Protein AF-A0A2H0IXY9-F1 (afdb_monomer)

Mean predicted aligned error: 14.64 Å

Solvent-accessible surface area (backbone atoms only — not comparable to full-atom values): 23800 Å² total; per-residue (Å²): 135,83,82,85,78,67,84,62,56,60,62,52,51,54,52,50,51,53,54,50,52,53,50,52,53,52,53,55,59,54,70,73,58,78,90,80,84,85,80,80,91,68,89,80,48,76,70,54,55,49,59,76,70,56,82,83,91,72,85,78,58,75,71,58,56,55,53,53,53,41,59,77,67,65,76,80,71,93,75,80,93,73,91,78,84,83,78,91,70,80,74,91,68,66,88,77,49,59,72,72,58,44,52,74,75,59,65,64,74,76,82,66,75,78,72,83,73,78,89,71,88,71,58,68,48,68,52,71,67,35,56,52,46,43,57,52,48,55,56,42,52,52,54,50,51,55,52,50,53,63,49,60,78,71,61,83,86,52,82,70,61,54,51,47,52,48,51,52,52,41,38,63,67,42,31,27,61,20,26,42,64,37,72,41,81,39,50,46,92,74,54,70,39,85,52,31,29,32,23,27,52,65,69,26,26,92,92,48,60,76,64,86,85,38,45,55,51,42,34,37,34,23,50,56,57,15,61,73,73,73,44,88,64,46,63,24,38,40,36,36,31,37,23,65,89,78,72,41,76,45,81,47,76,46,52,45,94,74,67,52,83,90,56,52,51,87,83,83,76,78,75,72,95,51,78,88,69,46,46,56,35,91,78,63,86,38,35,42,90,38,47,13,32,32,62,70,30,34,36,50,78,26,41,16,26,61,68,73,55,52,65,59,42,61,65,64,43,52,76,89,71,57,42,78,68,56,50,52,52,54,55,49,45,46,69,70,14,53,70,81,83,80,68,54,52,33,36,40,18,27,61,77,54,98,82,60,38,38,57,77,75,70,29,41,40,48,34,41,35,49,35,24,34,75,68,14,36,32,34,34,30,37,44,76,44,97,85,65,51,64,50,76,46,79,49,74,39,91,90

pLDDT: mean 74.06, std 23.23, range [24.92, 98.62]

Secondary structure (DSSP, 8-state):
-PPP-GGGHHHHHHHHHHHHHHHHHHHHHHHTSS-----------HHHHHHHH-S--S---HHHHHHHHHHHTT--------------PPPTTGGGS-HHHHHHH------S-PPPPP-----EE--HHHHHHHHHHHHHHHHHHHHHHHHHTT----HHHHHHHHHHHHHHHH-EEEEEEEEEEEETTT--TTS-EES-PPP--SSSPPPTT-EEEEEEEHHHHHHHHTS---SEEEEEEEETTTTEEEEEEEEGGG--GGGPPP--PPPPS-TTT--S-TT----TTSEEEEEEEEEEEEEE---SHHHHHHHHS-TTT--HHHHHHHHHHHHHT------SEEESS----SS--HHHHTSEEEEEEEEETTTEEEEEEEEE-TTS-EEEEEEEE--

Foldseek 3Di:
DDDDDPPVVVVVVVVVVVVVVLVVVVVVVVVPPDDDDDDDDDDCDPVNVCVVVDDDPDDDDPVVVVVVVCVSVVPDDDDDDDDDDDDDDPDPPLVPDDPVVNVVVPPPQPLPQADDDDDDDAFEDEDPLQVVLQVVLVVLLVVLVVLLVVVVVVDDDDPLQCVLSLLVNLQSVLWDWKKDFDWDKDWLVDDQQFAKWAFDVHFAAPVRHDDPQWTWGIKHQQSNLCNVRVHRQAHFIWTWTAHLVVRDIDIDTGHNVRRDSVRGDDRDDDDDPDLQRAQDQNPPPAHSNGIIITRPHIYTPHIATDQPCCVVSVVSNDPVSDDVVSNVSSVVSSVSHHDDDDDQKMAWGWDDFVPDTCSVVVFTWGMKGASRRNGKIKTKTWDQDPSRRIDIDIDIDDD

Radius of gyration: 26.02 Å; Cα contacts (8 Å, |Δi|>4): 540; chains: 1; bounding box: 67×64×70 Å

Structure (mmCIF, N/CA/C/O backbone):
data_AF-A0A2H0IXY9-F1
#
_entry.id   AF-A0A2H0IXY9-F1
#
loop_
_atom_site.group_PDB
_atom_site.id
_atom_site.type_symbol
_atom_site.label_atom_id
_atom_site.label_alt_id
_atom_site.label_comp_id
_atom_site.label_asym_id
_atom_site.label_entity_id
_atom_site.label_seq_id
_atom_site.pdbx_PDB_ins_code
_atom_site.Cartn_x
_atom_site.Cartn_y
_atom_site.Cartn_z
_atom_site.occupancy
_atom_site.B_iso_or_equiv
_atom_site.auth_seq_id
_atom_site.auth_comp_id
_atom_site.auth_asym_id
_atom_site.auth_atom_id
_atom_site.pdbx_PDB_model_num
ATOM 1 N N . MET A 1 1 ? -5.621 43.775 -9.502 1.00 34.19 1 MET A N 1
ATOM 2 C CA . MET A 1 1 ? -5.409 42.322 -9.393 1.00 34.19 1 MET A CA 1
ATOM 3 C C . MET A 1 1 ? -6.738 41.685 -9.758 1.00 34.19 1 MET A C 1
ATOM 5 O O . MET A 1 1 ? -7.696 41.844 -9.013 1.00 34.19 1 MET A O 1
ATOM 9 N N . ALA A 1 2 ? -6.846 41.213 -11.000 1.00 27.38 2 ALA A N 1
ATOM 10 C CA . ALA A 1 2 ? -8.076 40.659 -11.553 1.00 27.38 2 ALA A CA 1
ATOM 11 C C . ALA A 1 2 ? -8.278 39.252 -10.980 1.00 27.38 2 ALA A C 1
ATOM 13 O O . ALA A 1 2 ? -7.320 38.489 -10.911 1.00 27.38 2 ALA A O 1
ATOM 14 N N . ILE A 1 3 ? -9.492 38.957 -10.521 1.00 28.61 3 ILE A N 1
ATOM 15 C CA . ILE A 1 3 ? -9.887 37.609 -10.117 1.00 28.61 3 ILE A CA 1
ATOM 16 C C . ILE A 1 3 ? -10.249 36.868 -11.397 1.00 28.61 3 ILE A C 1
ATOM 18 O O . ILE A 1 3 ? -11.105 37.327 -12.160 1.00 28.61 3 ILE A O 1
ATOM 22 N N . ASP A 1 4 ? -9.539 35.773 -11.620 1.00 29.27 4 ASP A N 1
ATOM 23 C CA . ASP A 1 4 ? -9.689 34.886 -12.760 1.00 29.27 4 ASP A CA 1
ATOM 24 C C . ASP A 1 4 ? -11.053 34.177 -12.718 1.00 29.27 4 ASP A C 1
ATOM 26 O O . ASP A 1 4 ? -11.519 33.769 -11.651 1.00 29.27 4 ASP A O 1
ATOM 30 N N . LYS A 1 5 ? -11.736 34.104 -13.864 1.00 34.91 5 LYS A N 1
ATOM 31 C CA . LYS A 1 5 ? -13.136 33.650 -13.994 1.00 34.91 5 LYS A CA 1
ATOM 32 C C . LYS A 1 5 ? -13.269 32.213 -14.518 1.00 34.91 5 LYS A C 1
ATOM 34 O O . LYS A 1 5 ? -14.395 31.735 -14.670 1.00 34.91 5 LYS A O 1
ATOM 39 N N . ASP A 1 6 ? -12.160 31.513 -14.741 1.00 40.31 6 ASP A N 1
ATOM 40 C CA . ASP A 1 6 ? -12.168 30.304 -15.570 1.00 40.31 6 ASP A CA 1
ATOM 41 C C . ASP A 1 6 ? -12.428 28.971 -14.839 1.00 40.31 6 ASP A C 1
ATOM 43 O O . ASP A 1 6 ? -12.848 28.014 -15.483 1.00 40.31 6 ASP A O 1
ATOM 47 N N . CYS A 1 7 ? -12.385 28.899 -13.501 1.00 37.75 7 CYS A N 1
ATOM 48 C CA . CYS A 1 7 ? -12.698 27.649 -12.773 1.00 37.75 7 CYS A CA 1
ATOM 49 C C . CYS A 1 7 ? -14.184 27.225 -12.788 1.00 37.75 7 CYS A C 1
ATOM 51 O O . CYS A 1 7 ? -14.521 26.152 -12.295 1.00 37.75 7 CYS A O 1
ATOM 53 N N . SER A 1 8 ? -15.102 28.048 -13.308 1.00 46.91 8 SER A N 1
ATOM 54 C CA . SER A 1 8 ? -16.542 27.723 -13.319 1.00 46.91 8 SER A CA 1
ATOM 55 C C . SER A 1 8 ? -17.017 27.003 -14.586 1.00 46.91 8 SER A C 1
ATOM 57 O O . SER A 1 8 ? -18.101 26.421 -14.581 1.00 46.91 8 SER A O 1
ATOM 59 N N . ASN A 1 9 ? -16.213 27.000 -15.655 1.00 41.19 9 ASN A N 1
ATOM 60 C CA . ASN A 1 9 ? -16.624 26.443 -16.944 1.00 41.19 9 ASN A CA 1
ATOM 61 C C . ASN A 1 9 ? -16.416 24.924 -17.042 1.00 41.19 9 ASN A C 1
ATOM 63 O O . ASN A 1 9 ? -17.254 24.258 -17.645 1.00 41.19 9 ASN A O 1
ATOM 67 N N . GLU A 1 10 ? -15.383 24.356 -16.413 1.00 45.56 10 GLU A N 1
ATOM 68 C CA . GLU A 1 10 ? -15.118 22.905 -16.463 1.00 45.56 10 GLU A CA 1
ATOM 69 C C . GLU A 1 10 ? -16.197 22.081 -15.755 1.00 45.56 10 GLU A C 1
ATOM 71 O O . GLU A 1 10 ? -16.710 21.119 -16.323 1.00 45.56 10 GLU A O 1
ATOM 76 N N . PHE A 1 11 ? -16.641 22.512 -14.571 1.00 44.88 11 PHE A N 1
ATOM 77 C CA . PHE A 1 11 ? -17.693 21.810 -13.828 1.00 44.88 11 PHE A CA 1
ATOM 78 C C . PHE A 1 11 ? -19.047 21.834 -14.558 1.00 44.88 11 PHE A C 1
ATOM 80 O O . PHE A 1 11 ? -19.794 20.855 -14.554 1.00 44.88 11 PHE A O 1
ATOM 87 N N . ILE A 1 12 ? -19.367 22.949 -15.223 1.00 51.19 12 ILE A N 1
ATOM 88 C CA . ILE A 1 12 ? -20.573 23.059 -16.055 1.00 51.19 12 ILE A CA 1
ATOM 89 C C . ILE A 1 12 ? -20.447 22.146 -17.280 1.00 51.19 12 ILE A C 1
ATOM 91 O O . ILE A 1 12 ? -21.416 21.487 -17.654 1.00 51.19 12 ILE A O 1
ATOM 95 N N . HIS A 1 13 ? -19.253 22.058 -17.869 1.00 47.00 13 HIS A N 1
ATOM 96 C CA . HIS A 1 13 ? -18.989 21.204 -19.021 1.00 47.00 13 HIS A CA 1
ATOM 97 C C . HIS A 1 13 ? -19.158 19.714 -18.682 1.00 47.00 13 HIS A C 1
ATOM 99 O O . HIS A 1 13 ? -19.808 18.979 -19.426 1.00 47.00 13 HIS A O 1
ATOM 105 N N . GLU A 1 14 ? -18.663 19.277 -17.526 1.00 48.16 14 GLU A N 1
ATOM 106 C CA . GLU A 1 14 ? -18.767 17.890 -17.066 1.00 48.16 14 GLU A CA 1
ATOM 107 C C . GLU A 1 14 ? -20.210 17.496 -16.708 1.00 48.16 14 GLU A C 1
ATOM 109 O O . GLU A 1 14 ? -20.694 16.434 -17.112 1.00 48.16 14 GLU A O 1
ATOM 114 N N . LEU A 1 15 ? -20.961 18.402 -16.071 1.00 53.59 15 LEU A N 1
ATOM 115 C CA . LEU A 1 15 ? -22.389 18.212 -15.808 1.00 53.59 15 LEU A CA 1
ATOM 116 C C . LEU A 1 15 ? -23.207 18.142 -17.113 1.00 53.59 15 LEU A C 1
ATOM 118 O O . LEU A 1 15 ? -24.113 17.315 -17.240 1.00 53.59 15 LEU A O 1
ATOM 122 N N . CYS A 1 16 ? -22.874 18.963 -18.115 1.00 57.25 16 CYS A N 1
ATOM 123 C CA . CYS A 1 16 ? -23.508 18.915 -19.434 1.00 57.25 16 CYS A CA 1
ATOM 124 C C . CYS A 1 16 ? -23.220 17.601 -20.178 1.00 57.25 16 CYS A C 1
ATOM 126 O O . CYS A 1 16 ? -24.129 17.065 -20.812 1.00 57.25 16 CYS A O 1
ATOM 128 N N . ILE A 1 17 ? -22.006 17.048 -20.068 1.00 55.34 17 ILE A N 1
ATOM 129 C CA . ILE A 1 17 ? -21.648 15.745 -20.656 1.00 55.34 17 ILE A CA 1
ATOM 130 C C . ILE A 1 17 ? -22.461 14.616 -20.012 1.00 55.34 17 ILE A C 1
ATOM 132 O O . ILE A 1 17 ? -23.015 13.776 -20.727 1.00 55.34 17 ILE A O 1
ATOM 136 N N . GLN A 1 18 ? -22.594 14.615 -18.683 1.00 56.19 18 GLN A N 1
ATOM 137 C CA . GLN A 1 18 ? -23.376 13.603 -17.966 1.00 56.19 18 GLN A CA 1
ATOM 138 C C . GLN A 1 18 ? -24.869 13.671 -18.326 1.00 56.19 18 GLN A C 1
ATOM 140 O O . GLN A 1 18 ? -25.489 12.644 -18.613 1.00 56.19 18 GLN A O 1
ATOM 145 N N . LEU A 1 19 ? -25.445 14.876 -18.404 1.00 56.00 19 LEU A N 1
ATOM 146 C CA . LEU A 1 19 ? -26.845 15.075 -18.805 1.00 56.00 19 LEU A CA 1
ATOM 147 C C . LEU A 1 19 ? -27.100 14.706 -20.277 1.00 56.00 19 LEU A C 1
ATOM 149 O O . LEU A 1 19 ? -28.158 14.160 -20.611 1.00 56.00 19 LEU A O 1
ATOM 153 N N . TRP A 1 20 ? -26.125 14.947 -21.158 1.00 63.06 20 TRP A N 1
ATOM 154 C CA . TRP A 1 20 ? -26.180 14.525 -22.559 1.00 63.06 20 TRP A CA 1
ATOM 155 C C . TRP A 1 20 ? -26.166 12.995 -22.696 1.00 63.06 20 TRP A C 1
ATOM 157 O O . TRP A 1 20 ? -26.980 12.432 -23.432 1.00 63.06 20 TRP A O 1
ATOM 167 N N . TRP A 1 21 ? -25.329 12.307 -21.912 1.00 47.31 21 TRP A N 1
ATOM 168 C CA . TRP A 1 21 ? -25.268 10.842 -21.866 1.00 47.31 21 TRP A CA 1
ATOM 169 C C . TRP A 1 21 ? -26.578 10.204 -21.382 1.00 47.31 21 TRP A C 1
ATOM 171 O O . TRP A 1 21 ? -27.081 9.264 -22.000 1.00 47.31 21 TRP A O 1
ATOM 181 N N . VAL A 1 22 ? -27.185 10.749 -20.323 1.00 54.06 22 VAL A N 1
ATOM 182 C CA . VAL A 1 22 ? -28.490 10.285 -19.811 1.00 54.06 22 VAL A CA 1
ATOM 183 C C . VAL A 1 22 ? -29.597 10.481 -20.854 1.00 54.06 22 VAL A C 1
ATOM 185 O O . VAL A 1 22 ? -30.446 9.604 -21.041 1.00 54.06 22 VAL A O 1
ATOM 188 N N . SER A 1 23 ? -29.557 11.591 -21.594 1.00 54.75 23 SER A N 1
ATOM 189 C CA . SER A 1 23 ? -30.511 11.876 -22.672 1.00 54.75 23 SER A CA 1
ATOM 190 C C . SER A 1 23 ? -30.379 10.881 -23.832 1.00 54.75 23 SER A C 1
ATOM 192 O O . SER A 1 23 ? -31.389 10.371 -24.318 1.00 54.75 23 SER A O 1
ATOM 194 N N . LEU A 1 24 ? -29.152 10.524 -24.229 1.00 49.50 24 LEU A N 1
ATOM 195 C CA . LEU A 1 24 ? -28.890 9.507 -25.257 1.00 49.50 24 LEU A CA 1
ATOM 196 C C . LEU A 1 24 ? -29.375 8.109 -24.849 1.00 49.50 24 LEU A C 1
ATOM 198 O O . LEU A 1 24 ? -29.968 7.401 -25.666 1.00 49.50 24 LEU A O 1
ATOM 202 N N . ILE A 1 25 ? -29.181 7.721 -23.585 1.00 48.75 25 ILE A N 1
ATOM 203 C CA . ILE A 1 25 ? -29.667 6.438 -23.053 1.00 48.75 25 ILE A CA 1
ATOM 204 C C . ILE A 1 25 ? -31.200 6.384 -23.072 1.00 48.75 25 ILE A C 1
ATOM 206 O O . ILE A 1 25 ? -31.780 5.363 -23.442 1.00 48.75 25 ILE A O 1
ATOM 210 N N . ASN A 1 26 ? -31.877 7.474 -22.710 1.00 44.97 26 ASN A N 1
ATOM 211 C CA . ASN A 1 26 ? -33.339 7.510 -22.710 1.00 44.97 26 ASN A CA 1
ATOM 212 C C . ASN A 1 26 ? -33.926 7.549 -24.130 1.00 44.97 26 ASN A C 1
ATOM 214 O O . ASN A 1 26 ? -34.923 6.875 -24.393 1.00 44.97 26 ASN A O 1
ATOM 218 N N . ILE A 1 27 ? -33.276 8.242 -25.072 1.00 47.09 27 ILE A N 1
ATOM 219 C CA . ILE A 1 27 ? -33.659 8.228 -26.494 1.00 47.09 27 ILE A CA 1
ATOM 220 C C . ILE A 1 27 ? -33.482 6.824 -27.095 1.00 47.09 27 ILE A C 1
ATOM 222 O O . ILE A 1 27 ? -34.361 6.356 -27.823 1.00 47.09 27 ILE A O 1
ATOM 226 N N . SER A 1 28 ? -32.405 6.104 -26.757 1.00 42.22 28 SER A N 1
ATOM 227 C CA . SER A 1 28 ? -32.195 4.736 -27.257 1.00 42.22 28 SER A CA 1
ATOM 228 C C . SER A 1 28 ? -33.236 3.753 -26.703 1.00 42.22 28 SER A C 1
ATOM 230 O O . SER A 1 28 ? -33.761 2.929 -27.459 1.00 42.22 28 SER A O 1
ATOM 232 N N . LYS A 1 29 ? -33.621 3.902 -25.426 1.00 42.88 29 LYS A N 1
ATOM 233 C CA . LYS A 1 29 ? -34.703 3.132 -24.786 1.00 42.88 29 LYS A CA 1
ATOM 234 C C . LYS A 1 29 ? -36.067 3.397 -25.428 1.00 42.88 29 LYS A C 1
ATOM 236 O O . LYS A 1 29 ? -36.810 2.447 -25.658 1.00 42.88 29 LYS A O 1
ATOM 241 N N . LEU A 1 30 ? -36.367 4.650 -25.778 1.00 40.62 30 LEU A N 1
ATOM 242 C CA . LEU A 1 30 ? -37.602 5.022 -26.480 1.00 40.62 30 LEU A CA 1
ATOM 243 C C . LEU A 1 30 ? -37.637 4.505 -27.929 1.00 40.62 30 LEU A C 1
ATOM 245 O O . LEU A 1 30 ? -38.700 4.125 -28.415 1.00 40.62 30 LEU A O 1
ATOM 249 N N . SER A 1 31 ? -36.487 4.406 -28.608 1.00 42.62 31 SER A N 1
ATOM 250 C CA . SER A 1 31 ? -36.425 3.882 -29.984 1.00 42.62 31 SER A CA 1
ATOM 251 C C . SER A 1 31 ? -36.725 2.377 -30.094 1.00 42.62 31 SER A C 1
ATOM 253 O O . SER A 1 31 ? -37.154 1.905 -31.147 1.00 42.62 31 SER A O 1
ATOM 255 N N . ASN A 1 32 ? -36.578 1.626 -28.995 1.00 40.25 32 ASN A N 1
ATOM 256 C CA . ASN A 1 32 ? -36.825 0.182 -28.955 1.00 40.25 32 ASN A CA 1
ATOM 257 C C . ASN A 1 32 ? -38.289 -0.203 -28.661 1.00 40.25 32 ASN A C 1
ATOM 259 O O . ASN A 1 32 ? -38.628 -1.388 -28.707 1.00 40.25 32 ASN A O 1
ATOM 263 N N . SER A 1 33 ? -39.192 0.761 -28.432 1.00 39.94 33 SER A N 1
ATOM 264 C CA . SER A 1 33 ? -40.634 0.504 -28.305 1.00 39.94 33 SER A CA 1
ATOM 265 C C . SER A 1 33 ? -41.413 1.048 -29.513 1.00 39.94 33 SER A C 1
ATOM 267 O O . SER A 1 33 ? -41.747 2.221 -29.572 1.00 39.94 33 SER A O 1
ATOM 269 N N . LYS A 1 34 ? -41.680 0.166 -30.485 1.00 40.22 34 LYS A N 1
ATOM 270 C CA . LYS A 1 34 ? -42.642 0.246 -31.614 1.00 40.22 34 LYS A CA 1
ATOM 271 C C . LYS A 1 34 ? -43.101 1.631 -32.138 1.00 40.22 34 LYS A C 1
ATOM 273 O O . LYS A 1 34 ? -43.923 2.297 -31.527 1.00 40.22 34 LYS A O 1
ATOM 278 N N . LYS A 1 35 ? -42.769 1.858 -33.423 1.00 43.53 35 LYS A N 1
ATOM 279 C CA . LYS A 1 35 ? -43.462 2.663 -34.460 1.00 43.53 35 LYS A CA 1
ATOM 280 C C . LYS A 1 35 ? -43.979 4.050 -34.042 1.00 43.53 35 LYS A C 1
ATOM 282 O O . LYS A 1 35 ? -45.160 4.211 -33.754 1.00 43.53 35 LYS A O 1
ATOM 287 N N . THR A 1 36 ? -43.148 5.058 -34.284 1.00 30.33 36 THR A N 1
ATOM 288 C CA . THR A 1 36 ? -43.610 6.386 -34.712 1.00 30.33 36 THR A CA 1
ATOM 289 C C . THR A 1 36 ? -42.658 6.944 -35.761 1.00 30.33 36 THR A C 1
ATOM 291 O O . THR A 1 36 ? -41.444 6.961 -35.568 1.00 30.33 36 THR A O 1
ATOM 294 N N . ASP A 1 37 ? -43.244 7.350 -36.882 1.00 34.00 37 ASP A N 1
ATOM 295 C CA . ASP A 1 37 ? -42.606 8.039 -37.995 1.00 34.00 37 ASP A CA 1
ATOM 296 C C . ASP A 1 37 ? -42.225 9.484 -37.623 1.00 34.00 37 ASP A C 1
ATOM 298 O O . ASP A 1 37 ? -42.968 10.177 -36.932 1.00 34.00 37 ASP A O 1
ATOM 302 N N . ILE A 1 38 ? -41.095 9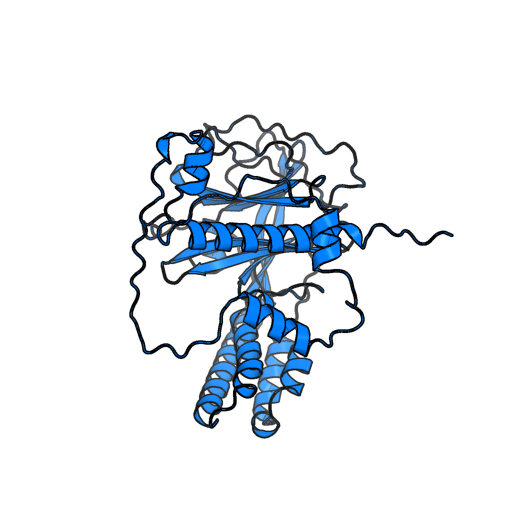.920 -38.189 1.00 34.66 38 ILE A N 1
ATOM 303 C CA . ILE A 1 38 ? -40.633 11.303 -38.396 1.00 34.66 38 ILE A CA 1
ATOM 304 C C . ILE A 1 38 ? -40.306 12.108 -37.122 1.00 34.66 38 ILE A C 1
ATOM 306 O O . ILE A 1 38 ? -41.107 12.882 -36.610 1.00 34.66 38 ILE A O 1
ATOM 310 N N . PHE A 1 39 ? -39.027 12.076 -36.742 1.00 29.03 39 PHE A N 1
ATOM 311 C CA . PHE A 1 39 ? -38.314 13.290 -36.339 1.00 29.03 39 PHE A CA 1
ATOM 312 C C . PHE A 1 39 ? -37.137 13.468 -37.296 1.00 29.03 39 PHE A C 1
ATOM 314 O O . PHE A 1 39 ? -36.151 12.738 -37.241 1.00 29.03 39 PHE A O 1
ATOM 321 N N . THR A 1 40 ? -37.254 14.417 -38.224 1.00 35.84 40 THR A N 1
ATOM 322 C CA . THR A 1 40 ? -36.095 14.905 -38.974 1.00 35.84 40 THR A CA 1
ATOM 323 C C . THR A 1 40 ? -35.108 15.502 -37.983 1.00 35.84 40 THR A C 1
ATOM 325 O O . THR A 1 40 ? -35.458 16.424 -37.244 1.00 35.84 40 THR A O 1
ATOM 328 N N . GLN A 1 41 ? -33.900 14.949 -37.986 1.00 38.56 41 GLN A N 1
ATOM 329 C CA . GLN A 1 41 ? -32.731 15.395 -37.243 1.00 38.56 41 GLN A CA 1
ATOM 330 C C . GLN A 1 41 ? -32.558 16.907 -37.448 1.00 38.56 41 GLN A C 1
ATOM 332 O O . GLN A 1 41 ? -32.215 17.367 -38.535 1.00 38.56 41 GLN A O 1
ATOM 337 N N . LYS A 1 42 ? -32.893 17.690 -36.424 1.00 40.78 42 LYS A N 1
ATOM 338 C CA . LYS A 1 42 ? -32.582 19.114 -36.363 1.00 40.78 42 LYS A CA 1
ATOM 339 C C . LYS A 1 42 ? -31.533 19.255 -35.275 1.00 40.78 42 LYS A C 1
ATOM 341 O O . LYS A 1 42 ? -31.778 18.821 -34.151 1.00 40.78 42 LYS A O 1
ATOM 346 N N . ASP A 1 43 ? -30.376 19.792 -35.639 1.00 39.81 43 ASP A N 1
ATOM 347 C CA . ASP A 1 43 ? -29.256 19.987 -34.727 1.00 39.81 43 ASP A CA 1
ATOM 348 C C . ASP A 1 43 ? -29.708 20.841 -33.539 1.00 39.81 43 ASP A C 1
ATOM 350 O O . ASP A 1 43 ? -30.031 22.020 -33.690 1.00 39.81 43 ASP A O 1
ATOM 354 N N . ILE A 1 44 ? -29.785 20.223 -32.360 1.00 43.09 44 ILE A N 1
ATOM 355 C CA . ILE A 1 44 ? -30.003 20.933 -31.102 1.00 43.09 44 ILE A CA 1
ATOM 356 C C . ILE A 1 44 ? -28.677 21.605 -30.766 1.00 43.09 44 ILE A C 1
ATOM 358 O O . ILE A 1 44 ? -27.667 20.930 -30.562 1.00 43.09 44 ILE A O 1
ATOM 362 N N . THR A 1 45 ? -28.661 22.935 -30.735 1.00 54.22 45 THR A N 1
ATOM 363 C CA . THR A 1 45 ? -27.449 23.692 -30.417 1.00 54.22 45 THR A CA 1
ATOM 364 C C . THR A 1 45 ? -27.312 23.886 -28.908 1.00 54.22 45 THR A C 1
ATOM 366 O O . THR A 1 45 ? -28.289 23.848 -28.160 1.00 54.22 45 THR A O 1
ATOM 369 N N . TYR A 1 46 ? -26.097 24.169 -28.438 1.00 40.00 46 TYR A N 1
ATOM 370 C CA . TYR A 1 46 ? -25.829 24.505 -27.032 1.00 40.00 46 TYR A CA 1
ATOM 371 C C . TYR A 1 46 ? -26.707 25.668 -26.513 1.00 40.00 46 TYR A C 1
ATOM 373 O O . TYR A 1 46 ? -27.124 25.685 -25.356 1.00 40.00 46 TYR A O 1
ATOM 381 N N . SER A 1 47 ? -27.078 26.608 -27.393 1.00 46.72 47 SER A N 1
ATOM 382 C CA . SER A 1 47 ? -27.993 27.709 -27.064 1.00 46.72 47 SER A CA 1
ATOM 383 C C . SER A 1 47 ? -29.436 27.255 -26.818 1.00 46.72 47 SER A C 1
ATOM 385 O O . SER A 1 47 ? -30.161 27.947 -26.100 1.00 46.72 47 SER A O 1
ATOM 387 N N . ASP A 1 48 ? -29.874 26.147 -27.417 1.00 51.91 48 ASP A N 1
ATOM 388 C CA . ASP A 1 48 ? -31.229 25.617 -27.236 1.00 51.91 48 ASP A CA 1
ATOM 389 C C . ASP A 1 48 ? -31.350 24.918 -25.878 1.00 51.91 48 ASP A C 1
ATOM 391 O O . ASP A 1 48 ? -32.338 25.109 -25.168 1.00 51.91 48 ASP A O 1
ATOM 395 N N . LEU A 1 49 ? -30.291 24.217 -25.459 1.00 44.38 49 LEU A N 1
ATOM 396 C CA . LEU A 1 49 ? -30.182 23.631 -24.120 1.00 44.38 49 LEU A CA 1
ATOM 397 C C . LEU A 1 49 ? -30.182 24.716 -23.035 1.00 44.38 49 LEU A C 1
ATOM 399 O O . LEU A 1 49 ? -30.937 24.621 -22.069 1.00 44.38 49 LEU A O 1
ATOM 403 N N . LEU A 1 50 ? -29.426 25.801 -23.224 1.00 44.88 50 LEU A N 1
ATOM 404 C CA . LEU A 1 50 ? -29.427 26.926 -22.282 1.00 44.88 50 LEU A CA 1
ATOM 405 C C . LEU A 1 50 ? -30.792 27.617 -22.164 1.00 44.88 50 LEU A C 1
ATOM 407 O O . LEU A 1 50 ? -31.122 28.109 -21.092 1.00 44.88 50 LEU A O 1
ATOM 411 N N . LYS A 1 51 ? -31.614 27.636 -23.220 1.00 53.38 51 LYS A N 1
ATOM 412 C CA . LYS A 1 51 ? -32.990 28.160 -23.149 1.00 53.38 51 LYS A CA 1
ATOM 413 C C . LYS A 1 51 ? -33.959 27.201 -22.464 1.00 53.38 51 LYS A C 1
ATOM 415 O O . LYS A 1 51 ? -34.870 27.662 -21.788 1.00 53.38 51 LYS A O 1
ATOM 420 N N . MET A 1 52 ? -33.768 25.893 -22.629 1.00 46.19 52 MET A N 1
ATOM 421 C CA . MET A 1 52 ? -34.592 24.872 -21.975 1.00 46.19 52 MET A CA 1
ATOM 422 C C . MET A 1 52 ? -34.402 24.846 -20.455 1.00 46.19 52 MET A C 1
ATOM 424 O O . MET A 1 52 ? -35.358 24.590 -19.729 1.00 46.19 52 MET A O 1
ATOM 428 N N . TYR A 1 53 ? -33.186 25.131 -19.983 1.00 43.41 53 TYR A N 1
ATOM 429 C CA . TYR A 1 53 ? -32.822 25.059 -18.563 1.00 43.41 53 TYR A CA 1
ATOM 430 C C . TYR A 1 53 ? -32.561 26.427 -17.916 1.00 43.41 53 TYR A C 1
ATOM 432 O O . TYR A 1 53 ? -32.279 26.511 -16.722 1.00 43.41 53 TYR A O 1
ATOM 440 N N . GLY A 1 54 ? -32.650 27.509 -18.689 1.00 37.28 54 GLY A N 1
ATOM 441 C CA . GLY A 1 54 ? -32.287 28.855 -18.264 1.00 37.28 54 GLY A CA 1
ATOM 442 C C . GLY A 1 54 ? -33.482 29.782 -18.127 1.00 37.28 54 GLY A C 1
ATOM 443 O O . GLY A 1 54 ? -33.733 30.617 -18.990 1.00 37.28 54 GLY A O 1
ATOM 444 N N . THR A 1 55 ? -34.183 29.694 -17.002 1.00 35.97 55 THR A N 1
ATOM 445 C CA . THR A 1 55 ? -34.687 30.872 -16.279 1.00 35.97 55 THR A CA 1
ATOM 446 C C . THR A 1 55 ? -35.030 30.426 -14.859 1.00 35.97 55 THR A C 1
ATOM 448 O O . THR A 1 55 ? -35.956 29.656 -14.659 1.00 35.97 55 THR A O 1
ATOM 451 N N . GLU A 1 56 ? -34.235 30.899 -13.894 1.00 41.06 56 GLU A N 1
ATOM 452 C CA . GLU A 1 56 ? -34.322 30.631 -12.445 1.00 41.06 56 GLU A CA 1
ATOM 453 C C . GLU A 1 56 ? -33.674 29.334 -11.922 1.00 41.06 56 GLU A C 1
ATOM 455 O O . GLU A 1 56 ? -34.295 28.523 -11.247 1.00 41.06 56 GLU A O 1
ATOM 460 N N . VAL A 1 57 ? -32.354 29.204 -12.099 1.00 37.62 57 VAL A N 1
ATOM 461 C CA . VAL A 1 57 ? -31.525 28.435 -11.150 1.00 37.62 57 VAL A CA 1
ATOM 462 C C . VAL A 1 57 ? -30.808 29.425 -10.239 1.00 37.62 57 VAL A C 1
ATOM 464 O O . VAL A 1 57 ? -29.613 29.669 -10.358 1.00 37.62 57 VAL A O 1
ATOM 467 N N . ASN A 1 58 ? -31.570 30.048 -9.342 1.00 38.72 58 ASN A N 1
ATOM 468 C CA . ASN A 1 58 ? -31.016 30.711 -8.170 1.00 38.72 58 ASN A CA 1
ATOM 469 C C . ASN A 1 58 ? -31.587 30.024 -6.927 1.00 38.72 58 ASN A C 1
ATOM 471 O O . ASN A 1 58 ? -32.779 30.097 -6.655 1.00 38.72 58 ASN A O 1
ATOM 475 N N . VAL A 1 59 ? -30.684 29.379 -6.183 1.00 47.12 59 VAL A N 1
ATOM 476 C CA . VAL A 1 59 ? -30.872 28.787 -4.849 1.00 47.12 59 VAL A CA 1
ATOM 477 C C . VAL A 1 59 ? -31.870 27.622 -4.783 1.00 47.12 59 VAL A C 1
ATOM 479 O O . VAL A 1 59 ? -32.977 27.748 -4.267 1.00 47.12 59 VAL A O 1
ATOM 482 N N . LEU A 1 60 ? -31.422 26.432 -5.187 1.00 37.56 60 LEU A N 1
ATOM 483 C CA . LEU A 1 60 ? -32.001 25.188 -4.673 1.00 37.56 60 LEU A CA 1
ATOM 484 C C . LEU A 1 60 ? -31.185 24.730 -3.462 1.00 37.56 60 LEU A C 1
ATOM 486 O O . LEU A 1 60 ? -29.974 24.530 -3.557 1.00 37.56 60 LEU A O 1
ATOM 490 N N . LYS A 1 61 ? -31.855 24.597 -2.311 1.00 44.94 61 LYS A N 1
ATOM 491 C CA . LYS A 1 61 ? -31.287 23.959 -1.117 1.00 44.94 61 LYS A CA 1
ATOM 492 C C . LYS A 1 61 ? -30.989 22.486 -1.411 1.00 44.94 61 LYS A C 1
ATOM 494 O O . LYS A 1 61 ? -31.633 21.876 -2.261 1.00 44.94 61 LYS A O 1
ATOM 499 N N . GLU A 1 62 ? -30.020 21.941 -0.686 1.00 38.44 62 GLU A N 1
ATOM 500 C CA . GLU A 1 62 ? -29.421 20.606 -0.850 1.00 38.44 62 GLU A CA 1
ATOM 501 C C . GLU A 1 62 ? -30.448 19.461 -0.979 1.00 38.44 62 GLU A C 1
ATOM 503 O O . GLU A 1 62 ? -30.253 18.527 -1.756 1.00 38.44 62 GLU A O 1
ATOM 508 N N . ASP A 1 63 ? -31.607 19.593 -0.335 1.00 37.31 63 ASP A N 1
ATOM 509 C CA . ASP A 1 63 ? -32.690 18.603 -0.388 1.00 37.31 63 ASP A CA 1
ATOM 510 C C . ASP A 1 63 ? -33.414 18.561 -1.748 1.00 37.31 63 ASP A C 1
ATOM 512 O O . ASP A 1 63 ? -33.826 17.498 -2.217 1.00 37.31 63 ASP A O 1
ATOM 516 N N . ALA A 1 64 ? -33.513 19.696 -2.448 1.00 41.03 64 ALA A N 1
ATOM 517 C CA . ALA A 1 64 ? -34.105 19.751 -3.785 1.00 41.03 64 ALA A CA 1
ATOM 518 C C . ALA A 1 64 ? -33.167 19.171 -4.860 1.00 41.03 64 ALA A C 1
ATOM 520 O O . ALA A 1 64 ? -33.636 18.685 -5.889 1.00 41.03 64 ALA A O 1
ATOM 521 N N . ARG A 1 65 ? -31.848 19.156 -4.605 1.00 45.00 65 ARG A N 1
ATOM 522 C CA . ARG A 1 65 ? -30.847 18.514 -5.475 1.00 45.00 65 ARG A CA 1
ATOM 523 C C . ARG A 1 65 ? -31.000 16.994 -5.487 1.00 45.00 65 ARG A C 1
ATOM 525 O O . ARG A 1 65 ? -30.992 16.398 -6.560 1.00 45.00 65 ARG A O 1
ATOM 532 N N . HIS A 1 66 ? -31.200 16.383 -4.321 1.00 42.66 66 HIS A N 1
ATOM 533 C CA . HIS A 1 66 ? -31.393 14.935 -4.211 1.00 42.66 66 HIS A CA 1
ATOM 534 C C . HIS A 1 66 ? -32.739 14.477 -4.787 1.00 42.66 66 HIS A C 1
ATOM 536 O O . HIS A 1 66 ? -32.800 13.446 -5.453 1.00 42.66 66 HIS A O 1
ATOM 542 N N . SER A 1 67 ? -33.802 15.270 -4.611 1.00 41.19 67 SER A N 1
ATOM 543 C CA . SER A 1 67 ? -35.129 14.954 -5.157 1.00 41.19 67 SER A CA 1
ATOM 544 C C . SER A 1 67 ? -35.169 15.023 -6.693 1.00 41.19 67 SER A C 1
ATOM 546 O O . SER A 1 67 ? -35.755 14.152 -7.336 1.00 41.19 67 SER A O 1
ATOM 548 N N . LEU A 1 68 ? -34.460 15.985 -7.299 1.00 41.53 68 LEU A N 1
ATOM 549 C CA . LEU A 1 68 ? -34.333 16.087 -8.756 1.00 41.53 68 LEU A CA 1
ATOM 550 C C . LEU A 1 68 ? -33.493 14.936 -9.343 1.00 41.53 68 LEU A C 1
ATOM 552 O O . LEU A 1 68 ? -33.837 14.394 -10.391 1.00 41.53 68 LEU A O 1
ATOM 556 N N . LEU A 1 69 ? -32.424 14.521 -8.648 1.00 40.38 69 LEU A N 1
ATOM 557 C CA . LEU A 1 69 ? -31.627 13.350 -9.032 1.00 40.38 69 LEU A CA 1
ATOM 558 C C . LEU A 1 69 ? -32.454 12.056 -8.971 1.00 40.38 69 LEU A C 1
ATOM 560 O O . LEU A 1 69 ? -32.408 11.262 -9.907 1.00 40.38 69 LEU A O 1
ATOM 564 N N . ALA A 1 70 ? -33.262 11.875 -7.923 1.00 42.38 70 ALA A N 1
ATOM 565 C CA . ALA A 1 70 ? -34.132 10.710 -7.771 1.00 42.38 70 ALA A CA 1
ATOM 566 C C . ALA A 1 70 ? -35.216 10.630 -8.867 1.00 42.38 70 ALA A C 1
ATOM 568 O O . ALA A 1 70 ? -35.445 9.554 -9.424 1.00 42.38 70 ALA A O 1
ATOM 569 N N . GLN A 1 71 ? -35.820 11.765 -9.247 1.00 43.28 71 GLN A N 1
ATOM 570 C CA . GLN A 1 71 ? -36.778 11.829 -10.361 1.00 43.28 71 GLN A CA 1
ATOM 571 C C . GLN A 1 71 ? -36.129 11.539 -11.720 1.00 43.28 71 GLN A C 1
ATOM 573 O O . GLN A 1 71 ? -36.689 10.788 -12.518 1.00 43.28 71 GLN A O 1
ATOM 578 N N . CYS A 1 72 ? -34.929 12.066 -11.979 1.00 40.09 72 CYS A N 1
ATOM 579 C CA . CYS A 1 72 ? -34.183 11.781 -13.210 1.00 40.09 72 CYS A CA 1
ATOM 580 C C . CYS A 1 72 ? -33.760 10.306 -13.330 1.00 40.09 72 CYS A C 1
ATOM 582 O O . CYS A 1 72 ? -33.569 9.810 -14.440 1.00 40.09 72 CYS A O 1
ATOM 584 N N . MET A 1 73 ? -33.638 9.599 -12.203 1.00 45.16 73 MET A N 1
ATOM 585 C CA . MET A 1 73 ? -33.303 8.173 -12.146 1.00 45.16 73 MET A CA 1
ATOM 586 C C . MET A 1 73 ? -34.529 7.244 -12.180 1.00 45.16 73 MET A C 1
ATOM 588 O O . MET A 1 73 ? -34.356 6.028 -12.230 1.00 45.16 73 MET A O 1
ATOM 592 N N . GLY A 1 74 ? -35.754 7.784 -12.192 1.00 40.97 74 GLY A N 1
ATOM 593 C CA . GLY A 1 74 ? -36.987 6.993 -12.286 1.00 40.97 74 GLY A CA 1
ATOM 594 C C . GLY A 1 74 ? -37.268 6.102 -11.069 1.00 40.97 74 GLY A C 1
ATOM 595 O O . GLY A 1 74 ? -37.944 5.085 -11.206 1.00 40.97 74 GLY A O 1
ATOM 596 N N . LEU A 1 75 ? -36.752 6.457 -9.888 1.00 41.34 75 LEU A N 1
ATOM 597 C CA . LEU A 1 75 ? -36.914 5.692 -8.647 1.00 41.34 75 LEU A CA 1
ATOM 598 C C . LEU A 1 75 ? -38.201 6.078 -7.899 1.00 41.34 75 LEU A C 1
ATOM 600 O O . LEU A 1 75 ? -38.151 6.515 -6.759 1.00 41.34 75 LEU A O 1
ATOM 604 N N . GLU A 1 76 ? -39.359 5.896 -8.529 1.00 41.53 76 GLU A N 1
ATOM 605 C CA . GLU A 1 76 ? -40.633 5.738 -7.814 1.00 41.53 76 GLU A CA 1
ATOM 606 C C . GLU A 1 76 ? -41.459 4.655 -8.515 1.00 41.53 76 GLU A C 1
ATOM 608 O O . GLU A 1 76 ? -42.241 4.920 -9.426 1.00 41.53 76 GLU A O 1
ATOM 613 N N . ALA A 1 77 ? -41.254 3.406 -8.099 1.00 30.28 77 ALA A N 1
ATOM 614 C CA . ALA A 1 77 ? -42.219 2.328 -8.265 1.00 30.28 77 ALA A CA 1
ATOM 615 C C . ALA A 1 77 ? -41.970 1.274 -7.178 1.00 30.28 77 ALA A C 1
ATOM 617 O O . ALA A 1 77 ? -40.841 0.817 -7.000 1.00 30.28 77 ALA A O 1
ATOM 618 N N . GLU A 1 78 ? -43.027 0.908 -6.452 1.00 40.28 78 GLU A N 1
ATOM 619 C CA . GLU A 1 78 ? -43.083 -0.317 -5.654 1.00 40.28 78 GLU A CA 1
ATOM 620 C C . GLU A 1 78 ? -42.716 -1.509 -6.549 1.00 40.28 78 GLU A C 1
ATOM 622 O O . GLU A 1 78 ? -43.304 -1.693 -7.616 1.00 40.28 78 GLU A O 1
ATOM 627 N N . VAL A 1 79 ? -41.736 -2.310 -6.130 1.00 26.78 79 VAL A N 1
ATOM 628 C CA . VAL A 1 79 ? -41.333 -3.522 -6.848 1.00 26.78 79 VAL A CA 1
ATOM 629 C C . VAL A 1 79 ? -41.368 -4.697 -5.882 1.00 26.78 79 VAL A C 1
ATOM 631 O O . VAL A 1 79 ? -40.498 -4.854 -5.025 1.00 26.78 79 VAL A O 1
ATOM 634 N N . ASP A 1 80 ? -42.400 -5.521 -6.061 1.00 28.52 80 ASP A N 1
ATOM 635 C CA . ASP A 1 80 ? -42.401 -6.928 -5.682 1.00 28.52 80 ASP A CA 1
ATOM 636 C C . ASP A 1 80 ? -41.186 -7.639 -6.293 1.00 28.52 80 ASP A C 1
ATOM 638 O O . ASP A 1 80 ? -40.803 -7.413 -7.443 1.00 28.52 80 ASP A O 1
ATOM 642 N N . VAL A 1 81 ? -40.598 -8.523 -5.492 1.00 31.02 81 VAL A N 1
ATOM 643 C CA . VAL A 1 81 ? -39.379 -9.286 -5.769 1.00 31.02 81 VAL A CA 1
ATOM 644 C C . VAL A 1 81 ? -39.460 -10.011 -7.119 1.00 31.02 81 VAL A C 1
ATOM 646 O O . VAL A 1 81 ? -40.192 -10.988 -7.273 1.00 31.02 81 VAL A O 1
ATOM 649 N N . LEU A 1 82 ? -38.639 -9.576 -8.078 1.00 25.42 82 LEU A N 1
ATOM 650 C CA . LEU A 1 82 ? -38.280 -10.348 -9.266 1.00 25.42 82 LEU A CA 1
ATOM 651 C C . LEU A 1 82 ? -36.778 -10.629 -9.240 1.00 25.42 82 LEU A C 1
ATOM 653 O O . LEU A 1 82 ? -35.949 -9.724 -9.303 1.00 25.42 82 LEU A O 1
ATOM 657 N N . ASP A 1 83 ? -36.464 -11.915 -9.138 1.00 28.00 83 ASP A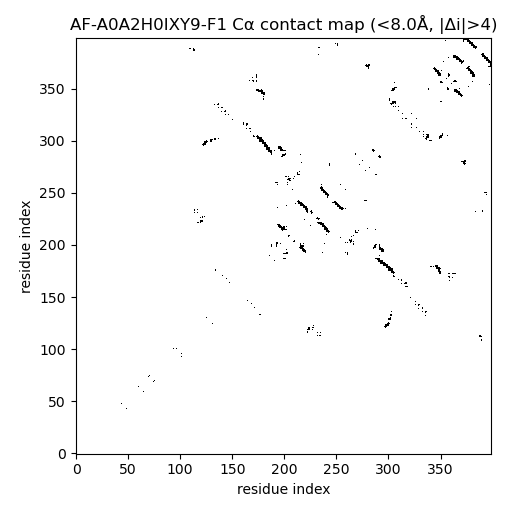 N 1
ATOM 658 C CA . ASP A 1 83 ? -35.125 -12.481 -9.239 1.00 28.00 83 ASP A CA 1
ATOM 659 C C . ASP A 1 83 ? -34.629 -12.340 -10.690 1.00 28.00 83 ASP A C 1
ATOM 661 O O . ASP A 1 83 ? -35.153 -12.974 -11.611 1.00 28.00 83 ASP A O 1
ATOM 665 N N . VAL A 1 84 ? -33.663 -11.444 -10.917 1.00 25.00 84 VAL A N 1
ATOM 666 C CA . VAL A 1 84 ? -33.056 -11.208 -12.235 1.00 25.00 84 VAL A CA 1
ATOM 667 C C . VAL A 1 84 ? -31.636 -11.762 -12.226 1.00 25.00 84 VAL A C 1
ATOM 669 O O . VAL A 1 84 ? -30.689 -11.120 -11.775 1.00 25.00 84 VAL A O 1
ATOM 672 N N . SER A 1 85 ? -31.474 -12.962 -12.783 1.00 24.92 85 SER A N 1
ATOM 673 C CA . SER A 1 85 ? -30.164 -13.528 -13.094 1.00 24.92 85 SER A CA 1
ATOM 674 C C . SER A 1 85 ? -29.520 -12.763 -14.258 1.00 24.92 85 SER A C 1
ATOM 676 O O . SER A 1 85 ? -30.043 -12.761 -15.376 1.00 24.92 85 SER A O 1
ATOM 678 N N . TRP A 1 86 ? -28.362 -12.148 -14.028 1.00 25.23 86 TRP A N 1
ATOM 679 C CA . TRP A 1 86 ? -27.574 -11.497 -15.074 1.00 25.23 86 TRP A CA 1
ATOM 680 C C . TRP A 1 86 ? -26.851 -12.540 -15.934 1.00 25.23 86 TRP A C 1
ATOM 682 O O . TRP A 1 86 ? -25.842 -13.108 -15.519 1.00 25.23 86 TRP A O 1
ATOM 692 N N . SER A 1 87 ? -27.317 -12.778 -17.164 1.00 27.73 87 SER A N 1
ATOM 693 C CA . SER A 1 87 ? -26.514 -13.503 -18.155 1.00 27.73 87 SER A CA 1
ATOM 694 C C . SER A 1 87 ? -25.548 -12.532 -18.838 1.00 27.73 87 SER A C 1
ATOM 696 O O . SER A 1 87 ? -25.970 -11.689 -19.632 1.00 27.73 87 SER A O 1
ATOM 698 N N . ARG A 1 88 ? -24.246 -12.654 -18.559 1.00 33.00 88 ARG A N 1
ATOM 699 C CA . ARG A 1 88 ? -23.192 -11.949 -19.302 1.00 33.00 88 ARG A CA 1
ATOM 700 C C . ARG A 1 88 ? -23.048 -12.580 -20.688 1.00 33.00 88 ARG A C 1
ATOM 702 O O . ARG A 1 88 ? -22.365 -13.588 -20.840 1.00 33.00 88 ARG A O 1
ATOM 709 N N . LYS A 1 89 ? -23.692 -12.004 -21.702 1.00 31.75 89 LYS A N 1
ATOM 710 C CA . LYS A 1 89 ? -23.280 -12.207 -23.096 1.00 31.75 89 LYS A CA 1
ATOM 711 C C . LYS A 1 89 ? -22.544 -10.950 -23.563 1.00 31.75 89 LYS A C 1
ATOM 713 O O . LYS A 1 89 ? -23.085 -9.862 -23.370 1.00 31.75 89 LYS A O 1
ATOM 718 N N . PRO A 1 90 ? -21.334 -11.072 -24.135 1.00 37.25 90 PRO A N 1
ATOM 719 C CA . PRO A 1 90 ? -20.637 -9.927 -24.703 1.00 37.25 90 PRO A CA 1
ATOM 720 C C . PRO A 1 90 ? -21.446 -9.340 -25.874 1.00 37.25 90 PRO A C 1
ATOM 722 O O . PRO A 1 90 ? -22.213 -10.070 -26.515 1.00 37.25 90 PRO A O 1
ATOM 725 N N . PRO A 1 91 ? -21.297 -8.035 -26.164 1.00 39.94 91 PRO A N 1
ATOM 726 C CA . PRO A 1 91 ? -21.916 -7.441 -27.336 1.00 39.94 91 PRO A CA 1
ATOM 727 C C . PRO A 1 91 ? -21.365 -8.112 -28.598 1.00 39.94 91 PRO A C 1
ATOM 729 O O . PRO A 1 91 ? -20.174 -8.391 -28.713 1.00 39.94 91 PRO A O 1
ATOM 732 N N . THR A 1 92 ? -22.241 -8.390 -29.557 1.00 35.56 92 THR A N 1
ATOM 733 C CA . THR A 1 92 ? -21.849 -8.852 -30.891 1.00 35.56 92 THR A CA 1
ATOM 734 C C . THR A 1 92 ? -21.001 -7.770 -31.568 1.00 35.56 92 THR A C 1
ATOM 736 O O . THR A 1 92 ? -21.498 -6.660 -31.742 1.00 35.56 92 THR A O 1
ATOM 739 N N . GLY A 1 93 ? -19.748 -8.083 -31.929 1.00 43.53 93 GLY A N 1
ATOM 740 C CA . GLY A 1 93 ? -18.834 -7.156 -32.623 1.00 43.53 93 GLY A CA 1
ATOM 741 C C . GLY A 1 93 ? -17.409 -7.037 -32.056 1.00 43.53 93 GLY A C 1
ATOM 742 O O . GLY A 1 93 ? -16.640 -6.213 -32.537 1.00 43.53 93 GLY A O 1
ATOM 743 N N . VAL A 1 94 ? -17.027 -7.840 -31.053 1.00 46.91 94 VAL A N 1
ATOM 744 C CA . VAL A 1 94 ? -15.680 -7.786 -30.434 1.00 46.91 94 VAL A CA 1
ATOM 745 C C . VAL A 1 94 ? -14.547 -8.057 -31.438 1.00 46.91 94 VAL A C 1
ATOM 747 O O . VAL A 1 94 ? -13.450 -7.532 -31.262 1.00 46.91 94 VAL A O 1
ATOM 750 N N . ASP A 1 95 ? -14.816 -8.786 -32.524 1.00 46.72 95 ASP A N 1
ATOM 751 C CA . ASP A 1 95 ? -13.825 -9.184 -33.536 1.00 46.72 95 ASP A CA 1
ATOM 752 C C . ASP A 1 95 ? -13.249 -8.018 -34.368 1.00 46.72 95 ASP A C 1
ATOM 754 O O . ASP A 1 95 ? -12.239 -8.199 -35.046 1.00 46.72 95 ASP A O 1
ATOM 758 N N . GLU A 1 96 ? -13.837 -6.817 -34.299 1.00 45.25 96 GLU A N 1
ATOM 759 C CA . GLU A 1 96 ? -13.391 -5.639 -35.068 1.00 45.25 96 GLU A CA 1
ATOM 760 C C . GLU A 1 96 ? -12.482 -4.678 -34.279 1.00 45.25 96 GLU A C 1
ATOM 762 O O . GLU A 1 96 ? -11.960 -3.708 -34.833 1.00 45.25 96 GLU A O 1
ATOM 767 N N . LEU A 1 97 ? -12.255 -4.931 -32.987 1.00 41.38 97 LEU A N 1
ATOM 768 C CA . LEU A 1 97 ? -11.357 -4.107 -32.178 1.00 41.38 97 LEU A CA 1
ATOM 769 C C . LEU A 1 97 ? -9.880 -4.456 -32.447 1.00 41.38 97 LEU A C 1
ATOM 771 O O . LEU A 1 97 ? -9.535 -5.633 -32.563 1.00 41.38 97 LEU A O 1
ATOM 775 N N . PRO A 1 98 ? -8.965 -3.465 -32.469 1.00 56.50 98 PRO A N 1
ATOM 776 C CA . PRO A 1 98 ? -7.529 -3.727 -32.475 1.00 56.50 98 PRO A CA 1
ATOM 777 C C . PRO A 1 98 ? -7.141 -4.701 -31.354 1.00 56.50 98 PRO A C 1
ATOM 779 O O . PRO A 1 98 ? -7.599 -4.555 -30.220 1.00 56.50 98 PRO A O 1
ATOM 782 N N . THR A 1 99 ? -6.266 -5.671 -31.633 1.00 47.53 99 THR A N 1
ATOM 783 C CA . THR A 1 99 ? -5.899 -6.765 -30.705 1.00 47.53 99 THR A CA 1
ATOM 784 C C . THR A 1 99 ? -5.433 -6.276 -29.323 1.00 47.53 99 THR A C 1
ATOM 786 O O . THR A 1 99 ? -5.638 -6.959 -28.322 1.00 47.53 99 THR A O 1
ATOM 789 N N . ALA A 1 100 ? -4.851 -5.075 -29.239 1.00 39.38 100 ALA A N 1
ATOM 790 C CA . ALA A 1 100 ? -4.474 -4.437 -27.975 1.00 39.38 100 ALA A CA 1
ATOM 791 C C . ALA A 1 100 ? -5.690 -4.014 -27.121 1.00 39.38 100 ALA A C 1
ATOM 793 O O . ALA A 1 100 ? -5.670 -4.168 -25.903 1.00 39.38 100 ALA A O 1
ATOM 794 N N . LEU A 1 101 ? -6.772 -3.546 -27.753 1.00 38.00 101 LEU A N 1
ATOM 795 C CA . LEU A 1 101 ? -8.017 -3.148 -27.086 1.00 38.00 101 LEU A CA 1
ATOM 796 C C . LEU A 1 101 ? -8.895 -4.352 -26.726 1.00 38.00 101 LEU A C 1
ATOM 798 O O . LEU A 1 101 ? -9.523 -4.346 -25.670 1.00 38.00 101 LEU A O 1
ATOM 802 N N . GLN A 1 102 ? -8.872 -5.416 -27.537 1.00 41.06 102 GLN A N 1
ATOM 803 C CA . GLN A 1 102 ? -9.503 -6.692 -27.175 1.00 41.06 102 GLN A CA 1
ATOM 804 C C . GLN A 1 102 ? -8.911 -7.257 -25.875 1.00 41.06 102 GLN A C 1
ATOM 806 O O . GLN A 1 102 ? -9.654 -7.743 -25.031 1.00 41.06 102 GLN A O 1
ATOM 811 N N . ARG A 1 103 ? -7.593 -7.133 -25.661 1.00 48.34 103 ARG A N 1
ATOM 812 C CA . ARG A 1 103 ? -6.925 -7.596 -24.428 1.00 48.34 103 ARG A CA 1
ATOM 813 C C . ARG A 1 103 ? -7.246 -6.751 -23.193 1.00 48.34 103 ARG A C 1
ATOM 815 O O . ARG A 1 103 ? -7.324 -7.313 -22.111 1.00 48.34 103 ARG A O 1
ATOM 822 N N . LEU A 1 104 ? -7.475 -5.445 -23.350 1.00 41.47 104 LEU A N 1
ATOM 823 C CA . LEU A 1 104 ? -7.883 -4.545 -22.258 1.00 41.47 104 LEU A CA 1
ATOM 824 C C . LEU A 1 104 ? -9.312 -4.818 -21.752 1.00 41.47 104 LEU A C 1
ATOM 826 O O . LEU A 1 104 ? -9.607 -4.541 -20.596 1.00 41.47 104 LEU A O 1
ATOM 830 N N . TRP A 1 105 ? -10.186 -5.371 -22.601 1.00 39.47 105 TRP A N 1
ATOM 831 C CA . TRP A 1 105 ? -11.573 -5.718 -22.251 1.00 39.47 105 TRP A CA 1
ATOM 832 C C . TRP A 1 105 ? -11.779 -7.202 -21.911 1.00 39.47 105 TRP A C 1
ATOM 834 O O . TRP A 1 105 ? -12.750 -7.542 -21.240 1.00 39.47 105 TRP A O 1
ATOM 844 N N . LEU A 1 106 ? -10.881 -8.082 -22.366 1.00 37.28 106 LEU A N 1
ATOM 845 C CA . LEU A 1 106 ? -10.946 -9.537 -22.176 1.00 37.28 106 LEU A CA 1
ATOM 846 C C . LEU A 1 106 ? -9.922 -10.061 -21.164 1.00 37.28 106 LEU A C 1
ATOM 848 O O . LEU A 1 106 ? -9.552 -11.235 -21.221 1.00 37.28 106 LEU A O 1
ATOM 852 N N . THR A 1 107 ? -9.472 -9.249 -20.204 1.00 43.09 107 THR A N 1
ATOM 853 C CA . THR A 1 107 ? -8.958 -9.842 -18.966 1.00 43.09 107 THR A CA 1
ATOM 854 C C . THR A 1 107 ? -10.149 -10.440 -18.230 1.00 43.09 107 THR A C 1
ATOM 856 O O . THR A 1 107 ? -10.728 -9.816 -17.338 1.00 43.09 107 THR A O 1
ATOM 859 N N . ASP A 1 108 ? -10.546 -11.650 -18.631 1.00 37.00 108 ASP A N 1
ATOM 860 C CA . ASP A 1 108 ? -11.302 -12.528 -17.754 1.00 37.00 108 ASP A CA 1
ATOM 861 C C . ASP A 1 108 ? -10.617 -12.462 -16.383 1.00 37.00 108 ASP A C 1
ATOM 863 O O . ASP A 1 108 ? -9.381 -12.555 -16.327 1.00 37.00 108 ASP A O 1
ATOM 867 N N . PRO A 1 109 ? -11.360 -12.253 -15.278 1.00 42.25 109 PRO A N 1
ATOM 868 C CA . PRO A 1 109 ? -10.767 -12.377 -13.958 1.00 42.25 109 PRO A CA 1
ATOM 869 C C . PRO A 1 109 ? -10.070 -13.729 -13.947 1.00 42.25 109 PRO A C 1
ATOM 871 O O . PRO A 1 109 ? -10.723 -14.740 -14.204 1.00 42.25 109 PRO A O 1
ATOM 874 N N . ILE A 1 110 ? -8.744 -13.721 -13.776 1.00 49.25 110 ILE A N 1
ATOM 875 C CA . ILE A 1 110 ? -7.887 -14.901 -13.879 1.00 49.25 110 ILE A CA 1
ATOM 876 C C . ILE A 1 110 ? -8.486 -15.963 -12.951 1.00 49.25 110 ILE A C 1
ATOM 878 O O . ILE A 1 110 ? -8.312 -15.928 -11.737 1.00 49.25 110 ILE A O 1
ATOM 882 N N . SER A 1 111 ? -9.278 -16.868 -13.531 1.00 39.94 111 SER A N 1
ATOM 883 C CA . SER A 1 111 ? -10.212 -17.738 -12.803 1.00 39.94 111 SER A CA 1
ATOM 884 C C . SER A 1 111 ? -9.514 -18.972 -12.232 1.00 39.94 111 SER A C 1
ATOM 886 O O . SER A 1 111 ? -10.158 -19.874 -11.692 1.00 39.94 111 SER A O 1
ATOM 888 N N . SER A 1 112 ? -8.192 -19.053 -12.347 1.00 48.84 112 SER A N 1
ATOM 889 C CA . SER A 1 112 ? -7.422 -20.040 -11.613 1.00 48.84 112 SER A CA 1
ATOM 890 C C . SER A 1 112 ? -7.151 -19.493 -10.220 1.00 48.84 112 SER A C 1
ATOM 892 O O . SER A 1 112 ? -6.416 -18.514 -10.082 1.00 48.84 112 SER A O 1
ATOM 894 N N . ALA A 1 113 ? -7.707 -20.153 -9.201 1.00 54.22 113 ALA A N 1
ATOM 895 C CA . ALA A 1 113 ? -7.310 -19.929 -7.818 1.00 54.22 113 ALA A CA 1
ATOM 896 C C . ALA A 1 113 ? -5.769 -19.877 -7.739 1.00 54.22 113 ALA A C 1
ATOM 898 O O . ALA A 1 113 ? -5.110 -20.758 -8.310 1.00 54.22 113 ALA A O 1
ATOM 899 N N . PRO A 1 114 ? -5.187 -18.846 -7.103 1.00 55.78 114 PRO A N 1
ATOM 900 C CA . PRO A 1 114 ? -3.749 -18.634 -7.127 1.00 55.78 114 PRO A CA 1
ATOM 901 C C . PRO A 1 114 ? -3.033 -19.881 -6.602 1.00 55.78 114 PRO A C 1
ATOM 903 O O . PRO A 1 114 ? -3.346 -20.393 -5.522 1.00 55.78 114 PRO A O 1
ATOM 906 N N . LYS A 1 115 ? -2.077 -20.403 -7.386 1.00 59.62 115 LYS A N 1
ATOM 907 C CA . LYS A 1 115 ? -1.196 -21.481 -6.921 1.00 59.62 115 LYS A CA 1
ATOM 908 C C . LYS A 1 115 ? -0.526 -21.020 -5.630 1.00 59.62 115 LYS A C 1
ATOM 910 O O . LYS A 1 115 ? -0.146 -19.859 -5.505 1.00 59.62 115 LYS A O 1
ATOM 915 N N . LYS A 1 116 ? -0.382 -21.939 -4.669 1.00 60.56 116 LYS A N 1
ATOM 916 C CA . LYS A 1 116 ? 0.301 -21.645 -3.406 1.00 60.56 116 LYS A CA 1
ATOM 917 C C . LYS A 1 116 ? 1.697 -21.094 -3.739 1.00 60.56 116 LYS A C 1
ATOM 919 O O . LYS A 1 116 ? 2.456 -21.822 -4.381 1.00 60.56 116 LYS A O 1
ATOM 924 N N . PRO A 1 117 ? 2.016 -19.848 -3.351 1.00 61.97 117 PRO A N 1
ATOM 925 C CA . PRO A 1 117 ? 3.242 -19.199 -3.782 1.00 61.97 117 PRO A CA 1
ATOM 926 C C . PRO A 1 117 ? 4.452 -19.988 -3.291 1.00 61.97 117 PRO A C 1
ATOM 928 O O . PRO A 1 117 ? 4.455 -20.533 -2.179 1.00 61.97 117 PRO A O 1
ATOM 931 N N . GLU A 1 118 ? 5.478 -20.059 -4.137 1.00 75.50 118 GLU A N 1
ATOM 932 C CA . GLU A 1 118 ? 6.780 -20.580 -3.744 1.00 75.50 118 GLU A CA 1
ATOM 933 C C . GLU A 1 118 ? 7.278 -19.810 -2.514 1.00 75.50 118 GLU A C 1
ATOM 935 O O . GLU A 1 118 ? 7.044 -18.606 -2.372 1.00 75.50 118 GLU A O 1
ATOM 940 N N . LYS A 1 119 ? 7.904 -20.510 -1.564 1.00 81.19 119 LYS A N 1
ATOM 941 C CA . LYS A 1 119 ? 8.279 -19.911 -0.282 1.00 81.19 119 LYS A CA 1
ATOM 942 C C . LYS A 1 119 ? 9.443 -18.938 -0.488 1.00 81.19 119 LYS A C 1
ATOM 944 O O . LYS A 1 119 ? 10.599 -19.345 -0.465 1.00 81.19 119 LYS A O 1
ATOM 949 N N . VAL A 1 120 ? 9.131 -17.656 -0.648 1.00 90.06 120 VAL A N 1
ATOM 950 C CA . VAL A 1 120 ? 10.128 -16.585 -0.747 1.00 90.06 120 VAL A CA 1
ATOM 951 C C . VAL A 1 120 ? 10.664 -16.245 0.645 1.00 90.06 120 VAL A C 1
ATOM 953 O O . VAL A 1 120 ? 9.898 -16.051 1.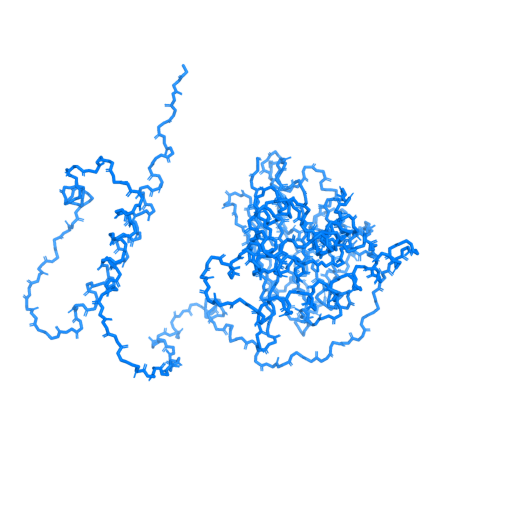592 1.00 90.06 120 VAL A O 1
ATOM 956 N N . SER A 1 121 ? 11.988 -16.186 0.794 1.00 91.62 121 SER A N 1
ATOM 957 C CA . SER A 1 121 ? 12.619 -15.665 2.007 1.00 91.62 121 SER A CA 1
ATOM 958 C C . SER A 1 121 ? 12.512 -14.143 2.024 1.00 91.62 121 SER A C 1
ATOM 960 O O . SER A 1 121 ? 13.051 -13.486 1.137 1.00 91.62 121 SER A O 1
ATOM 962 N N . VAL A 1 122 ? 11.855 -13.581 3.039 1.00 93.50 122 VAL A N 1
ATOM 963 C CA . VAL A 1 122 ? 11.758 -12.127 3.208 1.00 93.50 122 VAL A CA 1
ATOM 964 C C . VAL A 1 122 ? 12.608 -11.674 4.387 1.00 93.50 122 VAL A C 1
ATOM 966 O O . VAL A 1 122 ? 12.479 -12.195 5.497 1.00 93.50 122 VAL A O 1
ATOM 969 N N . ASN A 1 123 ? 13.456 -10.676 4.151 1.00 96.62 123 ASN A N 1
ATOM 970 C CA . ASN A 1 123 ? 14.256 -10.029 5.182 1.00 96.62 123 ASN A CA 1
ATOM 971 C C . ASN A 1 123 ? 13.398 -9.023 5.969 1.00 96.62 123 ASN A C 1
ATOM 973 O O . ASN A 1 123 ? 13.343 -7.844 5.623 1.00 96.62 123 ASN A O 1
ATOM 977 N N . VAL A 1 124 ? 12.691 -9.502 6.998 1.00 97.69 124 VAL A N 1
ATOM 978 C CA . VAL A 1 124 ? 11.895 -8.657 7.902 1.00 97.69 124 VAL A CA 1
ATOM 979 C C . VAL A 1 124 ? 12.549 -8.586 9.279 1.00 97.69 124 VAL A C 1
ATOM 981 O O . VAL A 1 124 ? 12.633 -9.594 9.983 1.00 97.69 124 VAL A O 1
ATOM 984 N N . SER A 1 125 ? 12.944 -7.388 9.707 1.00 97.81 125 SER A N 1
ATOM 985 C CA . SER A 1 125 ? 13.421 -7.124 11.065 1.00 97.81 125 SER A CA 1
ATOM 986 C C . SER A 1 125 ? 12.311 -6.541 11.943 1.00 97.81 125 SER A C 1
ATOM 988 O O . SER A 1 125 ? 11.577 -5.648 11.523 1.00 97.81 125 SER A O 1
ATOM 990 N N . ARG A 1 126 ? 12.209 -7.029 13.184 1.00 97.56 126 ARG A N 1
ATOM 991 C CA . ARG A 1 126 ? 11.298 -6.519 14.221 1.00 97.56 126 ARG A CA 1
ATOM 992 C C . ARG A 1 126 ? 12.070 -6.366 15.525 1.00 97.56 126 ARG A C 1
ATOM 994 O O . ARG A 1 126 ? 12.669 -7.351 15.969 1.00 97.56 126 ARG A O 1
ATOM 1001 N N . SER A 1 127 ? 12.036 -5.187 16.142 1.00 97.31 127 SER A N 1
ATOM 1002 C CA . SER A 1 127 ? 12.607 -5.000 17.481 1.00 97.31 127 SER A CA 1
ATOM 1003 C C . SER A 1 127 ? 11.789 -5.751 18.544 1.00 97.31 127 SER A C 1
ATOM 1005 O O . SER A 1 127 ? 10.660 -6.187 18.287 1.00 97.31 127 SER A O 1
ATOM 1007 N N . GLU A 1 128 ? 12.335 -5.920 19.749 1.00 98.06 128 GLU A N 1
ATOM 1008 C CA . GLU A 1 128 ? 11.593 -6.548 20.852 1.00 98.06 128 GLU A CA 1
ATOM 1009 C C . GLU A 1 128 ? 10.411 -5.683 21.312 1.00 98.06 128 GLU A C 1
ATOM 1011 O O . GLU A 1 128 ? 9.343 -6.205 21.647 1.00 98.06 128 GLU A O 1
ATOM 1016 N N . GLU A 1 129 ? 10.551 -4.358 21.248 1.00 97.12 129 GLU A N 1
ATOM 1017 C CA . GLU A 1 129 ? 9.483 -3.398 21.528 1.00 97.12 129 GLU A CA 1
ATOM 1018 C C . GLU A 1 129 ? 8.333 -3.568 20.537 1.00 97.12 129 GLU A C 1
ATOM 1020 O O . GLU A 1 129 ? 7.182 -3.691 20.962 1.00 97.12 129 GLU A O 1
ATOM 1025 N N . VAL A 1 130 ? 8.649 -3.656 19.240 1.00 96.75 130 VAL A N 1
ATOM 1026 C CA . VAL A 1 130 ? 7.676 -3.901 18.170 1.00 96.75 130 VAL A CA 1
ATOM 1027 C C . VAL A 1 130 ? 6.983 -5.245 18.379 1.00 96.75 130 VAL A C 1
ATOM 1029 O O . VAL A 1 130 ? 5.760 -5.298 18.450 1.00 96.75 130 VAL A O 1
ATOM 1032 N N . LYS A 1 131 ? 7.724 -6.340 18.594 1.00 97.75 131 LYS A N 1
ATOM 1033 C CA . LYS A 1 131 ? 7.124 -7.662 18.872 1.00 97.75 131 LYS A CA 1
ATOM 1034 C C . LYS A 1 131 ? 6.176 -7.630 20.072 1.00 97.75 131 LYS A C 1
ATOM 1036 O O . LYS A 1 131 ? 5.125 -8.273 20.059 1.00 97.75 131 LYS A O 1
ATOM 1041 N N . SER A 1 132 ? 6.553 -6.903 21.121 1.00 97.69 132 SER A N 1
ATOM 1042 C CA . SER A 1 132 ? 5.732 -6.728 22.316 1.00 97.69 132 SER A CA 1
ATOM 1043 C C . SER A 1 132 ? 4.473 -5.907 22.017 1.00 97.69 132 SER A C 1
ATOM 1045 O O . SER A 1 132 ? 3.382 -6.283 22.448 1.00 97.69 132 SER A O 1
ATOM 1047 N N . GLN A 1 133 ? 4.598 -4.825 21.245 1.00 97.25 133 GLN A N 1
ATOM 1048 C CA . GLN A 1 133 ? 3.480 -3.988 20.806 1.00 97.25 133 GLN A CA 1
ATOM 1049 C C . GLN A 1 133 ? 2.493 -4.781 19.938 1.00 97.25 133 GLN A C 1
ATOM 1051 O O . GLN A 1 133 ? 1.309 -4.787 20.263 1.00 97.25 133 GLN A O 1
ATOM 1056 N N . LEU A 1 134 ? 2.955 -5.540 18.939 1.00 96.88 134 LEU A N 1
ATOM 1057 C CA . LEU A 1 134 ? 2.095 -6.375 18.086 1.00 96.88 134 LEU A CA 1
ATOM 1058 C C . LEU A 1 134 ? 1.209 -7.317 18.915 1.00 96.88 134 LEU A C 1
ATOM 1060 O O . LEU A 1 134 ? -0.006 -7.355 18.733 1.00 96.88 134 LEU A O 1
ATOM 1064 N N . LYS A 1 135 ? 1.790 -8.014 19.903 1.00 97.88 135 LYS A N 1
ATOM 1065 C CA . LYS A 1 135 ? 1.031 -8.898 20.809 1.00 97.88 135 LYS A CA 1
ATOM 1066 C C . LYS A 1 135 ? -0.018 -8.138 21.621 1.00 97.88 135 LYS A C 1
ATOM 1068 O O . LYS A 1 135 ? -1.132 -8.631 21.805 1.00 97.88 135 LYS A O 1
ATOM 1073 N N . ARG A 1 136 ? 0.330 -6.952 22.140 1.00 98.00 136 ARG A N 1
ATOM 1074 C CA . ARG A 1 136 ? -0.610 -6.118 22.907 1.00 98.00 136 ARG A CA 1
ATOM 1075 C C . ARG A 1 136 ? -1.751 -5.624 22.027 1.00 98.00 136 ARG A C 1
ATOM 1077 O O . ARG A 1 136 ? -2.895 -5.698 22.463 1.00 98.00 136 ARG A O 1
ATOM 1084 N N . VAL A 1 137 ? -1.451 -5.160 20.816 1.00 96.12 137 VAL A N 1
ATOM 1085 C CA . VAL A 1 137 ? -2.449 -4.638 19.877 1.00 96.12 137 VAL A CA 1
ATOM 1086 C C . VAL A 1 137 ? -3.396 -5.741 19.419 1.00 96.12 137 VAL A C 1
ATOM 1088 O O . VAL A 1 137 ? -4.600 -5.560 19.539 1.00 96.12 137 VAL A O 1
ATOM 1091 N N . GLN A 1 138 ? -2.896 -6.919 19.044 1.00 96.12 138 GLN A N 1
ATOM 1092 C CA . GLN A 1 138 ? -3.747 -8.066 18.695 1.00 96.12 138 GLN A CA 1
ATOM 1093 C C . GLN A 1 138 ? -4.694 -8.457 19.840 1.00 96.12 138 GLN A C 1
ATOM 1095 O O . GLN A 1 138 ? -5.884 -8.705 19.635 1.00 96.12 138 GLN A O 1
ATOM 1100 N N . ALA A 1 139 ? -4.189 -8.470 21.078 1.00 97.19 139 ALA A N 1
ATOM 1101 C CA . ALA A 1 139 ? -5.022 -8.731 22.247 1.00 97.19 139 ALA A CA 1
ATOM 1102 C C . ALA A 1 139 ? -6.066 -7.625 22.491 1.00 97.19 139 ALA A C 1
ATOM 1104 O O . ALA A 1 139 ? -7.150 -7.918 22.995 1.00 97.19 139 ALA A O 1
ATOM 1105 N N . LEU A 1 140 ? -5.753 -6.365 22.165 1.00 96.25 140 LEU A N 1
ATOM 1106 C CA . LEU A 1 140 ? -6.694 -5.246 22.249 1.00 96.25 140 LEU A CA 1
ATOM 1107 C C . LEU A 1 140 ? -7.762 -5.324 21.158 1.00 96.25 140 LEU A C 1
ATOM 1109 O O . LEU A 1 140 ? -8.932 -5.206 21.498 1.00 96.25 140 LEU A O 1
ATOM 1113 N N . GLN A 1 141 ? -7.387 -5.591 19.903 1.00 94.56 141 GLN A N 1
ATOM 1114 C CA . GLN A 1 141 ? -8.326 -5.767 18.789 1.00 94.56 141 GLN A CA 1
ATOM 1115 C C . GLN A 1 141 ? -9.368 -6.828 19.118 1.00 94.56 141 GLN A C 1
ATOM 1117 O O . GLN A 1 141 ? -10.560 -6.565 19.016 1.00 94.56 141 GLN A O 1
ATOM 1122 N N . LYS A 1 142 ? -8.927 -7.990 19.618 1.00 95.88 142 LYS A N 1
ATOM 1123 C CA . LYS A 1 142 ? -9.843 -9.052 20.040 1.00 95.88 142 LYS A CA 1
ATOM 1124 C C . LYS A 1 142 ? -10.812 -8.581 21.129 1.00 95.88 142 LYS A C 1
ATOM 1126 O O . LYS A 1 142 ? -12.011 -8.777 21.000 1.00 95.88 142 LYS A O 1
ATOM 1131 N N . LYS A 1 143 ? -10.307 -7.927 22.181 1.00 96.38 143 LYS A N 1
ATOM 1132 C CA . LYS A 1 143 ? -11.155 -7.417 23.274 1.00 96.38 143 LYS A CA 1
ATOM 1133 C C . LYS A 1 143 ? -12.165 -6.380 22.799 1.00 96.38 143 LYS A C 1
ATOM 1135 O O . LYS A 1 143 ? -13.276 -6.350 23.308 1.00 96.38 143 LYS A O 1
ATOM 1140 N N . ILE A 1 144 ? -11.762 -5.515 21.873 1.00 92.81 144 ILE A N 1
ATOM 1141 C CA . ILE A 1 144 ? -12.647 -4.502 21.306 1.00 92.81 144 ILE A CA 1
ATOM 1142 C C . ILE A 1 144 ? -13.717 -5.167 20.438 1.00 92.81 144 ILE A C 1
ATOM 1144 O O . ILE A 1 144 ? -14.886 -4.847 20.607 1.00 92.81 144 ILE A O 1
ATOM 1148 N N . ALA A 1 145 ? -13.345 -6.124 19.586 1.00 91.56 145 ALA A N 1
ATOM 1149 C CA . ALA A 1 145 ? -14.290 -6.882 18.770 1.00 91.56 145 ALA A CA 1
ATOM 1150 C C . ALA A 1 145 ? -15.310 -7.652 19.629 1.00 91.56 145 ALA A C 1
ATOM 1152 O O . ALA A 1 145 ? -16.508 -7.563 19.377 1.00 91.56 145 ALA A O 1
ATOM 1153 N N . ASP A 1 146 ? -14.857 -8.340 20.684 1.00 93.00 146 ASP A N 1
ATOM 1154 C CA . ASP A 1 146 ? -15.735 -9.057 21.621 1.00 93.00 146 ASP A CA 1
ATOM 1155 C C . ASP A 1 146 ? -16.739 -8.095 22.297 1.00 93.00 146 ASP A C 1
ATOM 1157 O O . ASP A 1 146 ? -17.925 -8.401 22.436 1.00 93.00 146 ASP A O 1
ATOM 1161 N N . GLU A 1 147 ? -16.275 -6.907 22.695 1.00 91.81 147 GLU A N 1
ATOM 1162 C CA . GLU A 1 147 ? -17.103 -5.881 23.337 1.00 91.81 147 GLU A CA 1
ATOM 1163 C C . GLU A 1 147 ? -18.097 -5.231 22.357 1.00 91.81 147 GLU A C 1
ATOM 1165 O O . GLU A 1 147 ? -19.238 -4.957 22.729 1.00 91.81 147 GLU A O 1
ATOM 1170 N N . LEU A 1 148 ? -17.692 -5.008 21.104 1.00 87.31 148 LEU A N 1
ATOM 1171 C CA . LEU A 1 148 ? -18.557 -4.500 20.036 1.00 87.31 148 LEU A CA 1
ATOM 1172 C C . LEU A 1 148 ? -19.652 -5.508 19.679 1.00 87.31 148 LEU A C 1
ATOM 1174 O O . LEU A 1 148 ? -20.823 -5.133 19.587 1.00 87.31 148 LEU A O 1
ATOM 1178 N N . LEU A 1 149 ? -19.307 -6.795 19.595 1.00 87.94 149 LEU A N 1
ATOM 1179 C CA . LEU A 1 149 ? -20.268 -7.869 19.363 1.00 87.94 149 LEU A CA 1
ATOM 1180 C C . LEU A 1 149 ? -21.316 -7.931 20.484 1.00 87.94 149 LEU A C 1
ATOM 1182 O O . LEU A 1 149 ? -22.515 -7.930 20.204 1.00 87.94 149 LEU A O 1
ATOM 1186 N N . LEU A 1 150 ? -20.887 -7.895 21.751 1.00 89.12 150 LEU A N 1
ATOM 1187 C CA . LEU A 1 150 ? -21.793 -7.888 22.907 1.00 89.12 150 LEU A CA 1
ATOM 1188 C C . LEU A 1 150 ? -22.748 -6.681 22.898 1.00 89.12 150 LEU A C 1
ATOM 1190 O O . LEU A 1 150 ? -23.893 -6.772 23.347 1.00 89.12 150 LEU A O 1
ATOM 1194 N N . ARG A 1 151 ? -22.295 -5.532 22.394 1.00 83.00 151 ARG A N 1
ATOM 1195 C CA . ARG A 1 151 ? -23.116 -4.316 22.289 1.00 83.00 151 ARG A CA 1
ATOM 1196 C C . ARG A 1 151 ? -24.094 -4.380 21.128 1.00 83.00 151 ARG A C 1
ATOM 1198 O O . ARG A 1 151 ? -25.251 -4.021 21.324 1.00 83.00 151 ARG A O 1
ATOM 1205 N N . SER A 1 152 ? -23.661 -4.899 19.980 1.00 81.56 152 SER A N 1
ATOM 1206 C CA . SER A 1 152 ? -24.516 -5.067 18.799 1.00 81.56 152 SER A CA 1
ATOM 1207 C C . SER A 1 152 ? -25.751 -5.923 19.106 1.00 81.56 152 SER A C 1
ATOM 1209 O O . SER A 1 152 ? -26.853 -5.581 18.693 1.00 81.56 152 SER A O 1
ATOM 1211 N N . SER A 1 153 ? -25.615 -6.956 19.950 1.00 80.56 153 SER A N 1
ATOM 1212 C CA . SER A 1 153 ? -26.742 -7.811 20.350 1.00 80.56 153 SER A CA 1
ATOM 1213 C C . SER A 1 153 ? -27.795 -7.129 21.234 1.00 80.56 153 SER A C 1
ATOM 1215 O O . SER A 1 153 ? -28.872 -7.685 21.421 1.00 80.56 153 SER A O 1
ATOM 1217 N N . ASN A 1 154 ? -27.499 -5.950 21.793 1.00 75.19 154 ASN A N 1
ATOM 1218 C CA . ASN A 1 154 ? -28.376 -5.239 22.730 1.00 75.19 154 ASN A CA 1
ATOM 1219 C C . ASN A 1 154 ? -29.068 -4.009 22.116 1.00 75.19 154 ASN A C 1
ATOM 1221 O O . ASN A 1 154 ? -29.843 -3.344 22.805 1.00 75.19 154 ASN A O 1
ATOM 1225 N N . LEU A 1 155 ? -28.774 -3.660 20.860 1.00 70.31 155 LEU A N 1
ATOM 1226 C CA . LEU A 1 155 ? -29.326 -2.468 20.218 1.00 70.31 155 LEU A CA 1
ATOM 1227 C C . LEU A 1 155 ? -30.558 -2.827 19.380 1.00 70.31 155 LEU A C 1
ATOM 1229 O O . LEU A 1 155 ? -30.461 -3.479 18.346 1.00 70.31 155 LEU A O 1
ATOM 1233 N N . GLU A 1 156 ? -31.726 -2.345 19.807 1.00 64.88 156 GLU A N 1
ATOM 1234 C CA . GLU A 1 156 ? -32.926 -2.316 18.968 1.00 64.88 156 GLU A CA 1
ATOM 1235 C C . GLU A 1 156 ? -32.749 -1.233 17.884 1.00 64.88 156 GLU A C 1
ATOM 1237 O O . GLU A 1 156 ? -32.661 -0.034 18.180 1.00 64.88 156 GLU A O 1
ATOM 1242 N N . SER A 1 157 ? -32.585 -1.705 16.644 1.00 64.25 157 SER A N 1
ATOM 1243 C CA . SER A 1 157 ? -32.614 -1.018 15.342 1.00 64.25 157 SER A CA 1
ATOM 1244 C C . SER A 1 157 ? -32.668 0.520 15.366 1.00 64.25 157 SER A C 1
ATOM 1246 O O . SER A 1 157 ? -33.745 1.113 15.480 1.00 64.25 157 SER A O 1
ATOM 1248 N N . SER A 1 158 ? -31.534 1.196 15.160 1.00 65.06 158 SER A N 1
ATOM 1249 C CA . SER A 1 158 ? -31.568 2.550 14.594 1.00 65.06 158 SER A CA 1
ATOM 1250 C C . SER A 1 158 ? -30.417 2.772 13.611 1.00 65.06 158 SER A C 1
ATOM 1252 O O . SER A 1 158 ? -29.252 2.566 13.938 1.00 65.06 158 SER A O 1
ATOM 1254 N N . ASN A 1 159 ? -30.756 3.242 12.407 1.00 68.62 159 ASN A N 1
ATOM 1255 C CA . ASN A 1 159 ? -29.841 3.325 11.260 1.00 68.62 159 ASN A CA 1
ATOM 1256 C C . ASN A 1 159 ? -28.592 4.200 11.497 1.00 68.62 159 ASN A C 1
ATOM 1258 O O . ASN A 1 159 ? -27.579 4.022 10.830 1.00 68.62 159 ASN A O 1
ATOM 1262 N N . GLN A 1 160 ? -28.639 5.172 12.419 1.00 60.47 160 GLN A N 1
ATOM 1263 C CA . GLN A 1 160 ? -27.475 6.019 12.732 1.00 60.47 160 GLN A CA 1
ATOM 1264 C C . GLN A 1 160 ? -26.476 5.338 13.678 1.00 60.47 160 GLN A C 1
ATOM 1266 O O . GLN A 1 160 ? -25.284 5.644 13.621 1.00 60.47 160 GLN A O 1
ATOM 1271 N N . LYS A 1 161 ? -26.938 4.410 14.527 1.00 62.19 161 LYS A N 1
ATOM 1272 C CA . LYS A 1 161 ? -26.069 3.651 15.442 1.00 62.19 161 LYS A CA 1
ATOM 1273 C C . LYS A 1 161 ? -25.124 2.739 14.667 1.00 62.19 161 LYS A C 1
ATOM 1275 O O . LYS A 1 161 ? -23.951 2.633 15.022 1.00 62.19 161 LYS A O 1
ATOM 1280 N N . ASP A 1 162 ? -25.629 2.169 13.579 1.00 70.75 162 ASP A N 1
ATOM 1281 C CA . ASP A 1 162 ? -24.898 1.220 12.747 1.00 70.75 162 ASP A CA 1
ATOM 1282 C C . ASP A 1 162 ? -23.689 1.877 12.071 1.00 70.75 162 ASP A C 1
ATOM 1284 O O . ASP A 1 162 ? -22.637 1.258 11.957 1.00 70.75 162 ASP A O 1
ATOM 1288 N N . LEU A 1 163 ? -23.776 3.163 11.708 1.00 77.81 163 LEU A N 1
ATOM 1289 C CA . LEU A 1 163 ? -22.708 3.840 10.970 1.00 77.81 163 LEU A CA 1
ATOM 1290 C C . LEU A 1 163 ? -21.475 4.150 11.833 1.00 77.81 163 LEU A C 1
ATOM 1292 O O . LEU A 1 163 ? -20.351 3.871 11.424 1.00 77.81 163 LEU A O 1
ATOM 1296 N N . ALA A 1 164 ? -21.655 4.721 13.028 1.00 72.94 164 ALA A N 1
ATOM 1297 C CA . ALA A 1 164 ? -20.524 5.056 13.902 1.00 72.94 164 ALA A CA 1
ATOM 1298 C C . ALA A 1 164 ? -19.810 3.795 14.413 1.00 72.94 164 ALA A C 1
ATOM 1300 O O . ALA A 1 164 ? -18.579 3.760 14.478 1.00 72.94 164 ALA A O 1
ATOM 1301 N N . GLN A 1 165 ? -20.582 2.753 14.739 1.00 76.75 165 GLN A N 1
ATOM 1302 C CA . GLN A 1 165 ? -20.042 1.452 15.113 1.00 76.75 165 GLN A CA 1
ATOM 1303 C C . GLN A 1 165 ? -19.304 0.796 13.936 1.00 76.75 165 GLN A C 1
ATOM 1305 O O . GLN A 1 165 ? -18.152 0.402 14.102 1.00 76.75 165 GLN A O 1
ATOM 1310 N N . SER A 1 166 ? -19.909 0.774 12.745 1.00 82.50 166 SER A N 1
ATOM 1311 C CA . SER A 1 166 ? -19.289 0.236 11.529 1.00 82.50 166 SER A CA 1
ATOM 1312 C C . SER A 1 166 ? -17.989 0.964 11.174 1.00 82.50 166 SER A C 1
ATOM 1314 O O . SER A 1 166 ? -16.996 0.324 10.839 1.00 82.50 166 SER A O 1
ATOM 1316 N N . ASN A 1 167 ? -17.931 2.289 11.338 1.00 83.44 167 ASN A N 1
ATOM 1317 C CA . ASN A 1 167 ? -16.705 3.056 11.104 1.00 83.44 167 ASN A CA 1
ATOM 1318 C C . ASN A 1 167 ? -15.588 2.696 12.098 1.00 83.44 167 ASN A C 1
ATOM 1320 O O . ASN A 1 167 ? -14.432 2.571 11.693 1.00 83.44 167 ASN A O 1
ATOM 1324 N N . LEU A 1 168 ? -15.910 2.510 13.384 1.00 85.19 168 LEU A N 1
ATOM 1325 C CA . LEU A 1 168 ? -14.925 2.078 14.381 1.00 85.19 168 LEU A CA 1
ATOM 1326 C C . LEU A 1 168 ? -14.426 0.654 14.100 1.00 85.19 168 LEU A C 1
ATOM 1328 O O . LEU A 1 168 ? -13.221 0.410 14.139 1.00 85.19 168 LEU A O 1
ATOM 1332 N N . GLU A 1 169 ? -15.338 -0.270 13.796 1.00 87.75 169 GLU A N 1
ATOM 1333 C CA . GLU A 1 169 ? -15.008 -1.645 13.405 1.00 87.75 169 GLU A CA 1
ATOM 1334 C C . GLU A 1 169 ? -14.080 -1.652 12.193 1.00 87.75 169 GLU A C 1
ATOM 1336 O O . GLU A 1 169 ? -12.992 -2.227 12.254 1.00 87.75 169 GLU A O 1
ATOM 1341 N N . ARG A 1 170 ? -14.446 -0.907 11.146 1.00 87.44 170 ARG A N 1
ATOM 1342 C CA . ARG A 1 170 ? -13.661 -0.766 9.919 1.00 87.44 170 ARG A CA 1
ATOM 1343 C C . ARG A 1 170 ? -12.282 -0.178 10.190 1.00 87.44 170 ARG A C 1
ATOM 1345 O O . ARG A 1 170 ? -11.305 -0.654 9.633 1.00 87.44 170 ARG A O 1
ATOM 1352 N N . GLN A 1 171 ? -12.140 0.814 11.066 1.00 87.06 171 GLN A N 1
ATOM 1353 C CA . GLN A 1 171 ? -10.815 1.347 11.414 1.00 87.06 171 GLN A CA 1
ATOM 1354 C C . GLN A 1 171 ? -9.929 0.326 12.119 1.00 87.06 171 GLN A C 1
ATOM 1356 O O . GLN A 1 171 ? -8.743 0.204 11.808 1.00 87.06 171 GLN A O 1
ATOM 1361 N N . ILE A 1 172 ? -10.498 -0.424 13.058 1.00 89.94 172 ILE A N 1
ATOM 1362 C CA . ILE A 1 172 ? -9.768 -1.466 13.777 1.00 89.94 172 ILE A CA 1
ATOM 1363 C C . ILE A 1 172 ? -9.392 -2.600 12.823 1.00 89.94 172 ILE A C 1
ATOM 1365 O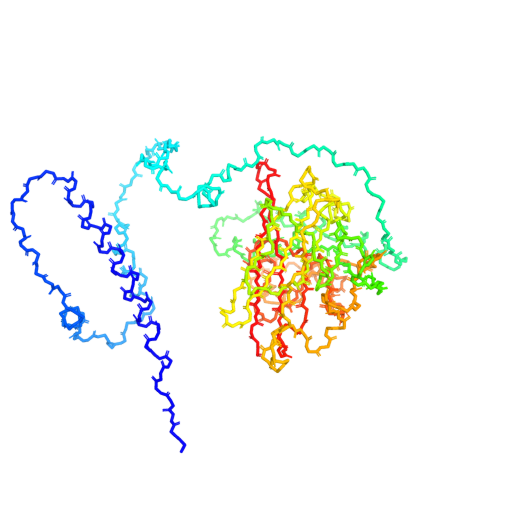 O . ILE A 1 172 ? -8.277 -3.113 12.904 1.00 89.94 172 ILE A O 1
ATOM 1369 N N . GLU A 1 173 ? -10.277 -2.959 11.899 1.00 90.56 173 GLU A N 1
ATOM 1370 C CA . GLU A 1 173 ? -10.036 -3.966 10.867 1.00 90.56 173 GLU A CA 1
ATOM 1371 C C . GLU A 1 173 ? -8.964 -3.534 9.856 1.00 90.56 173 GLU A C 1
ATOM 1373 O O . GLU A 1 173 ? -8.121 -4.342 9.458 1.00 90.56 173 GLU A O 1
ATOM 1378 N N . MET A 1 174 ? -8.972 -2.261 9.455 1.00 90.88 174 MET A N 1
ATOM 1379 C CA . MET A 1 174 ? -8.026 -1.707 8.481 1.00 90.88 174 MET A CA 1
ATOM 1380 C C . MET A 1 174 ? -6.664 -1.372 9.094 1.00 90.88 174 MET A C 1
ATOM 1382 O O . MET A 1 174 ? -5.691 -1.192 8.362 1.00 90.88 174 MET A O 1
ATOM 1386 N N . SER A 1 175 ? -6.565 -1.317 10.424 1.00 92.12 175 SER A N 1
ATOM 1387 C CA . SER A 1 175 ? -5.278 -1.195 11.103 1.00 92.12 175 SER A CA 1
ATOM 1388 C C . SER A 1 175 ? -4.388 -2.407 10.800 1.00 92.12 175 SER A C 1
ATOM 1390 O O . SER A 1 175 ? -4.845 -3.552 10.781 1.00 92.12 175 SER A O 1
ATOM 1392 N N . ALA A 1 176 ? -3.103 -2.167 10.565 1.00 94.25 176 ALA A N 1
ATOM 1393 C CA . ALA A 1 176 ? -2.173 -3.208 10.141 1.00 94.25 176 ALA A CA 1
ATOM 1394 C C . ALA A 1 176 ? -0.751 -2.925 10.629 1.00 94.25 176 ALA A C 1
ATOM 1396 O O . ALA A 1 176 ? -0.408 -1.800 10.988 1.00 94.25 176 ALA A O 1
ATOM 1397 N N . GLU A 1 177 ? 0.095 -3.955 10.629 1.00 96.19 177 GLU A N 1
ATOM 1398 C CA . GLU A 1 177 ? 1.540 -3.768 10.772 1.00 96.19 177 GLU A CA 1
ATOM 1399 C C . GLU A 1 177 ? 2.074 -2.977 9.566 1.00 96.19 177 GLU A C 1
ATOM 1401 O O . GLU A 1 177 ? 1.770 -3.317 8.423 1.00 96.19 177 GLU A O 1
ATOM 1406 N N . SER A 1 178 ? 2.849 -1.924 9.823 1.00 95.38 178 SER A N 1
ATOM 1407 C CA . SER A 1 178 ? 3.524 -1.117 8.801 1.00 95.38 178 SER A CA 1
ATOM 1408 C C . SER A 1 178 ? 5.019 -1.402 8.763 1.00 95.38 178 SER A C 1
ATOM 1410 O O . SER A 1 178 ? 5.622 -1.792 9.766 1.00 95.38 178 SER A O 1
ATOM 1412 N N . PHE A 1 179 ? 5.632 -1.168 7.604 1.00 96.44 179 PHE A N 1
ATOM 1413 C CA . PHE A 1 179 ? 7.037 -1.470 7.368 1.00 96.44 179 PHE A CA 1
ATOM 1414 C C . PHE A 1 179 ? 7.746 -0.325 6.650 1.00 96.44 179 PHE A C 1
ATOM 1416 O O . PHE A 1 179 ? 7.350 0.072 5.553 1.00 96.44 179 PHE A O 1
ATOM 1423 N N . ASN A 1 180 ? 8.851 0.127 7.240 1.00 95.75 180 ASN A N 1
ATOM 1424 C CA . ASN A 1 180 ? 9.842 0.937 6.547 1.00 95.75 180 ASN A CA 1
ATOM 1425 C C . ASN A 1 180 ? 10.611 0.042 5.572 1.00 95.75 180 ASN A C 1
ATOM 1427 O O . ASN A 1 180 ? 10.994 -1.085 5.911 1.00 95.75 180 ASN A O 1
ATOM 1431 N N . VAL A 1 181 ? 10.872 0.555 4.374 1.00 95.50 181 VAL A N 1
ATOM 1432 C CA . VAL A 1 181 ? 11.673 -0.145 3.368 1.00 95.50 181 VAL A CA 1
ATOM 1433 C C . VAL A 1 181 ? 13.151 0.184 3.572 1.00 95.50 181 VAL A C 1
ATOM 1435 O O . VAL A 1 181 ? 13.530 1.344 3.712 1.00 95.50 181 VAL A O 1
ATOM 1438 N N . LYS A 1 182 ? 13.999 -0.846 3.589 1.00 96.31 182 LYS A N 1
ATOM 1439 C CA . LYS A 1 182 ? 15.458 -0.701 3.543 1.00 96.31 182 LYS A CA 1
ATOM 1440 C C . LYS A 1 182 ? 15.898 -0.727 2.092 1.00 96.31 182 LYS A C 1
ATOM 1442 O O . LYS A 1 182 ? 15.609 -1.692 1.384 1.00 96.31 182 LYS A O 1
ATOM 1447 N N . PHE A 1 183 ? 16.604 0.316 1.676 1.00 95.69 183 PHE A N 1
ATOM 1448 C CA . PHE A 1 183 ? 17.049 0.471 0.300 1.00 95.69 183 PHE A CA 1
ATOM 1449 C C . PHE A 1 183 ? 18.515 0.093 0.125 1.00 95.69 183 PHE A C 1
ATOM 1451 O O . PHE A 1 183 ? 19.353 0.408 0.969 1.00 95.69 183 PHE A O 1
ATOM 1458 N N . GLU A 1 184 ? 18.820 -0.510 -1.017 1.00 96.12 184 GLU A N 1
ATOM 1459 C CA . GLU A 1 184 ? 20.175 -0.591 -1.559 1.00 96.12 184 GLU A CA 1
ATOM 1460 C C . GLU A 1 184 ? 20.203 0.118 -2.913 1.00 96.12 184 GLU A C 1
ATOM 1462 O O . GLU A 1 184 ? 19.255 0.020 -3.693 1.00 96.12 184 GLU A O 1
ATOM 1467 N N . SER A 1 185 ? 21.282 0.848 -3.186 1.00 96.38 185 SER A N 1
ATOM 1468 C CA . SER A 1 185 ? 21.513 1.451 -4.499 1.00 96.38 185 SER A CA 1
ATOM 1469 C C . SER A 1 185 ? 22.186 0.442 -5.423 1.00 96.38 185 SER A C 1
ATOM 1471 O O . SER A 1 185 ? 23.196 -0.158 -5.053 1.00 96.38 185 SER A O 1
ATOM 1473 N N . GLN A 1 186 ? 21.661 0.290 -6.634 1.00 96.50 186 GLN A N 1
ATOM 1474 C CA . GLN A 1 186 ? 22.297 -0.472 -7.708 1.00 96.50 186 GLN A CA 1
ATOM 1475 C C . GLN A 1 186 ? 22.307 0.334 -9.001 1.00 96.50 186 GLN A C 1
ATOM 1477 O O . GLN A 1 186 ? 21.425 1.148 -9.235 1.00 96.50 186 GLN A O 1
ATOM 1482 N N . SER A 1 187 ? 23.282 0.087 -9.873 1.00 94.56 187 SER A N 1
ATOM 1483 C CA . SER A 1 187 ? 23.285 0.720 -11.192 1.00 94.56 187 SER A CA 1
ATOM 1484 C C . SER A 1 187 ? 22.201 0.106 -12.082 1.00 94.56 187 SER A C 1
ATOM 1486 O O . SER A 1 187 ? 22.111 -1.122 -12.187 1.00 94.56 187 SER A O 1
ATOM 1488 N N . PHE A 1 188 ? 21.459 0.945 -12.811 1.00 92.44 188 PHE A N 1
ATOM 1489 C CA . PHE A 1 188 ? 20.421 0.515 -13.760 1.00 92.44 188 PHE A CA 1
ATOM 1490 C C . PHE A 1 188 ? 20.906 -0.505 -14.809 1.00 92.44 188 PHE A C 1
ATOM 1492 O O . PHE A 1 188 ? 20.114 -1.261 -15.364 1.00 92.44 188 PHE A O 1
ATOM 1499 N N . LYS A 1 189 ? 22.218 -0.550 -15.085 1.00 92.44 189 LYS A N 1
ATOM 1500 C CA . LYS A 1 189 ? 22.825 -1.452 -16.078 1.00 92.44 189 LYS A CA 1
ATOM 1501 C C . LYS A 1 189 ? 22.872 -2.913 -15.643 1.00 92.44 189 LYS A C 1
ATOM 1503 O O . LYS A 1 189 ? 23.034 -3.783 -16.494 1.00 92.44 189 LYS A O 1
ATOM 1508 N N . VAL A 1 190 ? 22.831 -3.173 -14.338 1.00 94.50 190 VAL A N 1
ATOM 1509 C CA . VAL A 1 190 ? 23.054 -4.512 -13.766 1.00 94.50 190 VAL A CA 1
ATOM 1510 C C . VAL A 1 190 ? 21.961 -4.942 -12.793 1.00 94.50 190 VAL A C 1
ATOM 1512 O O . VAL A 1 190 ? 22.008 -6.070 -12.310 1.00 94.50 190 VAL A O 1
ATOM 1515 N N . VAL A 1 191 ? 21.001 -4.064 -12.491 1.00 95.19 191 VAL A N 1
ATOM 1516 C CA . VAL A 1 191 ? 19.899 -4.381 -11.583 1.00 95.19 191 VAL A CA 1
ATOM 1517 C C . VAL A 1 191 ? 19.030 -5.506 -12.147 1.00 95.19 191 VAL A C 1
ATOM 1519 O O . VAL A 1 191 ? 18.699 -5.534 -13.335 1.00 95.19 191 VAL A O 1
ATOM 1522 N N . ASP A 1 192 ? 18.625 -6.430 -11.277 1.00 96.19 192 ASP A N 1
ATOM 1523 C CA . ASP A 1 192 ? 17.603 -7.414 -11.614 1.00 96.19 192 ASP A CA 1
ATOM 1524 C C . ASP A 1 192 ? 16.241 -6.719 -11.727 1.00 96.19 192 ASP A C 1
ATOM 1526 O O . ASP A 1 192 ? 15.647 -6.297 -10.737 1.00 96.19 192 ASP A O 1
ATOM 1530 N N . ARG A 1 193 ? 15.719 -6.616 -12.948 1.00 96.31 193 ARG A N 1
ATOM 1531 C CA . ARG A 1 193 ? 14.451 -5.930 -13.229 1.00 96.31 193 ARG A CA 1
ATOM 1532 C C . ARG A 1 193 ? 13.229 -6.673 -12.686 1.00 96.31 193 ARG A C 1
ATOM 1534 O O . ARG A 1 193 ? 12.142 -6.110 -12.729 1.00 96.31 193 ARG A O 1
ATOM 1541 N N . ALA A 1 194 ? 13.371 -7.890 -12.154 1.00 96.75 194 ALA A N 1
ATOM 1542 C CA . ALA A 1 194 ? 12.283 -8.676 -11.570 1.00 96.75 194 ALA A CA 1
ATOM 1543 C C . ALA A 1 194 ? 12.114 -8.508 -10.043 1.00 96.75 194 ALA A C 1
ATOM 1545 O O . ALA A 1 194 ? 11.326 -9.248 -9.442 1.00 96.75 194 ALA A O 1
ATOM 1546 N N . VAL A 1 195 ? 12.824 -7.565 -9.409 1.00 96.94 195 VAL A N 1
ATOM 1547 C CA . VAL A 1 195 ? 12.728 -7.293 -7.959 1.00 96.94 195 VAL A CA 1
ATOM 1548 C C . VAL A 1 195 ? 11.891 -6.050 -7.642 1.00 96.94 195 VAL A C 1
ATOM 1550 O O . VAL A 1 195 ? 11.567 -5.255 -8.523 1.00 96.94 195 VAL A O 1
ATOM 1553 N N . SER A 1 196 ? 11.536 -5.861 -6.368 1.00 98.00 196 SER A N 1
ATOM 1554 C CA . SER A 1 196 ? 10.894 -4.624 -5.910 1.00 98.00 196 SER A CA 1
ATOM 1555 C C . SER A 1 196 ? 11.882 -3.449 -5.914 1.00 98.00 196 SER A C 1
ATOM 1557 O O . SER A 1 196 ? 12.982 -3.573 -5.368 1.00 98.00 196 SER A O 1
ATOM 1559 N N . MET A 1 197 ? 11.499 -2.309 -6.490 1.00 97.00 197 MET A N 1
ATOM 1560 C CA . MET A 1 197 ? 12.362 -1.126 -6.609 1.00 97.00 197 MET A CA 1
ATOM 1561 C C . MET A 1 197 ? 11.568 0.169 -6.811 1.00 97.00 197 MET A C 1
ATOM 1563 O O . MET A 1 197 ? 10.393 0.138 -7.184 1.00 97.00 197 MET A O 1
ATOM 1567 N N . LEU A 1 198 ? 12.232 1.304 -6.597 1.00 94.44 198 LEU A N 1
ATOM 1568 C CA . LEU A 1 198 ? 11.740 2.639 -6.940 1.00 94.44 198 LEU A CA 1
ATOM 1569 C C . LEU A 1 198 ? 12.330 3.105 -8.273 1.00 94.44 198 LEU A C 1
ATOM 1571 O O . LEU A 1 198 ? 13.473 2.786 -8.588 1.00 94.44 198 LEU A O 1
ATOM 1575 N N . SER A 1 199 ? 11.561 3.877 -9.038 1.00 90.69 199 SER A N 1
ATOM 1576 C CA . SER A 1 199 ? 11.981 4.538 -10.286 1.00 90.69 199 SER A CA 1
ATOM 1577 C C . SER A 1 199 ? 12.503 3.658 -11.423 1.00 90.69 199 SER A C 1
ATOM 1579 O O . SER A 1 199 ? 12.882 4.178 -12.461 1.00 90.69 199 SER A O 1
ATOM 1581 N N . GLY A 1 200 ? 12.498 2.335 -11.287 1.00 88.38 200 GLY A N 1
ATOM 1582 C CA . GLY A 1 200 ? 12.930 1.431 -12.349 1.00 88.38 200 GLY A CA 1
ATOM 1583 C C . GLY A 1 200 ? 14.446 1.371 -12.538 1.00 88.38 200 GLY A C 1
ATOM 1584 O O . GLY A 1 200 ? 15.171 1.810 -11.655 1.00 88.38 200 GLY A O 1
ATOM 1585 N N . PRO A 1 201 ? 14.932 0.777 -13.645 1.00 93.88 201 PRO A N 1
ATOM 1586 C CA . PRO A 1 201 ? 14.159 0.283 -14.781 1.00 93.88 201 PRO A CA 1
ATOM 1587 C C . PRO A 1 201 ? 13.299 -0.928 -14.395 1.00 93.88 201 PRO A C 1
ATOM 1589 O O . PRO A 1 201 ? 13.805 -1.967 -13.980 1.00 93.88 201 PRO A O 1
ATOM 1592 N N . PHE A 1 202 ? 11.978 -0.815 -14.544 1.00 96.12 202 PHE A N 1
ATOM 1593 C CA . PHE A 1 202 ? 11.055 -1.913 -14.233 1.00 96.12 202 PHE A CA 1
ATOM 1594 C C . PHE A 1 202 ? 11.141 -3.038 -15.245 1.00 96.12 202 PHE A C 1
ATOM 1596 O O . PHE A 1 202 ? 11.637 -2.841 -16.350 1.00 96.12 202 PHE A O 1
ATOM 1603 N N . PHE A 1 203 ? 10.644 -4.220 -14.897 1.00 97.19 203 PHE A N 1
ATOM 1604 C CA . PHE A 1 203 ? 10.476 -5.293 -15.867 1.00 97.19 203 PHE A CA 1
ATOM 1605 C C . PHE A 1 203 ? 9.515 -4.855 -16.978 1.00 97.19 203 PHE A C 1
ATOM 1607 O O . PHE A 1 203 ? 8.409 -4.405 -16.702 1.00 97.19 203 PHE A O 1
ATOM 1614 N N . THR A 1 204 ? 9.912 -5.010 -18.234 1.00 96.31 204 THR A N 1
ATOM 1615 C CA . THR A 1 204 ? 9.035 -4.786 -19.388 1.00 96.31 204 THR A CA 1
ATOM 1616 C C . THR A 1 204 ? 9.347 -5.841 -20.434 1.00 96.31 204 THR A C 1
ATOM 1618 O O . THR A 1 204 ? 10.506 -6.227 -20.583 1.00 96.31 204 THR A O 1
ATOM 1621 N N . SER A 1 205 ? 8.334 -6.291 -21.163 1.00 96.31 205 SER A N 1
ATOM 1622 C CA . SER A 1 205 ? 8.466 -7.273 -22.244 1.00 96.31 205 SER A CA 1
ATOM 1623 C C . SER A 1 205 ? 7.624 -6.853 -23.447 1.00 96.31 205 SER A C 1
ATOM 1625 O O . SER A 1 205 ? 6.919 -5.846 -23.407 1.00 96.31 205 SER A O 1
ATOM 1627 N N . MET A 1 206 ? 7.654 -7.623 -24.535 1.00 95.12 206 MET A N 1
ATOM 1628 C CA . MET A 1 206 ? 6.773 -7.355 -25.681 1.00 95.12 206 MET A CA 1
ATOM 1629 C C . MET A 1 206 ? 5.283 -7.502 -25.331 1.00 95.12 206 MET A C 1
ATOM 1631 O O . MET A 1 206 ? 4.445 -6.812 -25.910 1.00 95.12 206 MET A O 1
ATOM 1635 N N . ALA A 1 207 ? 4.946 -8.393 -24.394 1.00 95.81 207 ALA A N 1
ATOM 1636 C CA . ALA A 1 207 ? 3.577 -8.572 -23.910 1.00 95.81 207 ALA A CA 1
ATOM 1637 C C . ALA A 1 207 ? 3.161 -7.477 -22.912 1.00 95.81 207 ALA A C 1
ATOM 1639 O O . ALA A 1 207 ? 1.988 -7.105 -22.874 1.00 95.81 207 ALA A O 1
ATOM 1640 N N . TYR A 1 208 ? 4.125 -6.947 -22.154 1.00 96.19 208 TYR A N 1
ATOM 1641 C CA . TYR A 1 208 ? 3.938 -5.901 -21.147 1.00 96.19 208 TYR A CA 1
ATOM 1642 C C . TYR A 1 208 ? 4.931 -4.756 -21.404 1.00 96.19 208 TYR A C 1
ATOM 1644 O O . TYR A 1 208 ? 5.939 -4.637 -20.696 1.00 96.19 208 TYR A O 1
ATOM 1652 N N . PRO A 1 209 ? 4.714 -3.953 -22.462 1.00 95.31 209 PRO A N 1
ATOM 1653 C CA . PRO A 1 209 ? 5.630 -2.877 -22.810 1.00 95.31 209 PRO A CA 1
ATOM 1654 C C . PRO A 1 209 ? 5.581 -1.758 -21.767 1.00 95.31 209 PRO A C 1
ATOM 1656 O O . PRO A 1 209 ? 4.560 -1.562 -21.106 1.00 95.31 209 PRO A O 1
ATOM 1659 N N . ALA A 1 210 ? 6.669 -0.986 -21.672 1.00 94.56 210 ALA A N 1
ATOM 1660 C CA . ALA A 1 210 ? 6.651 0.277 -20.942 1.00 94.56 210 ALA A CA 1
ATOM 1661 C C . ALA A 1 210 ? 5.537 1.178 -21.514 1.00 94.56 210 ALA A C 1
ATOM 1663 O O . ALA A 1 210 ? 5.456 1.318 -22.743 1.00 94.56 210 ALA A O 1
ATOM 1664 N N . PRO A 1 211 ? 4.697 1.799 -20.674 1.00 93.31 211 PRO A N 1
ATOM 1665 C CA . PRO A 1 211 ? 3.741 2.792 -21.138 1.00 93.31 211 PRO A CA 1
ATOM 1666 C C . PRO A 1 211 ? 4.461 3.977 -21.790 1.00 93.31 211 PRO A C 1
ATOM 1668 O O . PRO A 1 211 ? 5.535 4.396 -21.355 1.00 93.31 211 PRO A O 1
ATOM 1671 N N . VAL A 1 212 ? 3.870 4.520 -22.851 1.00 90.44 212 VAL A N 1
ATOM 1672 C CA . VAL A 1 212 ? 4.425 5.685 -23.551 1.00 90.44 212 VAL A CA 1
ATOM 1673 C C . VAL A 1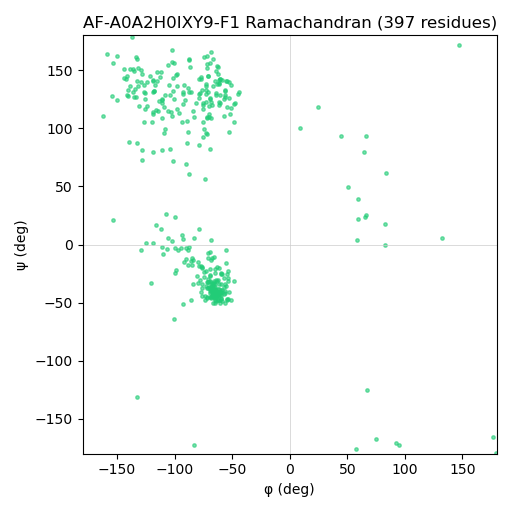 212 ? 4.232 6.924 -22.681 1.00 90.44 212 VAL A C 1
ATOM 1675 O O . VAL A 1 212 ? 3.132 7.141 -22.186 1.00 90.44 212 VAL A O 1
ATOM 1678 N N . ALA A 1 213 ? 5.286 7.730 -22.532 1.00 87.12 213 ALA A N 1
ATOM 1679 C CA . ALA A 1 213 ? 5.267 9.001 -21.799 1.00 87.12 213 ALA A CA 1
ATOM 1680 C C . ALA A 1 213 ? 4.873 8.903 -20.308 1.00 87.12 213 ALA A C 1
ATOM 1682 O O . ALA A 1 213 ? 4.484 9.900 -19.714 1.00 87.12 213 ALA A O 1
ATOM 1683 N N . MET A 1 214 ? 5.017 7.732 -19.676 1.00 89.75 214 MET A N 1
ATOM 1684 C CA . MET A 1 214 ? 4.832 7.597 -18.227 1.00 89.75 214 MET A CA 1
ATOM 1685 C C . MET A 1 214 ? 6.150 7.273 -17.533 1.00 89.75 214 MET A C 1
ATOM 1687 O O . MET A 1 214 ? 6.975 6.506 -18.036 1.00 89.75 214 MET A O 1
ATOM 1691 N N . TYR A 1 215 ? 6.322 7.820 -16.339 1.00 90.25 215 TYR A N 1
ATOM 1692 C CA . TYR A 1 215 ? 7.479 7.578 -15.500 1.00 90.25 215 TYR A CA 1
ATOM 1693 C C . TYR A 1 215 ? 7.231 6.398 -14.544 1.00 90.25 215 TYR A C 1
ATOM 1695 O O . TYR A 1 215 ? 6.149 6.291 -13.959 1.00 90.25 215 TYR A O 1
ATOM 1703 N N . PRO A 1 216 ? 8.212 5.502 -14.357 1.00 93.81 216 PRO A N 1
ATOM 1704 C CA . PRO A 1 216 ? 8.131 4.403 -13.396 1.00 93.81 216 PRO A CA 1
ATOM 1705 C C . PRO A 1 216 ? 8.176 4.927 -11.952 1.00 93.81 216 PRO A C 1
ATOM 1707 O O . PRO A 1 216 ? 9.124 5.597 -11.575 1.00 93.81 216 PRO A O 1
ATOM 1710 N N . ILE A 1 217 ? 7.205 4.597 -11.101 1.00 93.81 217 ILE A N 1
ATOM 1711 C CA . ILE A 1 217 ? 7.181 5.068 -9.702 1.00 93.81 217 ILE A CA 1
ATOM 1712 C C . ILE A 1 217 ? 7.671 3.987 -8.743 1.00 93.81 217 ILE A C 1
ATOM 1714 O O . ILE A 1 217 ? 8.723 4.115 -8.116 1.00 93.81 217 ILE A O 1
ATOM 1718 N N . VAL A 1 218 ? 6.933 2.877 -8.662 1.00 96.56 218 VAL A N 1
ATOM 1719 C CA . VAL A 1 218 ? 7.307 1.718 -7.843 1.00 96.56 218 VAL A CA 1
ATOM 1720 C C . VAL A 1 218 ? 6.958 0.411 -8.546 1.00 96.56 218 VAL A C 1
ATOM 1722 O O . VAL A 1 218 ? 5.909 0.293 -9.177 1.00 96.56 218 VAL A O 1
ATOM 1725 N N . GLN A 1 219 ? 7.832 -0.582 -8.395 1.00 98.12 219 GLN A N 1
ATOM 1726 C CA . GLN A 1 219 ? 7.554 -1.976 -8.714 1.00 98.12 219 GLN A CA 1
ATOM 1727 C C . GLN A 1 219 ? 7.641 -2.810 -7.438 1.00 98.12 219 GLN A C 1
ATOM 1729 O O . GLN A 1 219 ? 8.577 -2.649 -6.656 1.00 98.12 219 GLN A O 1
ATOM 1734 N N . LEU A 1 220 ? 6.695 -3.729 -7.244 1.00 98.44 220 LEU A N 1
ATOM 1735 C CA . LEU A 1 220 ? 6.660 -4.662 -6.123 1.00 98.44 220 LEU A CA 1
ATOM 1736 C C . LEU A 1 220 ? 6.556 -6.110 -6.599 1.00 98.44 220 LEU A C 1
ATOM 1738 O O . LEU A 1 220 ? 5.647 -6.457 -7.349 1.00 98.44 220 LEU A O 1
ATOM 1742 N N . ASP A 1 221 ? 7.417 -6.984 -6.078 1.00 98.25 221 ASP A N 1
ATOM 1743 C CA . ASP A 1 221 ? 7.191 -8.429 -6.116 1.00 98.25 221 ASP A CA 1
ATOM 1744 C C . ASP A 1 221 ? 6.065 -8.796 -5.140 1.00 98.25 221 ASP A C 1
ATOM 1746 O O . ASP A 1 221 ? 6.229 -8.779 -3.912 1.00 98.25 221 ASP A O 1
ATOM 1750 N N . LEU A 1 222 ? 4.910 -9.166 -5.695 1.00 98.06 222 LEU A N 1
ATOM 1751 C CA . LEU A 1 222 ? 3.721 -9.500 -4.918 1.00 98.06 222 LEU A CA 1
ATOM 1752 C C . LEU A 1 222 ? 3.911 -10.745 -4.048 1.00 98.06 222 LEU A C 1
ATOM 1754 O O . LEU A 1 222 ? 3.223 -10.871 -3.037 1.00 98.06 222 LEU A O 1
ATOM 1758 N N . ARG A 1 223 ? 4.875 -11.627 -4.347 1.00 97.38 223 ARG A N 1
ATOM 1759 C CA . ARG A 1 223 ? 5.199 -12.762 -3.466 1.00 97.38 223 ARG A CA 1
ATOM 1760 C C . ARG A 1 223 ? 5.833 -12.287 -2.165 1.00 97.38 223 ARG A C 1
ATOM 1762 O O . ARG A 1 223 ? 5.508 -12.806 -1.098 1.00 97.38 223 ARG A O 1
ATOM 1769 N N . ILE A 1 224 ? 6.715 -11.289 -2.250 1.00 97.62 224 ILE A N 1
ATOM 1770 C CA . ILE A 1 224 ? 7.354 -10.680 -1.081 1.00 97.62 224 ILE A CA 1
ATOM 1771 C C . ILE A 1 224 ? 6.297 -9.950 -0.258 1.00 97.62 224 ILE A C 1
ATOM 1773 O O . ILE A 1 224 ? 6.176 -10.215 0.936 1.00 97.62 224 ILE A O 1
ATOM 1777 N N . ALA A 1 225 ? 5.485 -9.108 -0.903 1.00 97.56 225 ALA A N 1
ATOM 1778 C CA . ALA A 1 225 ? 4.379 -8.414 -0.248 1.00 97.56 225 ALA A CA 1
ATOM 1779 C C . ALA A 1 225 ? 3.438 -9.410 0.457 1.00 97.56 225 ALA A C 1
ATOM 1781 O O . ALA A 1 225 ? 3.155 -9.257 1.644 1.00 97.56 225 ALA A O 1
ATOM 1782 N N . SER A 1 226 ? 3.055 -10.492 -0.230 1.00 97.31 226 SER A N 1
ATOM 1783 C CA . SER A 1 226 ? 2.214 -11.561 0.324 1.00 97.31 226 SER A CA 1
ATOM 1784 C C . SER A 1 226 ? 2.834 -12.233 1.548 1.00 97.31 226 SER A C 1
ATOM 1786 O O . SER A 1 226 ? 2.152 -12.492 2.539 1.00 97.31 226 SER A O 1
ATOM 1788 N N . ALA A 1 227 ? 4.136 -12.519 1.497 1.00 96.50 227 ALA A N 1
ATOM 1789 C CA . ALA A 1 227 ? 4.857 -13.145 2.597 1.00 96.50 227 ALA A CA 1
ATOM 1790 C C . ALA A 1 227 ? 5.004 -12.215 3.813 1.00 96.50 227 ALA A C 1
ATOM 1792 O O . ALA A 1 227 ? 4.986 -12.705 4.942 1.00 96.50 227 ALA A O 1
ATOM 1793 N N . ILE A 1 228 ? 5.097 -10.895 3.608 1.00 96.12 228 ILE A N 1
ATOM 1794 C CA . ILE A 1 228 ? 5.133 -9.902 4.694 1.00 96.12 228 ILE A CA 1
ATOM 1795 C C . ILE A 1 228 ? 3.813 -9.901 5.471 1.00 96.12 228 ILE A C 1
ATOM 1797 O O . ILE A 1 228 ? 3.839 -10.013 6.697 1.00 96.12 228 ILE A O 1
ATOM 1801 N N . VAL A 1 229 ? 2.671 -9.814 4.777 1.00 94.62 229 VAL A N 1
ATOM 1802 C CA . VAL A 1 229 ? 1.343 -9.753 5.427 1.00 94.62 229 VAL A CA 1
ATOM 1803 C C . VAL A 1 229 ? 0.713 -11.114 5.708 1.00 94.62 229 VAL A C 1
ATOM 1805 O O . VAL A 1 229 ? -0.359 -11.190 6.304 1.00 94.62 229 VAL A O 1
ATOM 1808 N N . GLY A 1 230 ? 1.341 -12.204 5.267 1.00 94.50 230 GLY A N 1
ATOM 1809 C CA . GLY A 1 230 ? 0.809 -13.557 5.426 1.00 94.50 230 GLY A CA 1
ATOM 1810 C C . GLY A 1 230 ? -0.491 -13.811 4.655 1.00 94.50 230 GLY A C 1
ATOM 1811 O O . GLY A 1 230 ? -1.254 -14.696 5.031 1.00 94.50 230 GLY A O 1
ATOM 1812 N N . THR A 1 231 ? -0.752 -13.044 3.594 1.00 93.94 231 THR A N 1
ATOM 1813 C CA . THR A 1 231 ? -1.974 -13.118 2.777 1.00 93.94 231 THR A CA 1
ATOM 1814 C C . THR A 1 231 ? -1.597 -13.130 1.299 1.00 93.94 231 THR A C 1
ATOM 1816 O O . THR A 1 231 ? -0.667 -12.436 0.910 1.00 93.94 231 THR A O 1
ATOM 1819 N N . ALA A 1 232 ? -2.282 -13.915 0.464 1.00 95.75 232 ALA A N 1
ATOM 1820 C CA . ALA A 1 232 ? -1.975 -14.000 -0.965 1.00 95.75 232 ALA A CA 1
ATOM 1821 C C . ALA A 1 232 ? -2.451 -12.740 -1.710 1.00 95.75 232 ALA A C 1
ATOM 1823 O O . ALA A 1 232 ? -3.624 -12.621 -2.042 1.00 95.75 232 ALA A O 1
ATOM 1824 N N . LEU A 1 233 ? -1.531 -11.810 -1.970 1.00 96.56 233 LEU A N 1
ATOM 1825 C CA . LEU A 1 233 ? -1.771 -10.591 -2.752 1.00 96.56 233 LEU A CA 1
ATOM 1826 C C . LEU A 1 233 ? -1.547 -10.802 -4.255 1.00 96.56 233 LEU A C 1
ATOM 1828 O O . LEU A 1 233 ? -1.992 -10.000 -5.067 1.00 96.56 233 LEU A O 1
ATOM 1832 N N . GLY A 1 234 ? -0.847 -11.874 -4.628 1.00 95.56 234 GLY A N 1
ATOM 1833 C CA . GLY A 1 234 ? -0.577 -12.241 -6.014 1.00 95.56 234 GLY A CA 1
ATOM 1834 C C . GLY A 1 234 ? 0.777 -12.923 -6.183 1.00 95.56 234 GLY A C 1
ATOM 1835 O O . GLY A 1 234 ? 1.590 -12.980 -5.259 1.00 95.56 234 GLY A O 1
ATOM 1836 N N . ASP A 1 235 ? 1.014 -13.437 -7.386 1.00 95.56 235 ASP A N 1
ATOM 1837 C CA . ASP A 1 235 ? 2.261 -14.086 -7.790 1.00 95.56 235 ASP A CA 1
ATOM 1838 C C . ASP A 1 235 ? 2.752 -13.438 -9.089 1.00 95.56 235 ASP A C 1
ATOM 1840 O O . ASP A 1 235 ? 2.459 -13.901 -10.191 1.00 95.56 235 ASP A O 1
ATOM 1844 N N . GLY A 1 236 ? 3.409 -12.285 -8.963 1.00 97.25 236 GLY A N 1
ATOM 1845 C CA . GLY A 1 236 ? 3.772 -11.432 -10.092 1.00 97.25 236 GLY A CA 1
ATOM 1846 C C . GLY A 1 236 ? 4.446 -10.134 -9.661 1.00 97.25 236 GLY A C 1
ATOM 1847 O O . GLY A 1 236 ? 4.876 -10.006 -8.511 1.00 97.25 236 GLY A O 1
ATOM 1848 N N . LEU A 1 237 ? 4.531 -9.184 -10.589 1.00 98.44 237 LEU A N 1
ATOM 1849 C CA . LEU A 1 237 ? 5.034 -7.832 -10.355 1.00 98.44 237 LEU A CA 1
ATOM 1850 C C . LEU A 1 237 ? 3.881 -6.838 -10.454 1.00 98.44 237 LEU A C 1
ATOM 1852 O O . LEU A 1 237 ? 3.190 -6.803 -11.465 1.00 98.44 237 LEU A O 1
ATOM 1856 N N . LEU A 1 238 ? 3.683 -6.030 -9.420 1.00 98.62 238 LEU A N 1
ATOM 1857 C CA . LEU A 1 238 ? 2.824 -4.851 -9.472 1.00 98.62 238 LEU A CA 1
ATOM 1858 C C . LEU A 1 238 ? 3.688 -3.649 -9.836 1.00 98.62 238 LEU A C 1
ATOM 1860 O O . LEU A 1 238 ? 4.717 -3.440 -9.201 1.00 98.62 238 LEU A O 1
ATOM 1864 N N . GLN A 1 239 ? 3.269 -2.856 -10.810 1.00 98.12 239 GLN A N 1
ATOM 1865 C CA . GLN A 1 239 ? 3.941 -1.632 -11.226 1.00 98.12 239 GLN A CA 1
ATOM 1866 C C . GLN A 1 239 ? 2.978 -0.456 -11.149 1.00 98.12 239 GLN A C 1
ATOM 1868 O O . GLN A 1 239 ? 1.816 -0.576 -11.539 1.00 98.12 239 GLN A O 1
ATOM 1873 N N . LEU A 1 240 ? 3.486 0.677 -10.679 1.00 97.19 240 LEU A N 1
ATOM 1874 C CA . LEU A 1 240 ? 2.842 1.977 -10.784 1.00 97.19 240 LEU A CA 1
ATOM 1875 C C . LEU A 1 240 ? 3.649 2.845 -11.744 1.00 97.19 240 LEU A C 1
ATOM 1877 O O . LEU A 1 240 ? 4.841 3.076 -11.528 1.00 97.19 240 LEU A O 1
ATOM 1881 N N . TRP A 1 241 ? 2.969 3.351 -12.761 1.00 95.00 241 TRP A N 1
ATOM 1882 C CA . TRP A 1 241 ? 3.474 4.332 -13.707 1.00 95.00 241 TRP A CA 1
ATOM 1883 C C . TRP A 1 241 ? 2.674 5.619 -13.571 1.00 95.00 241 TRP A C 1
ATOM 1885 O O . TRP A 1 241 ? 1.486 5.568 -13.247 1.00 95.00 241 TRP A O 1
ATOM 1895 N N . TYR A 1 242 ? 3.309 6.757 -13.823 1.00 91.81 242 TYR A N 1
ATOM 1896 C CA . TYR A 1 242 ? 2.660 8.050 -13.670 1.00 91.81 242 TYR A CA 1
ATOM 1897 C C . TYR A 1 242 ? 3.049 9.025 -14.778 1.00 91.81 242 TYR A C 1
ATOM 1899 O O . TYR A 1 242 ? 4.222 9.173 -15.112 1.00 91.81 242 TYR A O 1
ATOM 1907 N N . ASP A 1 243 ? 2.044 9.676 -15.338 1.00 89.25 243 ASP A N 1
ATOM 1908 C CA . ASP A 1 243 ? 2.143 10.739 -16.326 1.00 89.25 243 ASP A CA 1
ATOM 1909 C C . ASP A 1 243 ? 1.903 12.067 -15.608 1.00 89.25 243 ASP A C 1
ATOM 1911 O O . ASP A 1 243 ? 0.800 12.325 -15.123 1.00 89.25 243 ASP A O 1
ATOM 1915 N N . SER A 1 244 ? 2.954 12.877 -15.486 1.00 82.38 244 SER A N 1
ATOM 1916 C CA . SER A 1 244 ? 2.893 14.163 -14.791 1.00 82.38 244 SER A CA 1
ATOM 1917 C C . SER A 1 244 ? 2.175 15.246 -15.576 1.00 82.38 244 SER A C 1
ATOM 1919 O O . SER A 1 244 ? 1.647 16.163 -14.959 1.00 82.38 244 SER A O 1
ATOM 1921 N N . GLU A 1 245 ? 2.185 15.167 -16.907 1.00 83.00 245 GLU A N 1
ATOM 1922 C CA . GLU A 1 245 ? 1.559 16.184 -17.754 1.00 83.00 245 GLU A CA 1
ATOM 1923 C C . GLU A 1 245 ? 0.038 16.053 -17.683 1.00 83.00 245 GLU A C 1
ATOM 1925 O O . GLU A 1 245 ? -0.661 17.045 -17.488 1.00 83.00 245 GLU A O 1
ATOM 1930 N N . ASP A 1 246 ? -0.462 14.817 -17.752 1.00 85.56 246 ASP A N 1
ATOM 1931 C CA . ASP A 1 246 ? -1.899 14.539 -17.703 1.00 85.56 246 ASP A CA 1
ATOM 1932 C C . ASP A 1 246 ? -2.418 14.205 -16.290 1.00 85.56 246 ASP A C 1
ATOM 1934 O O . ASP A 1 246 ? -3.615 13.967 -16.120 1.00 85.56 246 ASP A O 1
ATOM 1938 N N . CYS A 1 247 ? -1.544 14.145 -15.279 1.00 86.56 247 CYS A N 1
ATOM 1939 C CA . CYS A 1 247 ? -1.853 13.674 -13.922 1.00 86.56 247 CYS A CA 1
ATOM 1940 C C . CYS A 1 247 ? -2.566 12.310 -13.914 1.00 86.56 247 CYS A C 1
ATOM 1942 O O . CYS A 1 247 ? -3.630 12.133 -13.314 1.00 86.56 247 CYS A O 1
ATOM 1944 N N . ARG A 1 248 ? -2.010 11.337 -14.644 1.00 90.88 248 ARG A N 1
ATOM 1945 C CA . ARG A 1 248 ? -2.609 10.001 -14.782 1.00 90.88 248 ARG A CA 1
ATOM 1946 C C . ARG A 1 248 ? -1.699 8.929 -14.229 1.00 90.88 248 ARG A C 1
ATOM 1948 O O . ARG A 1 248 ? -0.539 8.817 -14.614 1.00 90.88 248 ARG A O 1
ATOM 1955 N N . ALA A 1 249 ? -2.276 8.053 -13.421 1.00 93.94 249 ALA A N 1
ATOM 1956 C CA . ALA A 1 249 ? -1.623 6.841 -12.965 1.00 93.94 249 ALA A CA 1
ATOM 1957 C C . ALA A 1 249 ? -2.051 5.623 -13.788 1.00 93.94 249 ALA A C 1
ATOM 1959 O O . ALA A 1 249 ? -3.212 5.480 -14.172 1.00 93.94 249 ALA A O 1
ATOM 1960 N N . LEU A 1 250 ? -1.118 4.696 -13.988 1.00 96.38 250 LEU A N 1
ATOM 1961 C CA . LEU A 1 250 ? -1.391 3.362 -14.501 1.00 96.38 250 LEU A CA 1
ATOM 1962 C C . LEU A 1 250 ? -0.846 2.327 -13.520 1.00 96.38 250 LEU A C 1
ATOM 1964 O O . LEU A 1 250 ? 0.361 2.247 -13.285 1.00 96.38 250 LEU A O 1
ATOM 1968 N N . ILE A 1 251 ? -1.745 1.494 -12.998 1.00 97.94 251 ILE A N 1
ATOM 1969 C CA . ILE A 1 251 ? -1.370 0.266 -12.302 1.00 97.94 251 ILE A CA 1
ATOM 1970 C C . ILE A 1 251 ? -1.355 -0.886 -13.303 1.00 97.94 251 ILE A C 1
ATOM 1972 O O . ILE A 1 251 ? -2.336 -1.126 -14.006 1.00 97.94 251 ILE A O 1
ATOM 1976 N N . GLN A 1 252 ? -0.264 -1.644 -13.310 1.00 97.38 252 GLN A N 1
ATOM 1977 C CA . GLN A 1 252 ? -0.127 -2.862 -14.098 1.00 97.38 252 GLN A CA 1
ATOM 1978 C C . GLN A 1 252 ? 0.298 -4.026 -13.202 1.00 97.38 252 GLN A C 1
ATOM 1980 O O . GLN A 1 252 ? 1.178 -3.879 -12.358 1.00 97.38 252 GLN A O 1
ATOM 1985 N N . VAL A 1 253 ? -0.308 -5.199 -13.397 1.00 98.06 253 VAL A N 1
ATOM 1986 C CA . VAL A 1 253 ? 0.129 -6.452 -12.767 1.00 98.06 253 VAL A CA 1
ATOM 1987 C C . VAL A 1 253 ? 0.636 -7.394 -13.849 1.00 98.06 253 VAL A C 1
ATOM 1989 O O . VAL A 1 253 ? -0.100 -7.726 -14.776 1.00 98.06 253 VAL A O 1
ATOM 1992 N N . ILE A 1 254 ? 1.879 -7.844 -13.715 1.00 98.06 254 ILE A N 1
ATOM 1993 C CA . ILE A 1 254 ? 2.529 -8.785 -14.629 1.00 98.06 254 ILE A CA 1
ATOM 1994 C C . ILE A 1 254 ? 2.589 -10.154 -13.941 1.00 98.06 254 ILE A C 1
ATOM 1996 O O . ILE A 1 254 ? 3.265 -10.282 -12.914 1.00 98.06 254 ILE A O 1
ATOM 2000 N N . PRO A 1 255 ? 1.896 -11.187 -14.456 1.00 97.31 255 PRO A N 1
ATOM 2001 C CA . PRO A 1 255 ? 1.919 -12.523 -13.871 1.00 97.31 255 PRO A CA 1
ATOM 2002 C C . PRO A 1 255 ? 3.334 -13.096 -13.826 1.00 97.31 255 PRO A C 1
ATOM 2004 O O . PRO A 1 255 ? 4.088 -12.965 -14.785 1.00 97.31 255 PRO A O 1
ATOM 2007 N N . ARG A 1 256 ? 3.690 -13.811 -12.753 1.00 96.19 256 ARG A N 1
ATOM 2008 C CA . ARG A 1 256 ? 5.037 -14.384 -12.585 1.00 96.19 256 ARG A CA 1
ATOM 2009 C C . ARG A 1 256 ? 5.461 -15.283 -13.743 1.00 96.19 256 ARG A C 1
ATOM 2011 O O . ARG A 1 256 ? 6.634 -15.286 -14.092 1.00 96.19 256 ARG A O 1
ATOM 2018 N N . ALA A 1 257 ? 4.523 -16.024 -14.329 1.00 96.06 257 ALA A N 1
ATOM 2019 C CA . ALA A 1 257 ? 4.788 -16.899 -15.471 1.00 96.06 257 ALA A CA 1
ATOM 2020 C C . ALA A 1 257 ? 5.286 -16.146 -16.721 1.00 96.06 257 ALA A C 1
ATOM 2022 O O . ALA A 1 257 ? 5.904 -16.764 -17.578 1.00 96.06 257 ALA A O 1
ATOM 2023 N N . GLU A 1 258 ? 5.034 -14.838 -16.800 1.00 96.62 258 GLU A N 1
ATOM 2024 C CA . GLU A 1 258 ? 5.430 -13.951 -17.901 1.00 96.62 258 GLU A CA 1
ATOM 2025 C C . GLU A 1 258 ? 6.697 -13.138 -17.569 1.00 96.62 258 GLU A C 1
ATOM 2027 O O . GLU A 1 258 ? 7.179 -12.361 -18.391 1.00 96.62 258 GLU A O 1
ATOM 2032 N N . VAL A 1 259 ? 7.235 -13.275 -16.350 1.00 96.25 259 VAL A N 1
ATOM 2033 C CA . VAL A 1 259 ? 8.440 -12.560 -15.912 1.00 96.25 259 VAL A CA 1
ATOM 2034 C C . VAL A 1 259 ? 9.671 -13.390 -16.266 1.00 96.25 259 VAL A C 1
ATOM 2036 O O . VAL A 1 259 ? 10.162 -14.169 -15.449 1.00 96.25 259 VAL A O 1
ATOM 2039 N N . ASP A 1 260 ? 10.176 -13.196 -17.482 1.00 92.75 260 ASP A N 1
ATOM 2040 C CA . ASP A 1 260 ? 11.454 -13.739 -17.949 1.00 92.75 260 ASP A CA 1
ATOM 2041 C C . ASP A 1 260 ? 12.467 -12.607 -18.144 1.00 92.75 260 ASP A C 1
ATOM 2043 O O . ASP A 1 260 ? 12.365 -11.807 -19.073 1.00 92.75 260 ASP A O 1
ATOM 2047 N N . THR A 1 261 ? 13.471 -12.529 -17.269 1.00 86.62 261 THR A N 1
ATOM 2048 C CA . THR A 1 261 ? 14.477 -11.458 -17.312 1.00 86.62 261 THR A CA 1
ATOM 2049 C C . THR A 1 261 ? 15.320 -11.468 -18.589 1.00 86.62 261 THR A C 1
ATOM 2051 O O . THR A 1 261 ? 15.890 -10.433 -18.945 1.00 86.62 261 THR A O 1
ATOM 2054 N N . SER A 1 262 ? 15.364 -12.593 -19.312 1.00 88.81 262 SER A N 1
ATOM 2055 C CA . SER A 1 262 ? 16.042 -12.692 -20.605 1.00 88.81 262 SER A CA 1
ATOM 2056 C C . SER A 1 262 ? 15.265 -12.045 -21.760 1.00 88.81 262 SER A C 1
ATOM 2058 O O . SER A 1 262 ? 15.887 -11.660 -22.749 1.00 88.81 262 SER A O 1
ATOM 2060 N N . ASP A 1 263 ? 13.952 -11.834 -21.607 1.00 86.69 263 ASP A N 1
ATOM 2061 C CA . ASP A 1 263 ? 13.062 -11.182 -22.587 1.00 86.69 263 ASP A CA 1
ATOM 2062 C C . ASP A 1 263 ? 12.780 -9.705 -22.243 1.00 86.69 263 ASP A C 1
ATOM 2064 O O . ASP A 1 263 ? 11.759 -9.117 -22.612 1.00 86.69 263 ASP A O 1
ATOM 2068 N N . THR A 1 264 ? 13.674 -9.072 -21.480 1.00 91.19 264 THR A N 1
ATOM 2069 C CA . THR A 1 264 ? 13.468 -7.679 -21.079 1.00 91.19 264 THR A CA 1
ATOM 2070 C C . THR A 1 264 ? 13.674 -6.723 -22.252 1.00 91.19 264 THR A C 1
ATOM 2072 O O . THR A 1 264 ? 14.744 -6.663 -22.861 1.00 91.19 264 THR A O 1
ATOM 2075 N N . THR A 1 265 ? 12.657 -5.917 -22.567 1.00 92.12 265 THR A N 1
ATOM 2076 C CA . THR A 1 265 ? 12.775 -4.896 -23.618 1.00 92.12 265 THR A CA 1
ATOM 2077 C C . THR A 1 265 ? 13.671 -3.748 -23.165 1.00 92.12 265 THR A C 1
ATOM 2079 O O . THR A 1 265 ? 13.815 -3.479 -21.967 1.00 92.12 265 THR A O 1
ATOM 2082 N N . THR A 1 266 ? 14.278 -3.036 -24.118 1.00 87.88 266 THR A N 1
ATOM 2083 C CA . THR A 1 266 ? 15.064 -1.834 -23.817 1.00 87.88 266 THR A CA 1
ATOM 2084 C C . THR A 1 266 ? 14.211 -0.820 -23.062 1.00 87.88 266 THR A C 1
ATOM 2086 O O . THR A 1 266 ? 13.110 -0.476 -23.491 1.00 87.88 266 THR A O 1
ATOM 2089 N N . PHE A 1 267 ? 14.733 -0.347 -21.933 1.00 84.12 267 PHE A N 1
ATOM 2090 C CA . PHE A 1 267 ? 14.066 0.641 -21.103 1.00 84.12 267 PHE A CA 1
ATOM 2091 C C . PHE A 1 267 ? 14.470 2.040 -21.568 1.00 84.12 267 PHE A C 1
ATOM 2093 O O . PHE A 1 267 ? 15.605 2.454 -21.361 1.00 84.12 267 PHE A O 1
ATOM 2100 N N . ASN A 1 268 ? 13.553 2.740 -22.234 1.00 79.31 268 ASN A N 1
ATOM 2101 C CA . ASN A 1 268 ? 13.770 4.096 -22.732 1.00 79.31 268 ASN A CA 1
ATOM 2102 C C . ASN A 1 268 ? 12.763 5.033 -22.064 1.00 79.31 268 ASN A C 1
ATOM 2104 O O . ASN A 1 268 ? 11.741 5.367 -22.658 1.00 79.31 268 ASN A O 1
ATOM 2108 N N . VAL A 1 269 ? 13.035 5.433 -20.823 1.00 77.12 269 VAL A N 1
ATOM 2109 C CA . VAL A 1 269 ? 12.257 6.482 -20.156 1.00 77.12 269 VAL A CA 1
ATOM 2110 C C . VAL A 1 269 ? 13.027 7.781 -20.291 1.00 77.12 269 VAL A C 1
ATOM 2112 O O . VAL A 1 269 ? 14.157 7.907 -19.818 1.00 77.12 269 VAL A O 1
ATOM 2115 N N . THR A 1 270 ? 12.428 8.737 -20.990 1.00 68.62 270 THR A N 1
ATOM 2116 C CA . THR A 1 270 ? 12.958 10.096 -21.053 1.00 68.62 270 THR A CA 1
ATOM 2117 C C . THR A 1 270 ? 12.641 10.757 -19.720 1.00 68.62 270 THR A C 1
ATOM 2119 O O . THR A 1 270 ? 11.476 10.805 -19.333 1.00 68.62 270 THR A O 1
ATOM 2122 N N . ALA A 1 271 ? 13.661 11.220 -18.995 1.00 63.34 271 ALA A N 1
ATOM 2123 C CA . ALA A 1 271 ? 13.421 12.085 -17.846 1.00 63.34 271 ALA A CA 1
ATOM 2124 C C . ALA A 1 271 ? 12.620 13.303 -18.330 1.00 63.34 271 ALA A C 1
ATOM 2126 O O . ALA A 1 271 ? 12.949 13.878 -19.374 1.00 63.34 271 ALA A O 1
ATOM 2127 N N . SER A 1 272 ? 11.549 13.656 -17.623 1.00 60.97 272 SER A N 1
ATOM 2128 C CA . SER A 1 272 ? 10.796 14.878 -17.900 1.00 60.97 272 SER A CA 1
ATOM 2129 C C . SER A 1 272 ? 11.758 16.060 -17.815 1.00 60.97 272 SER A C 1
ATOM 2131 O O . SER A 1 272 ? 12.439 16.217 -16.808 1.00 60.97 272 SER A O 1
ATOM 2133 N N . GLY A 1 273 ? 11.846 16.880 -18.862 1.00 55.78 273 GLY A N 1
ATOM 2134 C CA . GLY A 1 273 ? 12.849 17.949 -18.958 1.00 55.78 273 GLY A CA 1
ATOM 2135 C C . GLY A 1 273 ? 12.675 19.117 -17.977 1.00 55.78 273 GLY A C 1
ATOM 2136 O O . GLY A 1 273 ? 13.434 20.078 -18.076 1.00 55.78 273 GLY A O 1
ATOM 2137 N N . ASP A 1 274 ? 11.694 19.060 -17.073 1.00 63.03 274 ASP A N 1
ATOM 2138 C CA . ASP A 1 274 ? 11.415 20.098 -16.083 1.00 63.03 274 ASP A CA 1
ATOM 2139 C C . ASP A 1 274 ? 11.222 19.473 -14.691 1.00 63.03 274 ASP A C 1
ATOM 2141 O O . ASP A 1 274 ? 10.110 19.153 -14.266 1.00 63.03 274 ASP A O 1
ATOM 2145 N N . ASP A 1 275 ? 12.336 19.293 -13.975 1.00 56.47 275 ASP A N 1
ATOM 2146 C CA . ASP A 1 275 ? 12.389 18.750 -12.608 1.00 56.47 275 ASP A CA 1
ATOM 2147 C C . ASP A 1 275 ? 11.503 19.536 -11.616 1.00 56.47 275 ASP A C 1
ATOM 2149 O O . ASP A 1 275 ? 11.208 19.049 -10.528 1.00 56.47 275 ASP A O 1
ATOM 2153 N N . GLY A 1 276 ? 11.071 20.753 -11.977 1.00 58.69 276 GLY A N 1
ATOM 2154 C CA . GLY A 1 276 ? 10.188 21.605 -11.179 1.00 58.69 276 GLY A CA 1
ATOM 2155 C C . GLY A 1 276 ? 8.699 21.238 -11.228 1.00 58.69 276 GLY A C 1
ATOM 2156 O O . GLY A 1 276 ? 7.954 21.670 -10.350 1.00 58.69 276 GLY A O 1
ATOM 2157 N N . GLN A 1 277 ? 8.257 20.470 -12.230 1.00 56.50 277 GLN A N 1
ATOM 2158 C CA . GLN A 1 277 ? 6.841 20.117 -12.436 1.00 56.50 277 GLN A CA 1
ATOM 2159 C C . GLN A 1 277 ? 6.536 18.644 -12.151 1.00 56.50 277 GLN A C 1
ATOM 2161 O O . GLN A 1 277 ? 5.371 18.247 -12.133 1.00 56.50 277 GLN A O 1
ATOM 2166 N N . PHE A 1 278 ? 7.563 17.822 -11.930 1.00 60.09 278 PHE A N 1
ATOM 2167 C CA . PHE A 1 278 ? 7.363 16.396 -11.734 1.00 60.09 278 PHE A CA 1
ATOM 2168 C C . PHE A 1 278 ? 6.875 16.105 -10.305 1.00 60.09 278 PHE A C 1
ATOM 2170 O O . PHE A 1 278 ? 7.545 16.489 -9.351 1.00 60.09 278 PHE A O 1
ATOM 2177 N N . PRO A 1 279 ? 5.752 15.390 -10.107 1.00 59.50 279 PRO A N 1
ATOM 2178 C CA . PRO A 1 279 ? 5.225 15.100 -8.777 1.00 59.50 279 PRO A CA 1
ATOM 2179 C C . PRO A 1 279 ? 5.951 13.958 -8.057 1.00 59.50 279 PRO A C 1
ATOM 2181 O O . PRO A 1 279 ? 5.472 13.475 -7.027 1.00 59.50 279 PRO A O 1
ATOM 2184 N N . LEU A 1 280 ? 7.121 13.530 -8.546 1.00 62.78 280 LEU A N 1
ATOM 2185 C CA . LEU A 1 280 ? 7.998 12.739 -7.692 1.00 62.78 280 LEU A CA 1
ATOM 2186 C C . LEU A 1 280 ? 8.442 13.630 -6.549 1.00 62.78 280 LEU A C 1
ATOM 2188 O O . LEU A 1 280 ? 8.748 14.799 -6.782 1.00 62.78 280 LEU A O 1
ATOM 2192 N N . PRO A 1 281 ? 8.523 13.092 -5.328 1.00 55.59 281 PRO A N 1
ATOM 2193 C CA . PRO A 1 281 ? 9.111 13.826 -4.229 1.00 55.59 281 PRO A CA 1
ATOM 2194 C C . PRO A 1 281 ? 10.438 14.419 -4.705 1.00 55.59 281 PRO A C 1
ATOM 2196 O O . PRO A 1 281 ? 11.314 13.674 -5.136 1.00 55.59 281 PRO A O 1
ATOM 2199 N N . PHE A 1 282 ? 10.600 15.742 -4.640 1.00 50.78 282 PHE A N 1
ATOM 2200 C CA . PHE A 1 282 ? 11.782 16.473 -5.134 1.00 50.78 282 PHE A CA 1
ATOM 2201 C C . PHE A 1 282 ? 13.129 15.984 -4.542 1.00 50.78 282 PHE A C 1
ATOM 2203 O O . PHE A 1 282 ? 14.201 16.447 -4.920 1.00 50.78 282 PHE A O 1
ATOM 2210 N N . PHE A 1 283 ? 13.078 15.038 -3.600 1.00 61.88 283 PHE A N 1
ATOM 2211 C CA . PHE A 1 283 ? 14.193 14.403 -2.903 1.00 61.88 283 PHE A CA 1
ATOM 2212 C C . PHE A 1 283 ? 14.303 12.893 -3.181 1.00 61.88 283 PHE A C 1
ATOM 2214 O O . PHE A 1 283 ? 14.934 12.165 -2.412 1.00 61.88 283 PHE A O 1
ATOM 2221 N N . TRP A 1 284 ? 13.653 12.402 -4.235 1.00 74.88 284 TRP A N 1
ATOM 2222 C CA . TRP A 1 284 ? 13.681 11.000 -4.630 1.00 74.88 284 TRP A CA 1
ATOM 2223 C C . TRP A 1 284 ? 15.025 10.662 -5.286 1.00 74.88 284 TRP A C 1
ATOM 2225 O O . TRP A 1 284 ? 15.216 10.834 -6.484 1.00 74.88 284 TRP A O 1
ATOM 2235 N N . ASP A 1 285 ? 15.980 10.184 -4.485 1.00 80.06 285 ASP A N 1
ATOM 2236 C CA . ASP A 1 285 ? 17.317 9.757 -4.932 1.00 80.06 285 ASP A CA 1
ATOM 2237 C C . ASP A 1 285 ? 17.258 8.409 -5.685 1.00 80.06 285 ASP A C 1
ATOM 2239 O O . ASP A 1 285 ? 17.844 7.422 -5.256 1.00 80.06 285 ASP A O 1
ATOM 2243 N N . SER A 1 286 ? 16.466 8.303 -6.754 1.00 80.38 286 SER A N 1
ATOM 2244 C CA . SER A 1 286 ? 16.385 7.103 -7.601 1.00 80.38 286 SER A CA 1
ATOM 2245 C C . SER A 1 286 ? 16.044 7.500 -9.032 1.00 80.38 286 SER A C 1
ATOM 2247 O O . SER A 1 286 ? 15.007 8.122 -9.264 1.00 80.38 286 SER A O 1
ATOM 2249 N N . ASP A 1 287 ? 16.884 7.099 -9.984 1.00 83.38 287 ASP A N 1
ATOM 2250 C CA . ASP A 1 287 ? 16.774 7.457 -11.402 1.00 83.38 287 ASP A CA 1
ATOM 2251 C C . ASP A 1 287 ? 16.756 6.182 -12.269 1.00 83.38 287 ASP A C 1
ATOM 2253 O O . ASP A 1 287 ? 17.710 5.402 -12.185 1.00 83.38 287 ASP A O 1
ATOM 2257 N N . PRO A 1 288 ? 15.742 5.961 -13.135 1.00 83.94 288 PRO A N 1
ATOM 2258 C CA . PRO A 1 288 ? 15.695 4.812 -14.049 1.00 83.94 288 PRO A CA 1
ATOM 2259 C C . PRO A 1 288 ? 16.931 4.670 -14.940 1.00 83.94 288 PRO A C 1
ATOM 2261 O O . PRO A 1 288 ? 17.213 3.576 -15.429 1.00 83.94 288 PRO A O 1
ATOM 2264 N N . ASN A 1 289 ? 17.635 5.773 -15.194 1.00 85.69 289 ASN A N 1
ATOM 2265 C CA . ASN A 1 289 ? 18.813 5.845 -16.050 1.00 85.69 289 ASN A CA 1
ATOM 2266 C C . ASN A 1 289 ? 20.121 5.988 -15.246 1.00 85.69 289 ASN A C 1
ATOM 2268 O O . ASN A 1 289 ? 21.191 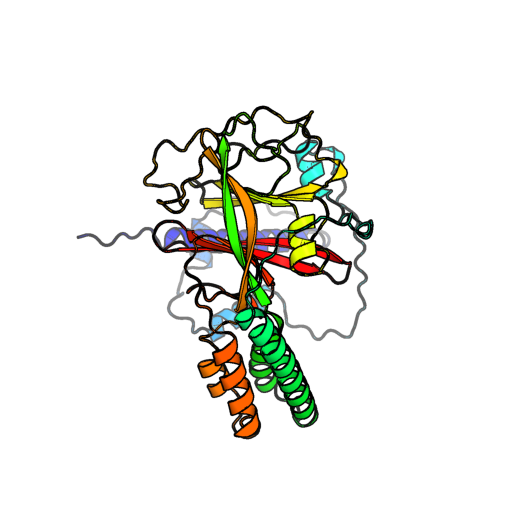6.168 -15.835 1.00 85.69 289 ASN A O 1
ATOM 2272 N N . GLY A 1 290 ? 20.048 5.907 -13.914 1.00 88.44 290 GLY A N 1
ATOM 2273 C CA . GLY A 1 290 ? 21.154 6.135 -12.991 1.00 88.44 290 GLY A CA 1
ATOM 2274 C C . GLY A 1 290 ? 21.263 5.046 -11.925 1.00 88.44 290 GLY A C 1
ATOM 2275 O O . GLY A 1 290 ? 21.294 3.848 -12.231 1.00 88.44 290 GLY A O 1
ATOM 2276 N N . ASP A 1 291 ? 21.383 5.469 -10.670 1.00 91.25 291 ASP A N 1
ATOM 2277 C CA . ASP A 1 291 ? 21.322 4.557 -9.532 1.00 91.25 291 ASP A CA 1
ATOM 2278 C C . ASP A 1 291 ? 19.872 4.385 -9.082 1.00 91.25 291 ASP A C 1
ATOM 2280 O O . ASP A 1 291 ? 19.113 5.343 -8.931 1.00 91.25 291 ASP A O 1
ATOM 2284 N N . VAL A 1 292 ? 19.509 3.131 -8.849 1.00 92.62 292 VAL A N 1
ATOM 2285 C CA . VAL A 1 292 ? 18.144 2.698 -8.576 1.00 92.62 292 VAL A CA 1
ATOM 2286 C C . VAL A 1 292 ? 18.060 2.154 -7.163 1.00 92.62 292 VAL A C 1
ATOM 2288 O O . VAL A 1 292 ? 18.975 1.465 -6.700 1.00 92.62 292 VAL A O 1
ATOM 2291 N N . LYS A 1 293 ? 16.968 2.449 -6.456 1.00 95.00 293 LYS A N 1
ATOM 2292 C CA . LYS A 1 293 ? 16.755 1.982 -5.081 1.00 95.00 293 LYS A CA 1
ATOM 2293 C C . LYS A 1 293 ? 15.963 0.681 -5.085 1.00 95.00 293 LYS A C 1
ATOM 2295 O O . LYS A 1 293 ? 14.749 0.676 -5.291 1.00 95.00 293 LYS A O 1
ATOM 2300 N N . ILE A 1 294 ? 16.646 -0.427 -4.818 1.00 96.62 294 ILE A N 1
ATOM 2301 C CA . ILE A 1 294 ? 16.020 -1.743 -4.651 1.00 96.62 294 ILE A CA 1
ATOM 2302 C C . ILE A 1 294 ? 15.573 -1.962 -3.204 1.00 96.62 294 ILE A C 1
ATOM 2304 O O . ILE A 1 294 ? 16.156 -1.414 -2.267 1.00 96.62 294 ILE A O 1
ATOM 2308 N N . PHE A 1 295 ? 14.552 -2.792 -3.004 1.00 97.06 295 PHE A N 1
ATOM 2309 C CA . PHE A 1 295 ? 14.029 -3.093 -1.673 1.00 97.06 295 PHE A CA 1
ATOM 2310 C C . PHE A 1 295 ? 14.813 -4.276 -1.092 1.00 97.06 295 PHE A C 1
ATOM 2312 O O . PHE A 1 295 ? 14.512 -5.438 -1.368 1.00 97.06 295 PHE A O 1
ATOM 2319 N N . ALA A 1 296 ? 15.821 -3.984 -0.277 1.00 96.94 296 ALA A N 1
ATOM 2320 C CA . ALA A 1 296 ? 16.726 -4.978 0.303 1.00 96.94 296 ALA A CA 1
ATOM 2321 C C . ALA A 1 296 ? 16.192 -5.622 1.597 1.00 96.94 296 ALA A C 1
ATOM 2323 O O . ALA A 1 296 ? 16.650 -6.680 2.042 1.00 96.94 296 ALA A O 1
ATOM 2324 N N . GLY A 1 297 ? 15.207 -4.990 2.233 1.00 97.62 297 GLY A N 1
ATOM 2325 C CA . GLY A 1 297 ? 14.585 -5.518 3.437 1.00 97.62 297 GLY A CA 1
ATOM 2326 C C . GLY A 1 297 ? 13.495 -4.619 3.987 1.00 97.62 297 GLY A C 1
ATOM 2327 O O . GLY A 1 297 ? 13.199 -3.556 3.445 1.00 97.62 297 GLY A O 1
ATOM 2328 N N . TYR A 1 298 ? 12.907 -5.066 5.089 1.00 97.69 298 TYR A N 1
ATOM 2329 C CA . TYR A 1 298 ? 11.739 -4.440 5.691 1.00 97.69 298 TYR A CA 1
ATOM 2330 C C . TYR A 1 298 ? 11.927 -4.352 7.196 1.00 97.69 298 TYR A C 1
ATOM 2332 O O . TYR A 1 298 ? 12.270 -5.335 7.857 1.00 97.69 298 TYR A O 1
ATOM 2340 N N . GLU A 1 299 ? 11.687 -3.178 7.754 1.00 97.38 299 GLU A N 1
ATOM 2341 C CA . GLU A 1 299 ? 11.708 -2.957 9.190 1.00 97.38 299 GLU A CA 1
ATOM 2342 C C . GLU A 1 299 ? 10.315 -2.610 9.669 1.00 97.38 299 GLU A C 1
ATOM 2344 O O . GLU A 1 299 ? 9.755 -1.586 9.291 1.00 97.38 299 GLU A O 1
ATOM 2349 N N . SER A 1 300 ? 9.748 -3.484 10.496 1.00 96.81 300 SER A N 1
ATOM 2350 C CA . SER A 1 300 ? 8.440 -3.218 11.076 1.00 96.81 300 SER A CA 1
ATOM 2351 C C . SER A 1 300 ? 8.504 -1.996 11.978 1.00 96.81 300 SER A C 1
ATOM 2353 O O . SER A 1 300 ? 9.323 -1.937 12.898 1.00 96.81 300 SER A O 1
ATOM 2355 N N . THR A 1 301 ? 7.596 -1.057 11.743 1.00 95.38 301 THR A N 1
ATOM 2356 C CA . THR A 1 301 ? 7.361 0.098 12.614 1.00 95.38 301 THR A CA 1
ATOM 2357 C C . THR A 1 301 ? 6.273 -0.171 13.647 1.00 95.38 301 THR A C 1
ATOM 2359 O O . THR A 1 301 ? 5.932 0.710 14.436 1.00 95.38 301 THR A O 1
ATOM 2362 N N . GLY A 1 302 ? 5.764 -1.405 13.688 1.00 95.56 302 GLY A N 1
ATOM 2363 C CA . GLY A 1 302 ? 4.688 -1.800 14.573 1.00 95.56 302 GLY A CA 1
ATOM 2364 C C . GLY A 1 302 ? 3.311 -1.729 13.933 1.00 95.56 302 GLY A C 1
ATOM 2365 O O . GLY A 1 302 ? 3.161 -1.545 12.727 1.00 95.56 302 GLY A O 1
ATOM 2366 N N . TRP A 1 303 ? 2.288 -1.927 14.759 1.00 94.88 303 TRP A N 1
ATOM 2367 C CA . TRP A 1 303 ? 0.900 -1.832 14.318 1.00 94.88 303 TRP A CA 1
ATOM 2368 C C . TRP A 1 303 ? 0.476 -0.370 14.231 1.00 94.88 303 TRP A C 1
ATOM 2370 O O . TRP A 1 303 ? 0.642 0.369 15.201 1.00 94.88 303 TRP A O 1
ATOM 2380 N N . THR A 1 304 ? -0.100 0.042 13.107 1.00 92.81 304 THR A N 1
ATOM 2381 C CA . THR A 1 304 ? -0.586 1.406 12.893 1.00 92.81 304 THR A CA 1
ATOM 2382 C C . THR A 1 304 ? -2.083 1.429 12.636 1.00 92.81 304 THR A C 1
ATOM 2384 O O . THR A 1 304 ? -2.647 0.549 11.986 1.00 92.81 304 THR A O 1
ATOM 2387 N N . SER A 1 305 ? -2.730 2.453 13.185 1.00 88.94 305 SER A N 1
ATOM 2388 C CA . SER A 1 305 ? -4.143 2.763 12.994 1.00 88.94 305 SER A CA 1
ATOM 2389 C C . SER A 1 305 ? -4.293 4.253 12.705 1.00 88.94 305 SER A C 1
ATOM 2391 O O . SER A 1 305 ? -3.414 5.064 13.010 1.00 88.94 305 SER A O 1
ATOM 2393 N N . GLN A 1 306 ? -5.427 4.630 12.132 1.00 80.38 306 GLN A N 1
ATOM 2394 C CA . GLN A 1 306 ? -5.750 6.027 11.885 1.00 80.38 306 GLN A CA 1
ATOM 2395 C C . GLN A 1 306 ? -6.025 6.743 13.210 1.00 80.38 306 GLN A C 1
ATOM 2397 O O . GLN A 1 306 ? -6.995 6.455 13.905 1.00 80.38 306 GLN A O 1
ATOM 2402 N N . GLY A 1 307 ? -5.133 7.664 13.579 1.00 63.31 307 GLY A N 1
ATOM 2403 C CA . GLY A 1 307 ? -5.086 8.212 14.936 1.00 63.31 307 GLY A CA 1
ATOM 2404 C C . GLY A 1 307 ? -6.041 9.369 15.243 1.00 63.31 307 GLY A C 1
ATOM 2405 O O . GLY A 1 307 ? -6.183 9.703 16.413 1.00 63.31 307 GLY A O 1
ATOM 2406 N N . VAL A 1 308 ? -6.661 10.009 14.244 1.00 61.28 308 VAL A N 1
ATOM 2407 C CA . VAL A 1 308 ? -7.389 11.285 14.448 1.00 61.28 308 VAL A CA 1
ATOM 2408 C C . VAL A 1 308 ? -8.902 11.096 14.571 1.00 61.28 308 VAL A C 1
ATOM 2410 O O . VAL A 1 308 ? -9.586 11.893 15.204 1.00 61.28 308 VAL A O 1
ATOM 2413 N N . ILE A 1 309 ? -9.446 10.017 14.015 1.00 57.34 309 ILE A N 1
ATOM 2414 C CA . ILE A 1 309 ? -10.898 9.860 13.918 1.00 57.34 309 ILE A CA 1
ATOM 2415 C C . ILE A 1 309 ? -11.490 9.265 15.197 1.00 57.34 309 ILE A C 1
ATOM 2417 O O . ILE A 1 309 ? -12.696 9.318 15.397 1.00 57.34 309 ILE A O 1
ATOM 2421 N N . THR A 1 310 ? -10.680 8.754 16.122 1.00 61.22 310 THR A N 1
ATOM 2422 C CA . THR A 1 310 ? -11.258 8.164 17.322 1.00 61.22 310 THR A CA 1
ATOM 2423 C C . THR A 1 310 ? -11.911 9.181 18.233 1.00 61.22 310 THR A C 1
ATOM 2425 O O . THR A 1 310 ? -12.950 8.857 18.773 1.00 61.22 310 THR A O 1
ATOM 2428 N N . ASP A 1 311 ? -11.401 10.403 18.374 1.00 65.38 311 ASP A N 1
ATOM 2429 C CA . ASP A 1 311 ? -12.101 11.407 19.187 1.00 65.38 311 ASP A CA 1
ATOM 2430 C C . ASP A 1 311 ? -13.463 11.749 18.556 1.00 65.38 311 ASP A C 1
ATOM 2432 O O . ASP A 1 311 ? -14.482 11.744 19.244 1.00 65.38 311 ASP A O 1
ATOM 2436 N N . LEU A 1 312 ? -13.513 11.886 17.225 1.00 68.31 312 LEU A N 1
ATOM 2437 C CA . LEU A 1 312 ? -14.749 12.116 16.465 1.00 68.31 312 LEU A CA 1
ATOM 2438 C C . LEU A 1 312 ? -15.722 10.923 16.536 1.00 68.31 312 LEU A C 1
ATOM 2440 O O . LEU A 1 312 ? -16.927 11.096 16.718 1.00 68.31 312 LEU A O 1
ATOM 2444 N N . LEU A 1 313 ? -15.225 9.690 16.428 1.00 68.38 313 LEU A N 1
ATOM 2445 C CA . LEU A 1 313 ? -16.040 8.480 16.566 1.00 68.38 313 LEU A CA 1
ATOM 2446 C C . LEU A 1 313 ? -16.515 8.299 17.998 1.00 68.38 313 LEU A C 1
ATOM 2448 O O . LEU A 1 313 ? -17.672 7.960 18.224 1.00 68.38 313 LEU A O 1
ATOM 2452 N N . MET A 1 314 ? -15.642 8.558 18.968 1.00 70.38 314 MET A N 1
ATOM 2453 C CA . MET A 1 314 ? -15.978 8.499 20.377 1.00 70.38 314 MET A CA 1
ATOM 2454 C C . MET A 1 314 ? -16.990 9.573 20.730 1.00 70.38 314 MET A C 1
ATOM 2456 O O . MET A 1 314 ? -17.806 9.299 21.595 1.00 70.38 314 MET A O 1
ATOM 2460 N N . GLU A 1 315 ? -17.009 10.743 20.090 1.00 73.00 315 GLU A N 1
ATOM 2461 C CA . GLU A 1 315 ? -18.081 11.737 20.221 1.00 73.00 315 GLU A CA 1
ATOM 2462 C C . GLU A 1 315 ? -19.415 11.205 19.684 1.00 73.00 315 GLU A C 1
ATOM 2464 O O . GLU A 1 315 ? -20.418 11.281 20.403 1.00 73.00 315 GLU A O 1
ATOM 2469 N N . ASN A 1 316 ? -19.393 10.576 18.506 1.00 70.19 316 ASN A N 1
ATOM 2470 C CA . ASN A 1 316 ? -20.572 10.060 17.805 1.00 70.19 316 ASN A CA 1
ATOM 2471 C C . ASN A 1 316 ? -21.139 8.746 18.364 1.00 70.19 316 ASN A C 1
ATOM 2473 O O . ASN A 1 316 ? -22.300 8.428 18.112 1.00 70.19 316 ASN A O 1
ATOM 2477 N N . LEU A 1 317 ? -20.370 7.983 19.145 1.00 70.69 317 LEU A N 1
ATOM 2478 C CA . LEU A 1 317 ? -20.910 6.832 19.869 1.00 70.69 317 LEU A CA 1
ATOM 2479 C C . LEU A 1 317 ? -22.011 7.290 20.840 1.00 70.69 317 LEU A C 1
ATOM 2481 O O . LEU A 1 317 ? -21.910 8.335 21.485 1.00 70.69 317 LEU A O 1
ATOM 2485 N N . GLU A 1 318 ? -23.070 6.502 21.002 1.00 67.12 318 GLU A N 1
ATOM 2486 C CA . GLU A 1 318 ? -24.107 6.836 21.980 1.00 67.12 318 GLU A CA 1
ATOM 2487 C C . GLU A 1 318 ? -23.554 6.819 23.411 1.00 67.12 318 GLU A C 1
ATOM 2489 O O . GLU A 1 318 ? -22.672 6.029 23.754 1.00 67.12 318 GLU A O 1
ATOM 2494 N N . LYS A 1 319 ? -24.114 7.650 24.300 1.00 70.38 319 LYS A N 1
ATOM 2495 C CA . LYS A 1 319 ? -23.737 7.648 25.728 1.00 70.38 319 LYS A CA 1
ATOM 2496 C C . LYS A 1 319 ? -23.910 6.265 26.377 1.00 70.38 319 LYS A C 1
ATOM 2498 O O . LYS A 1 319 ? -23.105 5.905 27.228 1.00 70.38 319 LYS A O 1
ATOM 2503 N N . SER A 1 320 ? -24.913 5.494 25.951 1.00 63.56 320 SER A N 1
ATOM 2504 C CA . SER A 1 320 ? -25.148 4.091 26.338 1.00 63.56 320 SER A CA 1
ATOM 2505 C C . SER A 1 320 ? -23.991 3.165 25.934 1.00 63.56 320 SER A C 1
ATOM 2507 O O . SER A 1 320 ? -23.636 2.248 26.676 1.00 63.56 320 SER A O 1
ATOM 2509 N N . ASN A 1 321 ? -23.348 3.446 24.799 1.00 67.88 321 ASN A N 1
ATOM 2510 C CA . ASN A 1 321 ? -22.225 2.674 24.272 1.00 67.88 321 ASN A CA 1
ATOM 2511 C C . ASN A 1 321 ? -20.862 3.108 24.839 1.00 67.88 321 ASN A C 1
ATOM 2513 O O . ASN A 1 321 ? -19.890 2.357 24.768 1.00 67.88 321 ASN A O 1
ATOM 2517 N N . LYS A 1 322 ? -20.782 4.274 25.488 1.00 76.56 322 LYS A N 1
ATOM 2518 C CA . LYS A 1 322 ? -19.570 4.777 26.153 1.00 76.56 322 LYS A CA 1
ATOM 2519 C C . LYS A 1 322 ? -19.497 4.333 27.611 1.00 76.56 322 LYS A C 1
ATOM 2521 O O . LYS A 1 322 ? -19.590 5.148 28.529 1.00 76.56 322 LYS A O 1
ATOM 2526 N N . THR A 1 323 ? -19.278 3.043 27.864 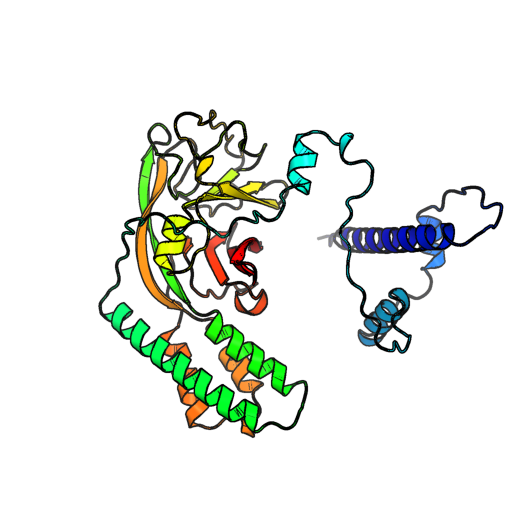1.00 87.06 323 THR A N 1
ATOM 2527 C CA . THR A 1 323 ? -18.832 2.668 29.215 1.00 87.06 323 THR A CA 1
ATOM 2528 C C . THR A 1 323 ? -17.394 3.137 29.414 1.00 87.06 323 THR A C 1
ATOM 2530 O O . THR A 1 323 ? -16.569 3.087 28.500 1.00 87.06 323 THR A O 1
ATOM 2533 N N . ALA A 1 324 ? -17.052 3.545 30.637 1.00 88.00 324 ALA A N 1
ATOM 2534 C CA . ALA A 1 324 ? -15.686 3.957 30.960 1.00 88.00 324 ALA A CA 1
ATOM 2535 C C . ALA A 1 324 ? -14.649 2.845 30.697 1.00 88.00 324 ALA A C 1
ATOM 2537 O O . ALA A 1 324 ? -13.477 3.137 30.477 1.00 88.00 324 ALA A O 1
ATOM 2538 N N . SER A 1 325 ? -15.057 1.571 30.731 1.00 92.25 325 SER A N 1
ATOM 2539 C CA . SER A 1 325 ? -14.192 0.440 30.383 1.00 92.25 325 SER A CA 1
ATOM 2540 C C . SER A 1 325 ? -13.907 0.367 28.884 1.00 92.25 325 SER A C 1
ATOM 2542 O O . SER A 1 325 ? -12.750 0.192 28.511 1.00 92.25 325 SER A O 1
ATOM 2544 N N . PHE A 1 326 ? -14.927 0.529 28.036 1.00 90.19 326 PHE A N 1
ATOM 2545 C CA . PHE A 1 326 ? -14.773 0.453 26.587 1.00 90.19 326 PHE A CA 1
ATOM 2546 C C . PHE A 1 326 ? -13.968 1.633 26.045 1.00 90.19 326 PHE A C 1
ATOM 2548 O O . PHE A 1 326 ? -13.000 1.427 25.319 1.00 90.19 326 PHE A O 1
ATOM 2555 N N . VAL A 1 327 ? -14.272 2.849 26.511 1.00 88.69 327 VAL A N 1
ATOM 2556 C CA . VAL A 1 327 ? -13.502 4.065 26.193 1.00 88.69 327 VAL A CA 1
ATOM 2557 C C . VAL A 1 327 ? -12.006 3.844 26.456 1.00 88.69 327 VAL A C 1
ATOM 2559 O O . VAL A 1 327 ? -11.182 4.062 25.574 1.00 88.69 327 VAL A O 1
ATOM 2562 N N . LYS A 1 328 ? -11.649 3.289 27.624 1.00 92.00 328 LYS A N 1
ATOM 2563 C CA . LYS A 1 328 ? -10.251 2.987 27.978 1.00 92.00 328 LYS A CA 1
ATOM 2564 C C . LYS A 1 328 ? -9.593 1.942 27.073 1.00 92.00 328 LYS A C 1
ATOM 2566 O O . LYS A 1 328 ? -8.373 1.969 26.917 1.00 92.00 328 LYS A O 1
ATOM 2571 N N . LEU A 1 329 ? -10.352 0.989 26.524 1.00 93.94 329 LEU A N 1
ATOM 2572 C CA . LEU A 1 329 ? -9.813 0.016 25.566 1.00 93.94 329 LEU A CA 1
ATOM 2573 C C . LEU A 1 329 ? -9.444 0.705 24.256 1.00 93.94 329 LEU A C 1
ATOM 2575 O O . LEU A 1 329 ? -8.339 0.488 23.758 1.00 93.94 329 LEU A O 1
ATOM 2579 N N . ILE A 1 330 ? -10.335 1.558 23.754 1.00 90.75 330 ILE A N 1
ATOM 2580 C CA . ILE A 1 330 ? -10.132 2.324 22.527 1.00 90.75 330 ILE A CA 1
ATOM 2581 C C . ILE A 1 330 ? -8.961 3.306 22.678 1.00 90.75 330 ILE A C 1
ATOM 2583 O O . ILE A 1 330 ? -8.029 3.280 21.878 1.00 90.75 330 ILE A O 1
ATOM 2587 N N . GLU A 1 331 ? -8.923 4.091 23.758 1.00 90.19 331 GLU A N 1
ATOM 2588 C CA . GLU A 1 331 ? -7.805 5.000 24.060 1.00 90.19 331 GLU A CA 1
ATOM 2589 C C . GLU A 1 331 ? -6.465 4.256 24.116 1.00 90.19 331 GLU A C 1
ATOM 2591 O O . GLU A 1 331 ? -5.443 4.717 23.598 1.00 90.19 331 GLU A O 1
ATOM 2596 N N . LYS A 1 332 ? -6.459 3.071 24.739 1.00 93.44 332 LYS A N 1
ATOM 2597 C CA . LYS A 1 332 ? -5.263 2.237 24.814 1.00 93.44 332 LYS A CA 1
ATOM 2598 C C . LYS A 1 332 ? -4.857 1.712 23.439 1.00 93.44 332 LYS A C 1
ATOM 2600 O O . LYS A 1 332 ? -3.666 1.717 23.140 1.00 93.44 332 LYS A O 1
ATOM 2605 N N . PHE A 1 333 ? -5.809 1.274 22.619 1.00 93.25 333 PHE A N 1
ATOM 2606 C CA . PHE A 1 333 ? -5.543 0.843 21.250 1.00 93.25 333 PHE A CA 1
ATOM 2607 C C . PHE A 1 333 ? -4.919 1.972 20.423 1.00 93.25 333 PHE A C 1
ATOM 2609 O O . PHE A 1 333 ? -3.862 1.767 19.832 1.00 93.25 333 PHE A O 1
ATOM 2616 N N . ASN A 1 334 ? -5.468 3.185 20.475 1.00 89.12 334 ASN A N 1
ATOM 2617 C CA . ASN A 1 334 ? -4.919 4.345 19.763 1.00 89.12 334 ASN A CA 1
ATOM 2618 C C . ASN A 1 334 ? -3.510 4.703 20.209 1.00 89.12 334 ASN A C 1
ATOM 2620 O O . ASN A 1 334 ? -2.632 4.976 19.393 1.00 89.12 334 ASN A O 1
ATOM 2624 N N . LYS A 1 335 ? -3.275 4.684 21.523 1.00 91.31 335 LYS A N 1
ATOM 2625 C CA . LYS A 1 335 ? -1.950 4.957 22.076 1.00 91.31 335 LYS A CA 1
ATOM 2626 C C . LYS A 1 335 ? -0.918 3.952 21.566 1.00 91.31 335 LYS A C 1
ATOM 2628 O O . LYS A 1 335 ? 0.211 4.336 21.279 1.00 91.31 335 LYS A O 1
ATOM 2633 N N . GLU A 1 336 ? -1.299 2.681 21.482 1.00 93.81 336 GLU A N 1
ATOM 2634 C CA . GLU A 1 336 ? -0.421 1.607 21.014 1.00 93.81 336 GLU A CA 1
ATOM 2635 C C . GLU A 1 336 ? -0.253 1.604 19.492 1.00 93.81 336 GLU A C 1
ATOM 2637 O O . GLU A 1 336 ? 0.729 1.046 19.025 1.00 93.81 336 GLU A O 1
ATOM 2642 N N . THR A 1 337 ? -1.158 2.224 18.727 1.00 92.06 337 THR A N 1
ATOM 2643 C CA . THR A 1 337 ? -1.169 2.191 17.251 1.00 92.06 337 THR A CA 1
ATOM 2644 C C . THR A 1 337 ? -0.856 3.532 16.587 1.00 92.06 337 THR A C 1
ATOM 2646 O O . THR A 1 337 ? -1.055 3.710 15.383 1.00 92.06 337 THR A O 1
ATOM 2649 N N . LYS A 1 338 ? -0.350 4.496 17.363 1.00 86.81 338 LYS A N 1
ATOM 2650 C CA . LYS A 1 338 ? 0.023 5.812 16.853 1.00 86.81 338 LYS A CA 1
ATOM 2651 C C . LYS A 1 338 ? 1.125 5.679 15.805 1.00 86.81 338 LYS A C 1
ATOM 2653 O O . LYS A 1 338 ? 2.213 5.193 16.102 1.00 86.81 338 LYS A O 1
ATOM 2658 N N . ASN A 1 339 ? 0.855 6.192 14.610 1.00 79.56 339 ASN A N 1
ATOM 2659 C CA . ASN A 1 339 ? 1.855 6.253 13.561 1.00 79.56 339 ASN A CA 1
ATOM 2660 C C . ASN A 1 339 ? 2.951 7.274 13.918 1.00 79.56 339 ASN A C 1
ATOM 2662 O O . ASN A 1 339 ? 2.666 8.428 14.247 1.00 79.56 339 ASN A O 1
ATOM 2666 N N . THR A 1 340 ? 4.205 6.833 13.887 1.00 76.19 340 THR A N 1
ATOM 2667 C CA . THR A 1 340 ? 5.393 7.647 14.181 1.00 76.19 340 THR A CA 1
ATOM 2668 C C . THR A 1 340 ? 6.346 7.747 12.998 1.00 76.19 340 THR A C 1
ATOM 2670 O O . THR A 1 340 ? 7.402 8.370 13.125 1.00 76.19 340 THR A O 1
ATOM 2673 N N . THR A 1 341 ? 6.003 7.132 11.867 1.00 78.19 341 THR A N 1
ATOM 2674 C CA . THR A 1 341 ? 6.941 7.011 10.766 1.00 78.19 341 THR A CA 1
ATOM 2675 C C . THR A 1 341 ? 7.089 8.313 9.988 1.00 78.19 341 THR A C 1
ATOM 2677 O O . THR A 1 341 ? 6.139 9.080 9.833 1.00 78.19 341 THR A O 1
ATOM 2680 N N . LYS A 1 342 ? 8.313 8.567 9.524 1.00 81.94 342 LYS A N 1
ATOM 2681 C CA . LYS A 1 342 ? 8.687 9.749 8.738 1.00 81.94 342 LYS A CA 1
ATOM 2682 C C . LYS A 1 342 ? 9.340 9.394 7.407 1.00 81.94 342 LYS A C 1
ATOM 2684 O O . LYS A 1 342 ? 9.747 10.305 6.694 1.00 81.94 342 LYS A O 1
ATOM 2689 N N . GLU A 1 343 ? 9.478 8.105 7.081 1.00 86.38 343 GLU A N 1
ATOM 2690 C CA . GLU A 1 343 ? 10.102 7.747 5.804 1.00 86.38 343 GLU A CA 1
ATOM 2691 C C . GLU A 1 343 ? 9.219 8.188 4.642 1.00 86.38 343 GLU A C 1
ATOM 2693 O O . GLU A 1 343 ? 8.010 8.392 4.780 1.00 86.38 343 GLU A O 1
ATOM 2698 N N . MET A 1 344 ? 9.839 8.311 3.481 1.00 86.88 344 MET A N 1
ATOM 2699 C CA . MET A 1 344 ? 9.148 8.689 2.260 1.00 86.88 344 MET A CA 1
ATOM 2700 C C . MET A 1 344 ? 8.252 7.562 1.742 1.00 86.88 344 MET A C 1
ATOM 2702 O O . MET A 1 344 ? 7.153 7.834 1.281 1.00 86.88 344 MET A O 1
ATOM 2706 N N . VAL A 1 345 ? 8.688 6.303 1.856 1.00 91.25 345 VAL A N 1
ATOM 2707 C CA . VAL A 1 345 ? 7.956 5.139 1.343 1.00 91.25 345 VAL A CA 1
ATOM 2708 C C . VAL A 1 345 ? 7.764 4.101 2.441 1.00 91.25 345 VAL A C 1
ATOM 2710 O O . VAL A 1 345 ? 8.719 3.698 3.108 1.00 91.25 345 VAL A O 1
ATOM 2713 N N . HIS A 1 346 ? 6.526 3.632 2.578 1.00 92.06 346 HIS A N 1
ATOM 2714 C CA . HIS A 1 346 ? 6.124 2.584 3.515 1.00 92.06 346 HIS A CA 1
ATOM 2715 C C . HIS A 1 346 ? 5.338 1.501 2.809 1.00 92.06 346 HIS A C 1
ATOM 2717 O O . HIS A 1 346 ? 4.590 1.785 1.873 1.00 92.06 346 HIS A O 1
ATOM 2723 N N . LEU A 1 347 ? 5.444 0.278 3.320 1.00 95.31 347 LEU A N 1
ATOM 2724 C CA . LEU A 1 347 ? 4.521 -0.794 2.974 1.00 95.31 347 LEU A CA 1
ATOM 2725 C C . LEU A 1 347 ? 3.548 -1.059 4.114 1.00 95.31 347 LEU A C 1
ATOM 2727 O O . LEU A 1 347 ? 3.958 -1.177 5.272 1.00 95.31 347 LEU A O 1
ATOM 2731 N N . PHE A 1 348 ? 2.283 -1.251 3.747 1.00 95.19 348 PHE A N 1
ATOM 2732 C CA . PHE A 1 348 ? 1.185 -1.602 4.645 1.00 95.19 348 PHE A CA 1
ATOM 2733 C C . PHE A 1 348 ? 0.952 -0.614 5.788 1.00 95.19 348 PHE A C 1
ATOM 2735 O O . PHE A 1 348 ? 1.594 0.424 5.886 1.00 95.19 348 PHE A O 1
ATOM 2742 N N . GLY A 1 349 ? 0.014 -0.948 6.670 1.00 90.12 349 GLY A N 1
ATOM 2743 C CA . GLY A 1 349 ? -0.385 -0.103 7.784 1.00 90.12 349 GLY A CA 1
ATOM 2744 C C . GLY A 1 349 ? -1.549 0.812 7.455 1.00 90.12 349 GLY A C 1
ATOM 2745 O O . GLY A 1 349 ? -2.194 0.709 6.410 1.00 90.12 349 GLY A O 1
ATOM 2746 N N . SER A 1 350 ? -1.806 1.720 8.386 1.00 82.62 350 SER A N 1
ATOM 2747 C CA . SER A 1 350 ? -2.821 2.748 8.239 1.00 82.62 350 SER A CA 1
ATOM 2748 C C . SER A 1 350 ? -2.181 4.102 8.484 1.00 82.62 350 SER A C 1
ATOM 2750 O O . SER A 1 350 ? -1.694 4.412 9.573 1.00 82.62 350 SER A O 1
ATOM 2752 N N . PHE A 1 351 ? -2.176 4.922 7.444 1.00 76.56 351 PHE A N 1
ATOM 2753 C CA . PHE A 1 351 ? -1.653 6.275 7.505 1.00 76.56 351 PHE A CA 1
ATOM 2754 C C . PHE A 1 351 ? -2.820 7.237 7.642 1.00 76.56 351 PHE A C 1
ATOM 2756 O O . PHE A 1 351 ? -3.944 6.927 7.242 1.00 76.56 351 PHE A O 1
ATOM 2763 N N . TYR A 1 352 ? -2.539 8.408 8.195 1.00 66.56 352 TYR A N 1
ATOM 2764 C CA . TYR A 1 352 ? -3.456 9.531 8.133 1.00 66.56 352 TYR A CA 1
ATOM 2765 C C . TYR A 1 352 ? -2.936 10.523 7.086 1.00 66.56 352 TYR A C 1
ATOM 2767 O O . TYR A 1 352 ? -2.240 11.472 7.451 1.00 66.56 352 TYR A O 1
ATOM 2775 N N . PRO A 1 353 ? -3.200 10.309 5.784 1.00 59.50 353 PRO A N 1
ATOM 2776 C CA . PRO A 1 353 ? -3.162 11.403 4.835 1.00 59.50 353 PRO A CA 1
ATOM 2777 C C . PRO A 1 353 ? -4.232 12.408 5.229 1.00 59.50 353 PRO A C 1
ATOM 2779 O O . PRO A 1 353 ? -5.312 12.053 5.695 1.00 59.50 353 PRO A O 1
ATOM 2782 N N . ILE A 1 354 ? -3.956 13.680 4.988 1.00 64.62 354 ILE A N 1
ATOM 2783 C CA . ILE A 1 354 ? -4.920 14.744 5.265 1.00 64.62 354 ILE A CA 1
ATOM 2784 C C . ILE A 1 354 ? -6.162 14.628 4.347 1.00 64.62 354 ILE A C 1
ATOM 2786 O O . ILE A 1 354 ? -7.146 15.321 4.579 1.00 64.62 354 ILE A O 1
ATOM 2790 N N . GLN A 1 355 ? -6.130 13.768 3.317 1.00 66.81 355 GLN A N 1
ATOM 2791 C CA . GLN A 1 355 ? -7.143 13.737 2.259 1.00 66.81 355 GLN A CA 1
ATOM 2792 C C . GLN A 1 355 ? -7.913 12.418 2.083 1.00 66.81 355 GLN A C 1
ATOM 2794 O O . GLN A 1 355 ? -9.087 12.473 1.735 1.00 66.81 355 GLN A O 1
ATOM 2799 N N . TYR A 1 356 ? -7.321 11.246 2.315 1.00 74.75 356 TYR A N 1
ATOM 2800 C CA . TYR A 1 356 ? -8.029 9.967 2.177 1.00 74.75 356 TYR A CA 1
ATOM 2801 C C . TYR A 1 356 ? -7.407 8.908 3.074 1.00 74.75 356 TYR A C 1
ATOM 2803 O O . TYR A 1 356 ? -6.252 9.019 3.471 1.00 74.75 356 TYR A O 1
ATOM 2811 N N . SER A 1 357 ? -8.177 7.887 3.432 1.00 77.56 357 SER A N 1
ATOM 2812 C CA . SER A 1 357 ? -7.766 6.919 4.436 1.00 77.56 357 SER A CA 1
ATOM 2813 C C . SER A 1 357 ? -8.264 5.515 4.071 1.00 77.56 357 SER A C 1
ATOM 2815 O O . SER A 1 357 ? -9.302 5.364 3.427 1.00 77.56 357 SER A O 1
ATOM 2817 N N . ALA A 1 358 ? -7.534 4.473 4.485 1.00 81.31 358 ALA A N 1
ATOM 2818 C CA . ALA A 1 358 ? -7.913 3.076 4.239 1.00 81.31 358 ALA A CA 1
ATOM 2819 C C . ALA A 1 358 ? -9.349 2.750 4.694 1.00 81.31 358 ALA A C 1
ATOM 2821 O O . ALA A 1 358 ? -10.086 2.073 3.980 1.00 81.31 358 ALA A O 1
ATOM 2822 N N . SER A 1 359 ? -9.780 3.266 5.850 1.00 80.88 359 SER A N 1
ATOM 2823 C CA . SER A 1 359 ? -11.159 3.100 6.313 1.00 80.88 359 SER A CA 1
ATOM 2824 C C . SER A 1 359 ? -12.179 3.892 5.509 1.00 80.88 359 SER A C 1
ATOM 2826 O O . SER A 1 359 ? -13.306 3.438 5.425 1.00 80.88 359 SER A O 1
ATOM 2828 N N . ASP A 1 360 ? -11.841 5.036 4.918 1.00 81.44 360 ASP A N 1
ATOM 2829 C CA . ASP A 1 360 ? -12.813 5.793 4.116 1.00 81.44 360 ASP A CA 1
ATOM 2830 C C . ASP A 1 360 ? -13.001 5.126 2.750 1.00 81.44 360 ASP A C 1
ATOM 2832 O O . ASP A 1 360 ? -14.125 4.876 2.314 1.00 81.44 360 ASP A O 1
ATOM 2836 N N . ILE A 1 361 ? -11.886 4.721 2.135 1.00 86.31 361 ILE A N 1
ATOM 2837 C CA . ILE A 1 361 ? -11.857 4.017 0.847 1.00 86.31 361 ILE A CA 1
ATOM 2838 C C . ILE A 1 361 ? -12.383 2.580 0.984 1.00 86.31 361 ILE A C 1
ATOM 2840 O O . ILE A 1 361 ? -13.022 2.058 0.080 1.00 86.31 361 ILE A O 1
ATOM 2844 N N . GLY A 1 362 ? -12.167 1.928 2.132 1.00 88.38 362 GLY A N 1
ATOM 2845 C CA . GLY A 1 362 ? -12.554 0.526 2.366 1.00 88.38 362 GLY A CA 1
ATOM 2846 C C . GLY A 1 362 ? -11.578 -0.490 1.839 1.00 88.38 362 GLY A C 1
ATOM 2847 O O . GLY A 1 362 ? -11.931 -1.652 1.686 1.00 88.38 362 GLY A O 1
ATOM 2848 N N . LYS A 1 363 ? -10.355 -0.050 1.575 1.00 93.25 363 LYS A N 1
ATOM 2849 C CA . LYS A 1 363 ? -9.298 -0.873 1.016 1.00 93.25 363 LYS A CA 1
ATOM 2850 C C . LYS A 1 363 ? -8.064 -0.732 1.884 1.00 93.25 363 LYS A C 1
ATOM 2852 O O . LYS A 1 363 ? -7.800 0.329 2.451 1.00 93.25 363 LYS A O 1
ATOM 2857 N N . LYS A 1 364 ? -7.292 -1.807 1.996 1.00 94.19 364 LYS A N 1
ATOM 2858 C CA . LYS A 1 364 ? -6.068 -1.810 2.801 1.00 94.19 364 LYS A CA 1
ATOM 2859 C C . LYS A 1 364 ? -4.963 -1.097 2.037 1.00 94.19 364 LYS A C 1
ATOM 2861 O O . LYS A 1 364 ? -4.856 -1.240 0.823 1.00 94.19 364 LYS A O 1
ATOM 2866 N N . CYS A 1 365 ? -4.129 -0.336 2.734 1.00 94.50 365 CYS A N 1
ATOM 2867 C CA . CYS A 1 365 ? -2.971 0.292 2.110 1.00 94.50 365 CYS A CA 1
ATOM 2868 C C . CYS A 1 365 ? -1.907 -0.779 1.817 1.00 94.50 365 CYS A C 1
ATOM 2870 O O . CYS A 1 365 ? -1.567 -1.573 2.693 1.00 94.50 365 CYS A O 1
ATOM 2872 N N . LEU A 1 366 ? -1.406 -0.822 0.583 1.00 96.38 366 LEU A N 1
ATOM 2873 C CA . LEU A 1 366 ? -0.247 -1.615 0.170 1.00 96.38 366 LEU A CA 1
ATOM 2874 C C . LEU A 1 366 ? 1.030 -0.782 0.261 1.00 96.38 366 LEU A C 1
ATOM 2876 O O . LEU A 1 366 ? 1.997 -1.222 0.875 1.00 96.38 366 LEU A O 1
ATOM 2880 N N . VAL A 1 367 ? 1.019 0.407 -0.345 1.00 95.44 367 VAL A N 1
ATOM 2881 C CA . VAL A 1 367 ? 2.149 1.345 -0.378 1.00 95.44 367 VAL A CA 1
ATOM 2882 C C . VAL A 1 367 ? 1.649 2.721 0.004 1.00 95.44 367 VAL A C 1
ATOM 2884 O O . VAL A 1 367 ? 0.618 3.148 -0.511 1.00 95.44 367 VAL A O 1
ATOM 2887 N N . ALA A 1 368 ? 2.396 3.426 0.842 1.00 92.81 368 ALA A N 1
ATOM 2888 C CA . ALA A 1 368 ? 2.229 4.856 1.042 1.00 92.81 368 ALA A CA 1
ATOM 2889 C C . ALA A 1 368 ? 3.510 5.583 0.643 1.00 92.81 368 ALA A C 1
ATOM 2891 O O . ALA A 1 368 ? 4.603 5.193 1.054 1.00 92.81 368 ALA A O 1
ATOM 2892 N N . ILE A 1 369 ? 3.347 6.632 -0.153 1.00 91.19 369 ILE A N 1
ATOM 2893 C CA . ILE A 1 369 ? 4.394 7.517 -0.634 1.00 91.19 369 ILE A CA 1
ATOM 2894 C C . ILE A 1 369 ? 4.075 8.923 -0.118 1.00 91.19 369 ILE A C 1
ATOM 2896 O O . ILE A 1 369 ? 3.079 9.539 -0.491 1.00 91.19 369 ILE A O 1
ATOM 2900 N N . ASN A 1 370 ? 4.909 9.417 0.785 1.00 87.50 370 ASN A N 1
ATOM 2901 C CA . ASN A 1 370 ? 4.785 10.746 1.370 1.00 87.50 370 ASN A CA 1
ATOM 2902 C C . ASN A 1 370 ? 5.503 11.787 0.501 1.00 87.50 370 ASN A C 1
ATOM 2904 O O . ASN A 1 370 ? 6.430 11.451 -0.238 1.00 87.50 370 ASN A O 1
ATOM 2908 N N . ASN A 1 371 ? 5.116 13.054 0.659 1.00 83.69 371 ASN A N 1
ATOM 2909 C CA . ASN A 1 371 ? 5.652 14.199 -0.088 1.00 83.69 371 ASN A CA 1
ATOM 2910 C C . ASN A 1 371 ? 5.451 14.062 -1.604 1.00 83.69 371 ASN A C 1
ATOM 2912 O O . ASN A 1 371 ? 6.340 14.384 -2.386 1.00 83.69 371 ASN A O 1
ATOM 2916 N N . TRP A 1 372 ? 4.298 13.536 -2.013 1.00 85.44 372 TRP A N 1
ATOM 2917 C CA . TRP A 1 372 ? 3.920 13.453 -3.420 1.00 85.44 372 TRP A CA 1
ATOM 2918 C C . TRP A 1 372 ? 3.670 14.861 -3.974 1.00 85.44 372 TRP A C 1
ATOM 2920 O O . TRP A 1 372 ? 2.859 15.605 -3.420 1.00 85.44 372 TRP A O 1
ATOM 2930 N N . GLY A 1 373 ? 4.379 15.258 -5.028 1.00 80.81 373 GLY A N 1
ATOM 2931 C CA . GLY A 1 373 ? 4.439 16.661 -5.438 1.00 80.81 373 GLY A CA 1
ATOM 2932 C C . GLY A 1 373 ? 5.166 17.533 -4.411 1.00 80.81 373 GLY A C 1
ATOM 2933 O O . GLY A 1 373 ? 6.319 17.272 -4.076 1.00 80.81 373 GLY A O 1
ATOM 2934 N N . SER A 1 374 ? 4.508 18.596 -3.936 1.00 74.00 374 SER A N 1
ATOM 2935 C CA . SER A 1 374 ? 5.130 19.578 -3.036 1.00 74.00 374 SER A CA 1
ATOM 2936 C C . SER A 1 374 ? 5.063 19.167 -1.556 1.00 74.00 374 SER A C 1
ATOM 2938 O O . SER A 1 374 ? 6.078 19.186 -0.872 1.00 74.00 374 SER A O 1
ATOM 2940 N N . ASP A 1 375 ? 3.884 18.745 -1.091 1.00 78.31 375 ASP A N 1
ATOM 2941 C CA . ASP A 1 375 ? 3.582 18.334 0.293 1.00 78.31 375 ASP A CA 1
ATOM 2942 C C . ASP A 1 375 ? 2.400 17.334 0.332 1.00 78.31 375 ASP A C 1
ATOM 2944 O O . ASP A 1 375 ? 1.667 17.203 1.321 1.00 78.31 375 ASP A O 1
ATOM 2948 N N . GLY A 1 376 ? 2.143 16.673 -0.797 1.00 84.44 376 GLY A N 1
ATOM 2949 C CA . GLY A 1 376 ? 1.047 15.734 -0.969 1.00 84.44 376 GLY A CA 1
ATOM 2950 C C . GLY A 1 376 ? 1.363 14.332 -0.460 1.00 84.44 376 GLY A C 1
ATOM 2951 O O . GLY A 1 376 ? 2.394 14.060 0.157 1.00 84.44 376 GLY A O 1
ATOM 2952 N N . ASN A 1 377 ? 0.453 13.405 -0.738 1.00 87.38 377 ASN A N 1
ATOM 2953 C CA . ASN A 1 377 ? 0.620 11.987 -0.429 1.00 87.38 377 ASN A CA 1
ATOM 2954 C C . ASN A 1 377 ? 0.097 11.182 -1.614 1.00 87.38 377 ASN A C 1
ATOM 2956 O O . ASN A 1 377 ? -0.825 11.628 -2.290 1.00 87.38 377 ASN A O 1
ATOM 2960 N N . SER A 1 378 ? 0.643 9.996 -1.840 1.00 90.50 378 SER A N 1
ATOM 2961 C CA . SER A 1 378 ? 0.060 9.015 -2.743 1.00 90.50 378 SER A CA 1
ATOM 2962 C C . SER A 1 378 ? 0.077 7.630 -2.116 1.00 90.50 378 SER A C 1
ATOM 2964 O O . SER A 1 378 ? 0.896 7.326 -1.246 1.00 90.50 378 SER A O 1
ATOM 2966 N N . GLN A 1 379 ? -0.900 6.797 -2.458 1.00 93.38 379 GLN A N 1
ATOM 2967 C CA . GLN A 1 379 ? -1.044 5.469 -1.880 1.00 93.38 379 GLN A CA 1
ATOM 2968 C C . GLN A 1 379 ? -1.550 4.486 -2.923 1.00 93.38 379 GLN A C 1
ATOM 2970 O O . GLN A 1 379 ? -2.406 4.809 -3.742 1.00 93.38 379 GLN A O 1
ATOM 2975 N N . ILE A 1 380 ? -1.047 3.259 -2.841 1.00 95.88 380 ILE A N 1
ATOM 2976 C CA . ILE A 1 380 ? -1.630 2.112 -3.527 1.00 95.88 380 ILE A CA 1
ATOM 2977 C C . ILE A 1 380 ? -2.441 1.341 -2.496 1.00 95.88 380 ILE A C 1
ATOM 2979 O O . ILE A 1 380 ? -1.913 0.942 -1.457 1.00 95.88 380 ILE A O 1
ATOM 2983 N N . PHE A 1 381 ? -3.708 1.113 -2.794 1.00 96.38 381 PHE A N 1
ATOM 2984 C CA . PHE A 1 381 ? -4.631 0.301 -2.023 1.00 96.38 381 PHE A CA 1
ATOM 2985 C C . PHE A 1 381 ? -4.818 -1.070 -2.656 1.00 96.38 381 PHE A C 1
ATOM 2987 O O . PHE A 1 381 ? -4.617 -1.241 -3.857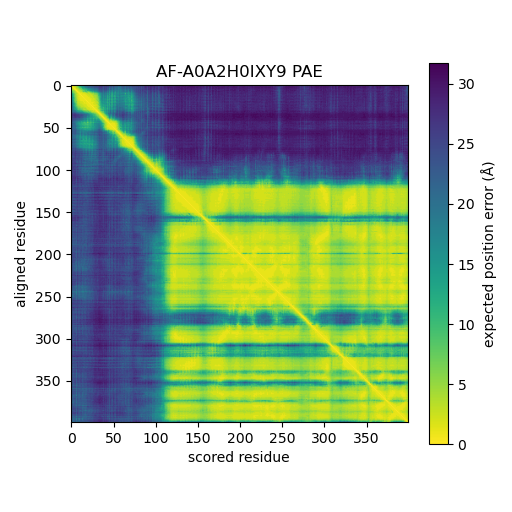 1.00 96.38 381 PHE A O 1
ATOM 2994 N N . TYR A 1 382 ? -5.235 -2.041 -1.848 1.00 97.12 382 TYR A N 1
ATOM 2995 C CA . TYR A 1 382 ? -5.641 -3.356 -2.316 1.00 97.12 382 TYR A CA 1
ATOM 2996 C C . TYR A 1 382 ? -6.924 -3.838 -1.638 1.00 97.12 382 TYR A C 1
ATOM 2998 O O . TYR A 1 382 ? -7.212 -3.518 -0.481 1.00 97.12 382 TYR A O 1
ATOM 3006 N N . GLU A 1 383 ? -7.667 -4.653 -2.375 1.00 96.25 383 GLU A N 1
ATOM 3007 C CA . GLU A 1 383 ? -8.875 -5.336 -1.925 1.00 96.25 383 GLU A CA 1
ATOM 3008 C C . GLU A 1 383 ? -8.811 -6.796 -2.365 1.00 96.25 383 GLU A C 1
ATOM 3010 O O . GLU A 1 383 ? -8.455 -7.090 -3.508 1.00 96.25 383 GLU A O 1
ATOM 3015 N N . ILE A 1 384 ? -9.134 -7.703 -1.445 1.00 96.06 384 ILE A N 1
ATOM 3016 C CA . ILE A 1 384 ? -9.241 -9.133 -1.725 1.00 96.06 384 ILE A CA 1
ATOM 3017 C C . ILE A 1 384 ? -10.726 -9.447 -1.819 1.00 96.06 384 ILE A C 1
ATOM 3019 O O . ILE A 1 384 ? -11.446 -9.353 -0.828 1.00 96.06 384 ILE A O 1
ATOM 3023 N N . HIS A 1 385 ? -11.164 -9.819 -3.014 1.00 95.56 385 HIS A N 1
ATOM 3024 C CA . HIS A 1 385 ? -12.551 -10.159 -3.301 1.00 95.56 385 HIS A CA 1
ATOM 3025 C C . HIS A 1 385 ? -12.903 -11.534 -2.732 1.00 95.56 385 HIS A C 1
ATOM 3027 O O . HIS A 1 385 ? -12.028 -12.372 -2.509 1.00 95.56 385 HIS A O 1
ATOM 3033 N N . GLU A 1 386 ? -14.195 -11.815 -2.574 1.00 94.00 386 GLU A N 1
ATOM 3034 C CA . GLU A 1 386 ? -14.692 -13.117 -2.094 1.00 94.00 386 GLU A CA 1
ATOM 3035 C C . GLU A 1 386 ? -14.221 -14.300 -2.959 1.00 94.00 386 GLU A C 1
ATOM 3037 O O . GLU A 1 386 ? -14.030 -15.412 -2.469 1.00 94.00 386 GLU A O 1
ATOM 3042 N N . THR A 1 387 ? -13.979 -14.056 -4.249 1.00 94.81 387 THR A N 1
ATOM 3043 C CA . THR A 1 387 ? -13.432 -15.029 -5.210 1.00 94.81 387 THR A CA 1
ATOM 3044 C C . THR A 1 387 ? -11.955 -15.362 -4.967 1.00 94.81 387 THR A C 1
ATOM 3046 O O . THR A 1 387 ? -11.421 -16.280 -5.589 1.00 94.81 387 THR A O 1
ATOM 3049 N N . GLY A 1 388 ? -11.274 -14.603 -4.105 1.00 92.56 388 GLY A N 1
ATOM 3050 C CA . GLY A 1 388 ? -9.832 -14.656 -3.887 1.00 92.56 388 GLY A CA 1
ATOM 3051 C C . GLY A 1 388 ? -9.011 -13.846 -4.896 1.00 92.56 388 GLY A C 1
ATOM 3052 O O . GLY A 1 388 ? -7.785 -13.831 -4.785 1.00 92.56 388 GLY A O 1
ATOM 3053 N N . SER A 1 389 ? -9.642 -13.174 -5.869 1.00 94.50 389 SER A N 1
ATOM 3054 C CA . SER A 1 389 ? -8.936 -12.222 -6.734 1.00 94.50 389 SER A CA 1
ATOM 3055 C C . SER A 1 389 ? -8.568 -10.957 -5.964 1.00 94.50 389 SER A C 1
ATOM 305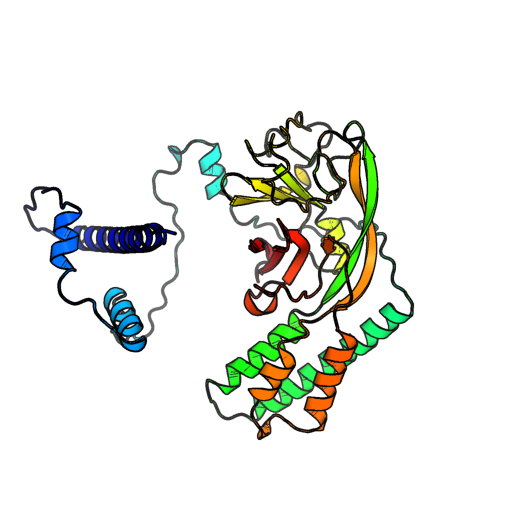7 O O . SER A 1 389 ? -9.277 -10.561 -5.040 1.00 94.50 389 SER A O 1
ATOM 3059 N N . VAL A 1 390 ? -7.491 -10.291 -6.377 1.00 97.19 390 VAL A N 1
ATOM 3060 C CA . VAL A 1 390 ? -7.007 -9.059 -5.743 1.00 97.19 390 VAL A CA 1
ATOM 3061 C C . VAL A 1 390 ? -7.062 -7.920 -6.751 1.00 97.19 390 VAL A C 1
ATOM 3063 O O . VAL A 1 390 ? -6.604 -8.080 -7.881 1.00 97.19 390 VAL A O 1
ATOM 3066 N N . SER A 1 391 ? -7.620 -6.781 -6.349 1.00 97.12 391 SER A N 1
ATOM 3067 C CA . SER A 1 391 ? -7.580 -5.540 -7.128 1.00 97.12 391 SER A CA 1
ATOM 3068 C C . SER A 1 391 ? -6.724 -4.499 -6.430 1.00 97.12 391 SER A C 1
ATOM 3070 O O . SER A 1 391 ? -6.704 -4.444 -5.200 1.00 97.12 391 SER A O 1
ATOM 3072 N N . PHE A 1 392 ? -6.075 -3.649 -7.219 1.00 97.69 392 PHE A N 1
ATOM 3073 C CA . PHE A 1 392 ? -5.234 -2.561 -6.739 1.00 97.69 392 PHE A CA 1
ATOM 3074 C C . PHE A 1 392 ? -5.751 -1.226 -7.268 1.00 97.69 392 PHE A C 1
ATOM 3076 O O . PHE A 1 392 ? -6.240 -1.157 -8.394 1.00 97.69 392 PHE A O 1
ATOM 3083 N N . GLU A 1 393 ? -5.634 -0.177 -6.465 1.00 96.38 393 GLU A N 1
ATOM 3084 C CA . GLU A 1 393 ? -6.075 1.173 -6.816 1.00 96.38 393 GLU A CA 1
ATOM 3085 C C . GLU A 1 393 ? -5.039 2.188 -6.349 1.00 96.38 393 GLU A C 1
ATOM 3087 O O . GLU A 1 393 ? -4.526 2.076 -5.239 1.00 96.38 393 GLU A O 1
ATOM 3092 N N . PHE A 1 394 ? -4.721 3.164 -7.193 1.00 95.12 394 PHE A N 1
ATOM 3093 C CA . PHE A 1 394 ? -3.838 4.264 -6.834 1.00 95.12 394 PHE A CA 1
ATOM 3094 C C . PHE A 1 394 ? -4.679 5.495 -6.532 1.00 95.12 394 PHE A C 1
ATOM 3096 O O . PHE A 1 394 ? -5.561 5.845 -7.309 1.00 95.12 394 PHE A O 1
ATOM 3103 N N . MET A 1 395 ? -4.376 6.144 -5.417 1.00 93.00 395 MET A N 1
ATOM 3104 C CA . MET A 1 395 ? -4.974 7.410 -5.020 1.00 93.00 395 MET A CA 1
ATOM 3105 C C . MET A 1 395 ? -3.856 8.371 -4.667 1.00 93.00 395 MET A C 1
ATOM 3107 O O . MET A 1 395 ? -2.902 7.998 -3.977 1.00 93.00 395 MET A O 1
ATOM 3111 N N . GLU A 1 396 ? -4.007 9.620 -5.063 1.00 90.56 396 GLU A N 1
ATOM 3112 C CA . GLU A 1 396 ? -3.064 10.680 -4.742 1.00 90.56 396 GLU A CA 1
ATOM 3113 C C . GLU A 1 396 ? -3.778 11.923 -4.245 1.00 90.56 396 GLU A C 1
ATOM 3115 O O . GLU A 1 396 ? -4.965 12.134 -4.494 1.00 90.56 396 GLU A O 1
ATOM 3120 N N . SER A 1 397 ? -3.025 12.767 -3.550 1.00 84.31 397 SER A N 1
ATOM 3121 C CA . SER A 1 397 ? -3.407 14.145 -3.362 1.00 84.31 397 SER A CA 1
ATOM 3122 C C . SER A 1 397 ? -2.297 15.127 -3.674 1.00 84.31 397 SER A C 1
ATOM 3124 O O . SER A 1 397 ? -1.298 15.195 -2.955 1.00 84.31 397 SER A O 1
ATOM 3126 N N . VAL A 1 398 ? -2.612 15.962 -4.657 1.00 76.88 398 VAL A N 1
ATOM 3127 C CA . VAL A 1 398 ? -2.086 17.299 -4.948 1.00 76.88 398 VAL A CA 1
ATOM 3128 C C . VAL A 1 398 ? -2.065 18.224 -3.720 1.00 76.88 398 VAL A C 1
ATOM 3130 O O . VAL A 1 398 ? -3.150 18.439 -3.170 1.00 76.88 398 VAL A O 1
ATOM 3133 N N . ARG A 1 399 ? -0.942 18.776 -3.254 1.00 60.34 399 ARG A N 1
ATOM 3134 C CA . ARG A 1 399 ? -0.954 19.996 -2.428 1.00 60.34 399 ARG A CA 1
ATOM 3135 C C . ARG A 1 399 ? -0.174 21.117 -3.076 1.00 60.34 399 ARG A C 1
ATOM 3137 O O . ARG A 1 399 ? 0.902 20.815 -3.644 1.00 60.34 399 ARG A O 1
#

Sequence (399 aa):
MAIDKDCSNEFIHELCIQLWWVSLINISKLSNSKKTDIFTQKDITYSDLLKMYGTEVNVLKEDARHSLLAQCMGLEAEVDVLDVSWSRKPPTGVDELPTALQRLWLTDPISSAPKKPEKVSVNVSRSEEVKSQLKRVQALQKKIADELLLRSSNLESSNQKDLAQSNLERQIEMSAESFNVKFESQSFKVVDRAVSMLSGPFFTSMAYPAPVAMYPIVQLDLRIASAIVGTALGDGLLQLWYDSEDCRALIQVIPRAEVDTSDTTTFNVTASGDDGQFPLPFFWDSDPNGDVKIFAGYESTGWTSQGVITDLLMENLEKSNKTASFVKLIEKFNKETKNTTKEMVHLFGSFYPIQYSASDIGKKCLVAINNWGSDGNSQIFYEIHETGSVSFEFMESVR